Protein AF-A0A8K0RGP4-F1 (afdb_monomer_lite)

Sequence (388 aa):
MAQVFFPNSPVNRLTAEDHAVLAQILTRKLKGIIPSVRKDKTLSLDQILKAAHGAFPLHPSISITADVLPATFLGQLQYRGVIMDYVRTGTPISQWDPRIILAYFTSNVDKNRNFHKAYEQTRARLYSIYVEHHTDGFSEFDMSYLHACMEYHEHSTVFDPQHPTHHQIKFLQLFLKNPDRLVLRKGNLSSSINKHSRTHINKQRAMYGSTFNARTKMYLSFLVPECITEVEQSEVTGKPVKKKEKRGKRGSKKKGGKSQQADPTIFDKPSAPLDPASAVPSRTNIMYEGHRIKDCAASMPMVKALIAPMPGLKVVDTIILDDESAFDGASLAQALGLVEDEDDDDEDDGNIDGDGDMEMTDEPEGDPLAALKKIVGLDTDHMLIFSF

Secondary structure (DSSP, 8-state):
------TT-GGGG--HHHHHHHHHHHHHHTTT--HHHHHHH---HHHHHH---S-TTS-TTS---TTTGGGSHHHHHHHHHHHHHHHHHT--GGGS-HHHHHHHHHSTT-TTS-S-TTSHHHHHHHHHHHHHHTTT---HHHHHHHHHHHHHTT-TTT--TTSTTHHHHHHHHHHHH-GGGSPPPPHHHHHHHHHHHHHHHHHHHHHHTTT--HHHHHHHHHHSPPPP-THHHHHHS-----PPP-PPP-----------PPPTTSTTS------GGGSS--S--EEEEHHHHHHHHHH-HHHHHHTS--TTEEEE-----S-TT---HHHHHHHTT------------------------PPPPP-HHHHHHHHHT--GGGSS----

Foldseek 3Di:
DDDPPPVPQLLVLQDPVNLVLLQVLVCVLCPPPDPVCCVQAHDDSVCLLVPPAQQPVDDRPFDDDLLRNLLHNLNLLQLSAVLLVCQVVQPFPLPDDLSSVLNVQNDPLALQRHLEPVRLNNLLLLLVQLVCVVVVNHDPLSVLSLLQSCLSVVPVVRADSNCSCVSVSVNSVVCSVPVLVSDGDDPVLSVVSNVCSQVVLVVCCVPCVVVDDPVSVSSSCVSPNPDPDPPVVCVVDVDDDDDDDDDDDDDDDDDDDDDDDDDDPPRRGDPRPCPVVNVDPDDAQSEDACPSQVVSCVSRSSSVSSLRDHPRHDYDDPPPPPDPPDDPVVVVCVVVVVDDDPDDDDDDDDDDDDDDDDDDDDDDDDDSVVVVCVVSVDDPPPPDDDDD

Structure (mmCIF, N/CA/C/O backbone):
data_AF-A0A8K0RGP4-F1
#
_entry.id   AF-A0A8K0RGP4-F1
#
loop_
_atom_site.group_PDB
_atom_site.id
_atom_site.type_symbol
_atom_site.label_atom_id
_atom_site.label_alt_id
_atom_site.label_comp_id
_atom_site.label_asym_id
_atom_site.label_entity_id
_atom_site.label_seq_id
_atom_site.pdbx_PDB_ins_code
_atom_site.Cartn_x
_atom_site.Cartn_y
_atom_site.Cartn_z
_atom_site.occupancy
_atom_site.B_iso_or_equiv
_atom_site.auth_seq_id
_atom_site.auth_comp_id
_atom_site.auth_asym_id
_atom_site.auth_atom_id
_atom_site.pdbx_PDB_model_num
ATOM 1 N N . MET A 1 1 ? -7.879 -31.063 20.573 1.00 36.78 1 MET A N 1
ATOM 2 C CA . MET A 1 1 ? -7.426 -29.770 21.129 1.00 36.78 1 MET A CA 1
ATOM 3 C C . MET A 1 1 ? -8.660 -29.013 21.587 1.00 36.78 1 MET A C 1
ATOM 5 O O . MET A 1 1 ? -9.479 -28.672 20.745 1.00 36.78 1 MET A O 1
ATOM 9 N N . ALA A 1 2 ? -8.860 -28.864 22.896 1.00 31.50 2 ALA A N 1
ATOM 10 C CA . ALA A 1 2 ? -10.028 -28.180 23.447 1.00 31.50 2 ALA A CA 1
ATOM 11 C C . ALA A 1 2 ? -9.876 -26.661 23.267 1.00 31.50 2 ALA A C 1
ATOM 13 O O . ALA A 1 2 ? -8.855 -26.097 23.660 1.00 31.50 2 ALA A O 1
ATOM 14 N N . GLN A 1 3 ? -10.870 -26.007 22.660 1.00 38.22 3 GLN A N 1
ATOM 15 C CA . GLN A 1 3 ? -10.985 -24.549 22.683 1.00 38.22 3 GLN A CA 1
ATOM 16 C C . GLN A 1 3 ? -11.236 -24.122 24.130 1.00 38.22 3 GLN A C 1
ATOM 18 O O . GLN A 1 3 ? -12.297 -24.389 24.689 1.00 38.22 3 GLN A O 1
ATOM 23 N N . VAL A 1 4 ? -10.245 -23.480 24.742 1.00 37.91 4 VAL A N 1
ATOM 24 C CA . VAL A 1 4 ? -10.411 -22.810 26.030 1.00 37.91 4 VAL A CA 1
ATOM 25 C C . VAL A 1 4 ? -11.297 -21.590 25.782 1.00 37.91 4 VAL A C 1
ATOM 27 O O . VAL A 1 4 ? -10.834 -20.554 25.310 1.00 37.91 4 VAL A O 1
ATOM 30 N N . PHE A 1 5 ? -12.598 -21.733 26.034 1.00 40.06 5 PHE A N 1
ATOM 31 C CA . PHE A 1 5 ? -13.513 -20.602 26.119 1.00 40.06 5 PHE A CA 1
ATOM 32 C C . PHE A 1 5 ? -13.148 -19.823 27.379 1.00 40.06 5 PHE A C 1
ATOM 34 O O . PHE A 1 5 ? -13.415 -20.280 28.486 1.00 40.06 5 PHE A O 1
ATOM 41 N N . PHE A 1 6 ? -12.514 -18.663 27.225 1.00 45.84 6 PHE A N 1
ATOM 42 C CA . PHE A 1 6 ? -12.402 -17.698 28.312 1.00 45.84 6 PHE A CA 1
ATOM 43 C C . PHE A 1 6 ? -13.770 -17.011 28.449 1.00 45.84 6 PHE A C 1
ATOM 45 O O . PHE A 1 6 ? -14.118 -16.206 27.580 1.00 45.84 6 PHE A O 1
ATOM 52 N N . PRO A 1 7 ? -14.564 -17.293 29.503 1.00 49.50 7 PRO A N 1
ATOM 53 C CA . PRO A 1 7 ? -15.902 -16.713 29.664 1.00 49.50 7 PRO A CA 1
ATOM 54 C C . PRO A 1 7 ? -15.889 -15.177 29.779 1.00 49.50 7 PRO A C 1
ATOM 56 O O . PRO A 1 7 ? -16.922 -14.545 29.609 1.00 49.50 7 PRO A O 1
ATOM 59 N N . ASN A 1 8 ? -14.710 -14.570 29.964 1.00 60.59 8 ASN A N 1
ATOM 60 C CA . ASN A 1 8 ? -14.512 -13.128 30.101 1.00 60.59 8 ASN A CA 1
ATOM 61 C C . ASN A 1 8 ? -13.836 -12.462 28.888 1.00 60.59 8 ASN A C 1
ATOM 63 O O . ASN A 1 8 ? -13.275 -11.377 29.039 1.00 60.59 8 ASN A O 1
ATOM 67 N N . SER A 1 9 ? -13.848 -13.082 27.699 1.00 70.62 9 SER A N 1
ATOM 68 C CA . SER A 1 9 ? -13.315 -12.423 26.497 1.00 70.62 9 SER A CA 1
ATOM 69 C C . SER A 1 9 ? -14.041 -11.087 26.255 1.00 70.62 9 SER A C 1
ATOM 71 O O . SER A 1 9 ? -15.271 -11.088 26.170 1.00 70.62 9 SER A O 1
ATOM 73 N N . PRO A 1 10 ? -13.326 -9.954 26.110 1.00 75.69 10 PRO A N 1
ATOM 74 C CA . PRO A 1 10 ? -13.925 -8.642 25.845 1.00 75.69 10 PRO A CA 1
ATOM 75 C C . PRO A 1 10 ? -14.835 -8.629 24.611 1.00 75.69 10 PRO A C 1
ATOM 77 O O . PRO A 1 10 ? -15.819 -7.899 24.579 1.00 75.69 10 PRO A O 1
ATOM 80 N N . VAL A 1 11 ? -14.552 -9.493 23.631 1.00 80.19 11 VAL A N 1
ATOM 81 C CA . VAL A 1 11 ? -15.365 -9.681 22.417 1.00 80.19 11 VAL A CA 1
ATOM 82 C C . VAL A 1 11 ? -16.780 -10.162 22.740 1.00 80.19 11 VAL A C 1
ATOM 84 O O . VAL A 1 11 ? -17.727 -9.750 22.080 1.00 80.19 11 VAL A O 1
ATOM 87 N N . ASN A 1 12 ? -16.953 -10.978 23.786 1.00 82.50 12 ASN A N 1
ATOM 88 C CA . ASN A 1 12 ? -18.265 -11.504 24.180 1.00 82.50 12 ASN A CA 1
ATOM 89 C C . ASN A 1 12 ? -19.187 -10.420 24.766 1.00 82.50 12 ASN A C 1
ATOM 91 O O . ASN A 1 12 ? -20.368 -10.679 24.974 1.00 82.50 12 ASN A O 1
ATOM 95 N N . ARG A 1 13 ? -18.655 -9.222 25.054 1.00 83.69 13 ARG A N 1
ATOM 96 C CA . ARG A 1 13 ? -19.431 -8.067 25.531 1.00 83.69 13 ARG A CA 1
ATOM 97 C C . ARG A 1 13 ? -20.025 -7.236 24.391 1.00 83.69 13 ARG A C 1
ATOM 99 O O . ARG A 1 13 ? -20.838 -6.359 24.662 1.00 83.69 13 ARG A O 1
ATOM 106 N N . LEU A 1 14 ? -19.605 -7.476 23.147 1.00 88.69 14 LEU A N 1
ATOM 107 C CA . LEU A 1 14 ? -20.115 -6.761 21.981 1.00 88.69 14 LEU A CA 1
ATOM 108 C C . LEU A 1 14 ? -21.506 -7.282 21.607 1.00 88.69 14 LEU A C 1
ATOM 110 O O . LEU A 1 14 ? -21.703 -8.481 21.404 1.00 88.69 14 LEU A O 1
ATOM 114 N N . THR A 1 15 ? -22.461 -6.370 21.468 1.00 91.31 15 THR A N 1
ATOM 115 C CA . THR A 1 15 ? -23.827 -6.672 21.021 1.00 91.31 15 THR A CA 1
ATOM 116 C C . THR A 1 15 ? -23.883 -6.900 19.507 1.00 91.31 15 THR A C 1
ATOM 118 O O . THR A 1 15 ? -22.927 -6.616 18.779 1.00 91.31 15 THR A O 1
ATOM 121 N N . ALA A 1 16 ? -25.012 -7.394 18.990 1.00 91.12 16 ALA A N 1
ATOM 122 C CA . ALA A 1 16 ? -25.226 -7.498 17.542 1.00 91.12 16 ALA A CA 1
ATOM 123 C C . ALA A 1 16 ? -25.144 -6.128 16.838 1.00 91.12 16 ALA A C 1
ATOM 125 O O . ALA A 1 16 ? -24.640 -6.038 15.717 1.00 91.12 16 ALA A O 1
ATOM 126 N N . GLU A 1 17 ? -25.580 -5.062 17.512 1.00 90.69 17 GLU A N 1
ATOM 127 C CA . GLU A 1 17 ? -25.478 -3.687 17.019 1.00 90.69 17 GLU A CA 1
ATOM 128 C C . GLU A 1 17 ? -24.018 -3.235 16.944 1.00 90.69 17 GLU A C 1
ATOM 130 O O . GLU A 1 17 ? -23.591 -2.727 15.907 1.00 90.69 17 GLU A O 1
ATOM 135 N N . ASP A 1 18 ? -23.215 -3.519 17.975 1.00 91.94 18 ASP A N 1
ATOM 136 C CA . ASP A 1 18 ? -21.784 -3.195 17.977 1.00 91.94 18 ASP A CA 1
ATOM 137 C C . ASP A 1 18 ? -21.062 -3.890 16.805 1.00 91.94 18 ASP A C 1
ATOM 139 O O . ASP A 1 18 ? -20.262 -3.274 16.097 1.00 91.94 18 ASP A O 1
ATOM 143 N N . HIS A 1 19 ? -21.394 -5.158 16.530 1.00 93.62 19 HIS A N 1
ATOM 144 C CA . HIS A 1 19 ? -20.865 -5.887 15.371 1.00 93.62 19 HIS A CA 1
ATOM 145 C C . HIS A 1 19 ? -21.281 -5.243 14.043 1.00 93.62 19 HIS A C 1
ATOM 147 O O . HIS A 1 19 ? -20.444 -5.079 13.151 1.00 93.62 19 HIS A O 1
ATOM 153 N N . ALA A 1 20 ? -22.552 -4.857 13.902 1.00 93.19 20 ALA A N 1
ATOM 154 C CA . ALA A 1 20 ? -23.049 -4.193 12.701 1.00 93.19 20 ALA A CA 1
ATOM 155 C C . ALA A 1 20 ? -22.327 -2.859 12.461 1.00 93.19 20 ALA A C 1
ATOM 157 O O . ALA A 1 20 ? -21.924 -2.562 11.334 1.00 93.19 20 ALA A O 1
ATOM 158 N N . VAL A 1 21 ? -22.090 -2.084 13.519 1.00 92.94 21 VAL A N 1
ATOM 159 C CA . VAL A 1 21 ? -21.375 -0.811 13.437 1.00 92.94 21 VAL A CA 1
ATOM 160 C C . VAL A 1 21 ? -19.903 -1.019 13.077 1.00 92.94 21 VAL A C 1
ATOM 162 O O . VAL A 1 21 ? -19.409 -0.390 12.140 1.00 92.94 21 VAL A O 1
ATOM 165 N N . LEU A 1 22 ? -19.203 -1.959 13.720 1.00 94.81 22 LEU A N 1
ATOM 166 C CA . LEU A 1 22 ? -17.821 -2.301 13.358 1.00 94.81 22 LEU A CA 1
ATOM 167 C C . LEU A 1 22 ? -17.712 -2.785 11.901 1.00 94.81 22 LEU A C 1
ATOM 169 O O . LEU A 1 22 ? -16.762 -2.423 11.199 1.00 94.81 22 LEU A O 1
ATOM 173 N N . ALA A 1 23 ? -18.702 -3.534 11.406 1.00 95.44 23 ALA A N 1
ATOM 174 C CA . ALA A 1 23 ? -18.767 -3.962 10.009 1.00 95.44 23 ALA A CA 1
ATOM 175 C C . ALA A 1 23 ? -18.948 -2.777 9.046 1.00 95.44 23 ALA A C 1
ATOM 177 O O . ALA A 1 23 ? -18.311 -2.738 7.986 1.00 95.44 23 ALA A O 1
ATOM 178 N N . GLN A 1 24 ? -19.769 -1.788 9.410 1.00 93.75 24 GLN A N 1
ATOM 179 C CA . GLN A 1 24 ? -19.926 -0.554 8.635 1.00 93.75 24 GLN A CA 1
ATOM 180 C C . GLN A 1 24 ? -18.626 0.260 8.601 1.00 93.75 24 GLN A C 1
ATOM 182 O O . GLN A 1 24 ? -18.207 0.701 7.526 1.00 93.75 24 GLN A O 1
ATOM 187 N N . ILE A 1 25 ? -17.943 0.408 9.743 1.00 93.69 25 ILE A N 1
ATOM 188 C CA . ILE A 1 25 ? -16.651 1.106 9.830 1.00 93.69 25 ILE A CA 1
ATOM 189 C C . ILE A 1 25 ? -15.614 0.413 8.943 1.00 93.69 25 ILE A C 1
ATOM 191 O O . ILE A 1 25 ? -14.947 1.073 8.139 1.00 93.69 25 ILE A O 1
ATOM 195 N N . LEU A 1 26 ? -15.510 -0.917 9.036 1.00 94.44 26 LEU A N 1
ATOM 196 C CA . LEU A 1 26 ? -14.594 -1.704 8.215 1.00 94.44 26 LEU A CA 1
ATOM 197 C C . LEU A 1 26 ? -14.911 -1.524 6.730 1.00 94.44 26 LEU A C 1
ATOM 199 O O . LEU A 1 26 ? -14.029 -1.186 5.945 1.00 94.44 26 LEU A O 1
ATOM 203 N N . THR A 1 27 ? -16.178 -1.666 6.344 1.00 92.56 27 THR A N 1
ATOM 204 C CA . THR A 1 27 ? -16.625 -1.484 4.956 1.00 92.56 27 THR A CA 1
ATOM 205 C C . THR A 1 27 ? -16.232 -0.112 4.416 1.00 92.56 27 THR A C 1
ATOM 207 O O . THR A 1 27 ? -15.730 -0.010 3.295 1.00 92.56 27 THR A O 1
ATOM 210 N N . ARG A 1 28 ? -16.386 0.940 5.227 1.00 89.25 28 ARG A N 1
ATOM 211 C CA . ARG A 1 28 ? -15.993 2.302 4.859 1.00 89.25 28 ARG A CA 1
ATOM 212 C C . ARG A 1 28 ? -14.479 2.446 4.709 1.00 89.25 28 ARG A C 1
ATOM 214 O O . ARG A 1 28 ? -14.036 2.996 3.701 1.00 89.25 28 ARG A O 1
ATOM 221 N N . LYS A 1 29 ? -13.677 1.921 5.644 1.00 90.88 29 LYS A N 1
ATOM 222 C CA . LYS A 1 29 ? -12.203 1.944 5.544 1.00 90.88 29 LYS A CA 1
ATOM 223 C C . LYS A 1 29 ? -11.685 1.132 4.347 1.00 90.88 29 LYS A C 1
ATOM 225 O O . LYS A 1 29 ? -10.670 1.502 3.762 1.00 90.88 29 LYS A O 1
ATOM 230 N N . LEU A 1 30 ? -12.394 0.072 3.945 1.00 90.38 30 LEU A N 1
ATOM 231 C CA . LEU A 1 30 ? -12.051 -0.779 2.797 1.00 90.38 30 LEU A CA 1
ATOM 232 C C . LEU A 1 30 ? -12.727 -0.361 1.475 1.00 90.38 30 LEU A C 1
ATOM 234 O O . LEU A 1 30 ? -12.628 -1.092 0.476 1.00 90.38 30 LEU A O 1
ATOM 238 N N . LYS A 1 31 ? -13.430 0.779 1.431 1.00 86.62 31 LYS A N 1
ATOM 239 C CA . LYS A 1 31 ? -14.081 1.277 0.210 1.00 86.62 31 LYS A CA 1
ATOM 240 C C . LYS A 1 31 ? -13.027 1.552 -0.872 1.00 86.62 31 LYS A C 1
ATOM 242 O O . LYS A 1 31 ? -11.994 2.159 -0.606 1.00 86.62 31 LYS A O 1
ATOM 247 N N . GLY A 1 32 ? -13.291 1.092 -2.097 1.00 80.19 32 GLY A N 1
ATOM 248 C CA . GLY A 1 32 ? -12.409 1.290 -3.257 1.00 80.19 32 GLY A CA 1
ATOM 249 C C . GLY A 1 32 ? -11.268 0.273 -3.399 1.00 80.19 32 GLY A C 1
ATOM 250 O O . GLY A 1 32 ? -10.581 0.272 -4.419 1.00 80.19 32 GLY A O 1
ATOM 251 N N . ILE A 1 33 ? -11.086 -0.630 -2.430 1.00 84.75 33 ILE A N 1
ATOM 252 C CA . ILE A 1 33 ? -10.091 -1.705 -2.534 1.00 84.75 33 ILE A CA 1
ATOM 253 C C . ILE A 1 33 ? -10.548 -2.747 -3.557 1.00 84.75 33 ILE A C 1
ATOM 255 O O . ILE A 1 33 ? -11.650 -3.288 -3.448 1.00 84.75 33 ILE A O 1
ATOM 259 N N . ILE A 1 34 ? -9.678 -3.061 -4.521 1.00 84.81 34 ILE A N 1
ATOM 260 C CA . ILE A 1 34 ? -9.925 -4.091 -5.538 1.00 84.81 34 ILE A CA 1
ATOM 261 C C . ILE A 1 34 ? -10.124 -5.451 -4.838 1.00 84.81 34 ILE A C 1
ATOM 263 O O . ILE A 1 34 ? -9.324 -5.784 -3.961 1.00 84.81 34 ILE A O 1
ATOM 267 N N . PRO A 1 35 ? -11.125 -6.272 -5.222 1.00 85.44 35 PRO A N 1
ATOM 268 C CA . PRO A 1 35 ? -11.434 -7.527 -4.530 1.00 85.44 35 PRO A CA 1
ATOM 269 C C . PRO A 1 35 ? -10.246 -8.480 -4.344 1.00 85.44 35 PRO A C 1
ATOM 271 O O . PRO A 1 35 ? -10.107 -9.067 -3.274 1.00 85.44 35 PRO A O 1
ATOM 274 N N . SER A 1 36 ? -9.364 -8.599 -5.343 1.00 83.38 36 SER A N 1
ATOM 275 C CA . SER A 1 36 ? -8.157 -9.431 -5.242 1.00 83.38 36 SER A CA 1
ATOM 276 C C . SER A 1 36 ? -7.201 -8.923 -4.160 1.00 83.38 36 SER A C 1
ATOM 278 O O . SER A 1 36 ? -6.768 -9.692 -3.315 1.00 83.38 36 SER A O 1
ATOM 280 N N . VAL A 1 37 ? -6.952 -7.610 -4.114 1.00 87.50 37 VAL A N 1
ATOM 281 C CA . VAL A 1 37 ? -6.100 -6.986 -3.089 1.00 87.50 37 VAL A CA 1
ATOM 282 C C . VAL A 1 37 ? -6.733 -7.115 -1.705 1.00 87.50 37 VAL A C 1
ATOM 284 O O . VAL A 1 37 ? -6.041 -7.368 -0.726 1.00 87.50 37 VAL A O 1
ATOM 287 N N . ARG A 1 38 ? -8.062 -6.972 -1.614 1.00 87.12 38 ARG A N 1
ATOM 288 C CA . ARG A 1 38 ? -8.801 -7.126 -0.355 1.00 87.12 38 ARG A CA 1
ATOM 289 C C . ARG A 1 38 ? -8.580 -8.516 0.240 1.00 87.12 38 ARG A C 1
ATOM 291 O O . ARG A 1 38 ? -8.298 -8.615 1.428 1.00 87.12 38 ARG A O 1
ATOM 298 N N . LYS A 1 39 ? -8.678 -9.566 -0.577 1.00 86.31 39 LYS A N 1
ATOM 299 C CA . LYS A 1 39 ? -8.470 -10.946 -0.126 1.00 86.31 39 LYS A CA 1
ATOM 300 C C . LYS A 1 39 ? -7.059 -11.170 0.430 1.00 86.31 39 LYS A C 1
ATOM 302 O O . LYS A 1 39 ? -6.919 -11.850 1.439 1.00 86.31 39 LYS A O 1
ATOM 307 N N . ASP A 1 40 ? -6.051 -10.578 -0.205 1.00 87.31 40 ASP A N 1
ATOM 308 C CA . ASP A 1 40 ? -4.647 -10.871 0.102 1.00 87.31 40 ASP A CA 1
ATOM 309 C C . ASP A 1 40 ? -4.058 -9.959 1.191 1.00 87.31 40 ASP A C 1
ATOM 311 O O . ASP A 1 40 ? -3.086 -10.322 1.849 1.00 87.31 40 ASP A O 1
ATOM 315 N N . LYS A 1 41 ? -4.611 -8.752 1.372 1.00 91.31 41 LYS A N 1
ATOM 316 C CA . LYS A 1 41 ? -4.006 -7.692 2.198 1.00 91.31 41 LYS A CA 1
ATOM 317 C C . LYS A 1 41 ? -4.930 -7.132 3.281 1.00 91.31 41 LYS A C 1
ATOM 319 O O . LYS A 1 41 ? -4.548 -6.186 3.964 1.00 91.31 41 LYS A O 1
ATOM 324 N N . THR A 1 42 ? -6.127 -7.696 3.474 1.00 92.94 42 THR A N 1
ATOM 325 C CA . THR A 1 42 ? -7.062 -7.265 4.535 1.00 92.94 42 THR A CA 1
ATOM 326 C C . THR A 1 42 ? -7.659 -8.449 5.298 1.00 92.94 42 THR A C 1
ATOM 328 O O . THR A 1 42 ? -7.584 -9.587 4.841 1.00 92.94 42 THR A O 1
ATOM 331 N N . LEU A 1 43 ? -8.261 -8.176 6.457 1.00 93.94 43 LEU A N 1
ATOM 332 C CA . LEU A 1 43 ? -8.976 -9.159 7.272 1.00 93.94 43 LEU A CA 1
ATOM 333 C C . LEU A 1 43 ? -10.479 -8.857 7.293 1.00 93.94 43 LEU A C 1
ATOM 335 O O . LEU A 1 43 ? -10.896 -7.698 7.274 1.00 93.94 43 LEU A O 1
ATOM 339 N N . SER A 1 44 ? -11.292 -9.911 7.369 1.00 94.25 44 SER A N 1
ATOM 340 C CA . SER A 1 44 ? -12.722 -9.805 7.691 1.00 94.25 44 SER A CA 1
ATOM 341 C C . SER A 1 44 ? -12.936 -9.351 9.138 1.00 94.25 44 SER A C 1
ATOM 343 O O . SER A 1 44 ? -12.032 -9.466 9.966 1.00 94.25 44 SER A O 1
ATOM 345 N N . LEU A 1 45 ? -14.141 -8.872 9.468 1.00 95.06 45 LEU A N 1
ATOM 346 C CA . LEU A 1 45 ? -14.460 -8.466 10.840 1.00 95.06 45 LEU A CA 1
ATOM 347 C C . LEU A 1 45 ? -14.258 -9.618 11.835 1.00 95.06 45 LEU A C 1
ATOM 349 O O . LEU A 1 45 ? -13.604 -9.428 12.853 1.00 95.06 45 LEU A O 1
ATOM 353 N N . ASP A 1 46 ? -14.717 -10.826 11.510 1.00 93.56 46 ASP A N 1
ATOM 354 C CA . ASP A 1 46 ? -14.531 -11.999 12.373 1.00 93.56 46 ASP A CA 1
ATOM 355 C C . ASP A 1 46 ? -13.053 -12.310 12.620 1.00 93.56 46 ASP A C 1
ATOM 357 O O . ASP A 1 46 ? -12.668 -12.705 13.720 1.00 93.56 46 ASP A O 1
ATOM 361 N N . GLN A 1 47 ? -12.209 -12.129 11.601 1.00 93.56 47 GLN A N 1
ATOM 362 C CA . GLN A 1 47 ? -10.765 -12.285 11.744 1.00 93.56 47 GLN A CA 1
ATOM 363 C C . GLN A 1 47 ? -10.168 -11.164 12.591 1.00 93.56 47 GLN A C 1
ATOM 365 O O . GLN A 1 47 ? -9.345 -11.461 13.442 1.00 93.56 47 GLN A O 1
ATOM 370 N N . ILE A 1 48 ? -10.595 -9.909 12.421 1.00 94.00 48 ILE A N 1
ATOM 371 C CA . ILE A 1 48 ? -10.174 -8.767 13.253 1.00 94.00 48 ILE A CA 1
ATOM 372 C C . ILE A 1 48 ? -10.512 -9.011 14.727 1.00 94.00 48 ILE A C 1
ATOM 374 O O . ILE A 1 48 ? -9.666 -8.791 15.590 1.00 94.00 48 ILE A O 1
ATOM 378 N N . LEU A 1 49 ? -11.721 -9.502 15.014 1.00 92.06 49 LEU A N 1
ATOM 379 C CA . LEU A 1 49 ? -12.190 -9.784 16.373 1.00 92.06 49 LEU A CA 1
ATOM 380 C C . LEU A 1 49 ? -11.487 -10.994 17.011 1.00 92.06 49 LEU A C 1
ATOM 382 O O . LEU A 1 49 ? -11.464 -11.123 18.231 1.00 92.06 49 LEU A O 1
ATOM 386 N N . LYS A 1 50 ? -10.898 -11.885 16.208 1.00 89.00 50 LYS A N 1
ATOM 387 C CA . LYS A 1 50 ? -10.138 -13.057 16.682 1.00 89.00 50 LYS A CA 1
ATOM 388 C C . LYS A 1 50 ? -8.622 -12.871 16.601 1.00 89.00 50 LYS A C 1
ATOM 390 O O . LYS A 1 50 ? -7.881 -13.689 17.143 1.00 89.00 50 LYS A O 1
ATOM 395 N N . ALA A 1 51 ? -8.148 -11.851 15.889 1.00 81.94 51 ALA A N 1
ATOM 396 C CA . ALA A 1 51 ? -6.737 -11.661 15.597 1.00 81.94 51 ALA A CA 1
ATOM 397 C C . ALA A 1 51 ? -5.974 -11.307 16.874 1.00 81.94 51 ALA A C 1
ATOM 399 O O . ALA A 1 51 ? -6.137 -10.228 17.438 1.00 81.94 51 ALA A O 1
ATOM 400 N N . ALA A 1 52 ? -5.089 -12.214 17.284 1.00 62.59 52 ALA A N 1
ATOM 401 C CA . ALA A 1 52 ? -4.168 -11.979 18.388 1.00 62.59 52 ALA A CA 1
ATOM 402 C C . ALA A 1 52 ? -2.936 -11.155 17.967 1.00 62.59 52 ALA A C 1
ATOM 404 O O . ALA A 1 52 ? -2.313 -10.519 18.812 1.00 62.59 52 ALA A O 1
ATOM 405 N N . HIS A 1 53 ? -2.574 -11.148 16.675 1.00 76.50 53 HIS A N 1
ATOM 406 C CA . HIS A 1 53 ? -1.376 -10.469 16.171 1.00 76.50 53 HIS A CA 1
ATOM 407 C C . HIS A 1 53 ? -1.712 -9.369 15.154 1.00 76.50 53 HIS A C 1
ATOM 409 O O . HIS A 1 53 ? -2.565 -9.525 14.283 1.00 76.50 53 HIS A O 1
ATOM 415 N N . GLY A 1 54 ? -0.994 -8.248 15.246 1.00 86.06 54 GLY A N 1
ATOM 416 C CA . GLY A 1 54 ? -1.160 -7.094 14.359 1.00 86.06 54 GLY A CA 1
ATOM 417 C C . GLY A 1 54 ? -0.356 -7.154 13.052 1.00 86.06 54 GLY A C 1
ATOM 418 O O . GLY A 1 54 ? -0.509 -6.274 12.215 1.00 86.06 54 GLY A O 1
ATOM 419 N N . ALA A 1 55 ? 0.510 -8.162 12.881 1.00 90.31 55 ALA A N 1
ATOM 420 C CA . ALA A 1 55 ? 1.532 -8.182 11.827 1.00 90.31 55 ALA A CA 1
ATOM 421 C C . ALA A 1 55 ? 0.987 -8.432 10.409 1.00 90.31 55 ALA A C 1
ATOM 423 O O . ALA A 1 55 ? 1.688 -8.174 9.436 1.00 90.31 55 ALA A O 1
ATOM 424 N N . PHE A 1 56 ? -0.255 -8.909 10.273 1.00 91.94 56 PHE A N 1
ATOM 425 C CA . PHE A 1 56 ? -0.857 -9.233 8.976 1.00 91.94 56 PHE A CA 1
ATOM 426 C C . PHE A 1 56 ? -0.743 -8.049 7.988 1.00 91.94 56 PHE A C 1
ATOM 428 O O . PHE A 1 56 ? -1.006 -6.920 8.400 1.00 91.94 56 PHE A O 1
ATOM 435 N N . PRO A 1 57 ? -0.391 -8.249 6.702 1.00 91.25 57 PRO A N 1
ATOM 436 C CA . PRO A 1 57 ? -0.258 -9.530 5.998 1.00 91.25 57 PRO A CA 1
ATOM 437 C C . PRO A 1 57 ? 1.059 -10.273 6.244 1.00 91.25 57 PRO A C 1
ATOM 439 O O . PRO A 1 57 ? 1.204 -11.391 5.768 1.00 91.25 57 PRO A O 1
ATOM 442 N N . LEU A 1 58 ? 1.992 -9.686 6.993 1.00 90.31 58 LEU A N 1
ATOM 443 C CA . LEU A 1 58 ? 3.269 -10.318 7.292 1.00 90.31 58 LEU A CA 1
ATOM 444 C C . LEU A 1 58 ? 3.100 -11.521 8.228 1.00 90.31 58 LEU A C 1
ATOM 446 O O . LEU A 1 58 ? 2.102 -11.653 8.949 1.00 90.31 58 LEU A O 1
ATOM 450 N N . HIS A 1 59 ? 4.124 -12.378 8.249 1.00 89.25 59 HIS A N 1
ATOM 451 C CA . HIS A 1 59 ? 4.142 -13.562 9.098 1.00 89.25 59 HIS A CA 1
ATOM 452 C C . HIS A 1 59 ? 3.978 -13.188 10.591 1.00 89.25 59 HIS A C 1
ATOM 454 O O . HIS A 1 59 ? 4.619 -12.241 11.055 1.00 89.25 59 HIS A O 1
ATOM 460 N N . PRO A 1 60 ? 3.185 -13.936 11.386 1.00 86.88 60 PRO A N 1
ATOM 461 C CA . PRO A 1 60 ? 2.917 -13.610 12.793 1.00 86.88 60 PRO A CA 1
ATOM 462 C C . PRO A 1 60 ? 4.155 -13.546 13.699 1.00 86.88 60 PRO A C 1
ATOM 464 O O . PRO A 1 60 ? 4.090 -12.955 14.772 1.00 86.88 60 PRO A O 1
ATOM 467 N N . SER A 1 61 ? 5.270 -14.164 13.292 1.00 88.31 61 SER A N 1
ATOM 468 C CA . SER A 1 61 ? 6.539 -14.125 14.036 1.00 88.31 61 SER A CA 1
ATOM 469 C C . SER A 1 61 ? 7.290 -12.799 13.905 1.00 88.31 61 SER A C 1
ATOM 471 O O . SER A 1 61 ? 8.271 -12.591 14.615 1.00 88.31 61 SER A O 1
ATOM 473 N N . ILE A 1 62 ? 6.888 -11.929 12.975 1.00 90.19 62 ILE A N 1
ATOM 474 C CA . ILE A 1 62 ? 7.528 -10.632 12.773 1.00 90.19 62 ILE A CA 1
ATOM 475 C C . ILE A 1 62 ? 7.096 -9.679 13.887 1.00 90.19 62 ILE A C 1
ATOM 477 O O . ILE A 1 62 ? 5.905 -9.463 14.121 1.00 90.19 62 ILE A O 1
ATOM 481 N N . SER A 1 63 ? 8.083 -9.086 14.559 1.00 90.12 63 SER A N 1
ATOM 482 C CA . SER A 1 63 ? 7.842 -8.076 15.587 1.00 90.12 63 SER A CA 1
ATOM 483 C C . SER A 1 63 ? 7.329 -6.778 14.962 1.00 90.12 63 SER A C 1
ATOM 485 O O . SER A 1 63 ? 7.898 -6.265 13.998 1.00 90.12 63 SER A O 1
ATOM 487 N N . ILE A 1 64 ? 6.255 -6.227 15.526 1.00 91.56 64 ILE A N 1
ATOM 488 C CA . ILE A 1 64 ? 5.647 -4.982 15.050 1.00 91.56 64 ILE A CA 1
ATOM 489 C C . ILE A 1 64 ? 6.391 -3.806 15.681 1.00 91.56 64 ILE A C 1
ATOM 491 O O . ILE A 1 64 ? 6.035 -3.324 16.755 1.00 91.56 64 ILE A O 1
ATOM 495 N N . THR A 1 65 ? 7.440 -3.346 15.008 1.00 93.81 65 THR A N 1
ATOM 496 C CA . THR A 1 65 ? 8.137 -2.104 15.360 1.00 93.81 65 THR A CA 1
ATOM 497 C C . THR A 1 65 ? 7.430 -0.888 14.752 1.00 93.81 65 THR A C 1
ATOM 499 O O . THR A 1 65 ? 6.518 -1.023 13.930 1.00 93.81 65 THR A O 1
ATOM 502 N N . ALA A 1 66 ? 7.861 0.320 15.128 1.00 92.88 66 ALA A N 1
ATOM 503 C CA . ALA A 1 66 ? 7.310 1.570 14.596 1.00 92.88 66 ALA A CA 1
ATOM 504 C C . ALA A 1 66 ? 7.421 1.688 13.063 1.00 92.88 66 ALA A C 1
ATOM 506 O O . ALA A 1 66 ? 6.557 2.303 12.441 1.00 92.88 66 ALA A O 1
ATOM 507 N N . ASP A 1 67 ? 8.442 1.066 12.472 1.00 93.25 67 ASP A N 1
ATOM 508 C CA . ASP A 1 67 ? 8.732 1.106 11.035 1.00 93.25 67 ASP A CA 1
ATOM 509 C C . ASP A 1 67 ? 8.023 -0.005 10.244 1.00 93.25 67 ASP A C 1
ATOM 511 O O . ASP A 1 67 ? 7.854 0.092 9.028 1.00 93.25 67 ASP A O 1
ATOM 515 N N . VAL A 1 68 ? 7.587 -1.065 10.931 1.00 95.88 68 VAL A N 1
ATOM 516 C CA . VAL A 1 68 ? 6.838 -2.181 10.334 1.00 95.88 68 VAL A CA 1
ATOM 517 C C . VAL A 1 68 ? 5.338 -1.937 10.421 1.00 95.88 68 VAL A C 1
ATOM 519 O O . VAL A 1 68 ? 4.619 -2.216 9.461 1.00 95.88 68 VAL A O 1
ATOM 522 N N . LEU A 1 69 ? 4.863 -1.371 11.539 1.00 96.06 69 LEU A N 1
ATOM 523 C CA . LEU A 1 69 ? 3.449 -1.082 11.783 1.00 96.06 69 LEU A CA 1
ATOM 524 C C . LEU A 1 69 ? 2.739 -0.478 10.559 1.00 96.06 69 LEU A C 1
ATOM 526 O O . LEU A 1 69 ? 1.696 -1.016 10.188 1.00 96.06 69 LEU A O 1
ATOM 530 N N . PRO A 1 70 ? 3.263 0.559 9.877 1.00 96.69 70 PRO A N 1
ATOM 531 C CA . PRO A 1 70 ? 2.524 1.215 8.805 1.00 96.69 70 PRO A CA 1
ATOM 532 C C . PRO A 1 70 ? 2.319 0.340 7.564 1.00 96.69 70 PRO A C 1
ATOM 534 O O . PRO A 1 70 ? 1.373 0.578 6.820 1.00 96.69 70 PRO A O 1
ATOM 537 N N . ALA A 1 71 ? 3.157 -0.681 7.356 1.00 95.81 71 ALA A N 1
ATOM 538 C CA . ALA A 1 71 ? 3.014 -1.632 6.254 1.00 95.81 71 ALA A CA 1
ATOM 539 C C . ALA A 1 71 ? 2.005 -2.760 6.547 1.00 95.81 71 ALA A C 1
ATOM 541 O O . ALA A 1 71 ? 1.576 -3.467 5.632 1.00 95.81 71 ALA A O 1
ATOM 542 N N . THR A 1 72 ? 1.600 -2.927 7.809 1.00 96.12 72 THR A N 1
ATOM 543 C CA . THR A 1 72 ? 0.600 -3.922 8.226 1.00 96.12 72 THR A CA 1
ATOM 544 C C . THR A 1 72 ? -0.828 -3.418 8.004 1.00 96.12 72 THR A C 1
ATOM 546 O O . THR A 1 72 ? -1.088 -2.217 7.942 1.00 96.12 72 THR A O 1
ATOM 549 N N . PHE A 1 73 ? -1.795 -4.332 7.959 1.00 95.69 73 PHE A N 1
ATOM 550 C CA . PHE A 1 73 ? -3.217 -4.001 7.926 1.00 95.69 73 PHE A CA 1
ATOM 551 C C . PHE A 1 73 ? -3.657 -3.227 9.178 1.00 95.69 73 PHE A C 1
ATOM 553 O O . PHE A 1 73 ? -4.475 -2.314 9.075 1.00 95.69 73 PHE A O 1
ATOM 560 N N . LEU A 1 74 ? -3.055 -3.520 10.339 1.00 95.94 74 LEU A N 1
ATOM 561 C CA . LEU A 1 74 ? -3.243 -2.745 11.567 1.00 95.94 74 LEU A CA 1
ATOM 562 C C . LEU A 1 74 ? -2.885 -1.267 11.346 1.00 95.94 74 LEU A C 1
ATOM 564 O O . LEU A 1 74 ? -3.702 -0.383 11.605 1.00 95.94 74 LEU A O 1
ATOM 568 N N . GLY A 1 75 ? -1.690 -1.000 10.810 1.00 96.25 75 GLY A N 1
ATOM 569 C CA . GLY A 1 75 ? -1.243 0.357 10.498 1.00 96.25 75 GLY A CA 1
ATOM 570 C C . GLY A 1 75 ? -2.110 1.032 9.441 1.00 96.25 75 GLY A C 1
ATOM 571 O O . GLY A 1 75 ? -2.486 2.190 9.604 1.00 96.25 75 GLY A O 1
ATOM 572 N N . GLN A 1 76 ? -2.510 0.309 8.393 1.00 94.69 76 GLN A N 1
ATOM 573 C CA . GLN A 1 76 ? -3.403 0.847 7.364 1.00 94.69 76 GLN A CA 1
ATOM 574 C C . GLN A 1 76 ? -4.748 1.307 7.947 1.00 94.69 76 GLN A C 1
ATOM 576 O O . GLN A 1 76 ? -5.233 2.378 7.582 1.00 94.69 76 GLN A O 1
ATOM 581 N N . LEU A 1 77 ? -5.347 0.542 8.871 1.00 95.31 77 LEU A N 1
ATOM 582 C CA . LEU A 1 77 ? -6.580 0.942 9.561 1.00 95.31 77 LEU A CA 1
ATOM 583 C C . LEU A 1 77 ? -6.361 2.177 10.448 1.00 95.31 77 LEU A C 1
ATOM 585 O O . LEU A 1 77 ? -7.175 3.109 10.406 1.00 95.31 77 LEU A O 1
ATOM 589 N N . GLN A 1 78 ? -5.250 2.188 11.194 1.00 95.81 78 GLN A N 1
ATOM 590 C CA . GLN A 1 78 ? -4.878 3.245 12.133 1.00 95.81 78 GLN A CA 1
ATOM 591 C C . GLN A 1 78 ? -4.623 4.585 11.433 1.00 95.81 78 GLN A C 1
ATOM 593 O O . GLN A 1 78 ? -5.143 5.611 11.863 1.00 95.81 78 GLN A O 1
ATOM 598 N N . TYR A 1 79 ? -3.858 4.588 10.339 1.00 96.00 79 TYR A N 1
ATOM 599 C CA . TYR A 1 79 ? -3.468 5.811 9.632 1.00 96.00 79 TYR A CA 1
ATOM 600 C C . TYR A 1 79 ? -4.498 6.284 8.596 1.00 96.00 79 TYR A C 1
ATOM 602 O O . TYR A 1 79 ? -4.372 7.394 8.081 1.00 96.00 79 TYR A O 1
ATOM 610 N N . ARG A 1 80 ? -5.545 5.495 8.301 1.00 92.31 80 ARG A N 1
ATOM 611 C CA . ARG A 1 80 ? -6.524 5.805 7.241 1.00 92.31 80 ARG A CA 1
ATOM 612 C C . ARG A 1 80 ? -7.139 7.200 7.361 1.00 92.31 80 ARG A C 1
ATOM 614 O O . ARG A 1 80 ? -7.285 7.864 6.341 1.00 92.31 80 ARG A O 1
ATOM 621 N N . GLY A 1 81 ? -7.528 7.619 8.566 1.00 91.00 81 GLY A N 1
ATOM 622 C CA . GLY A 1 81 ? -8.156 8.926 8.775 1.00 91.00 81 GLY A CA 1
ATOM 623 C C . GLY A 1 81 ? -7.224 10.078 8.449 1.00 91.00 81 GLY A C 1
ATOM 624 O O . GLY A 1 81 ? -7.568 10.910 7.620 1.00 91.00 81 GLY A O 1
ATOM 625 N N . VAL A 1 82 ? -6.014 10.052 9.014 1.00 93.69 82 VAL A N 1
ATOM 626 C CA . VAL A 1 82 ? -5.000 11.092 8.790 1.00 93.69 82 VAL A CA 1
ATOM 627 C C . VAL A 1 82 ? -4.623 11.185 7.314 1.00 93.69 82 VAL A C 1
ATOM 629 O O . VAL A 1 82 ? -4.541 12.278 6.768 1.00 93.69 82 VAL A O 1
ATOM 632 N N . ILE A 1 83 ? -4.474 10.041 6.639 1.00 93.19 83 ILE A N 1
ATOM 633 C CA . ILE A 1 83 ? -4.239 10.016 5.194 1.00 93.19 83 ILE A CA 1
ATOM 634 C C . ILE A 1 83 ? -5.392 10.697 4.443 1.00 93.19 83 ILE A C 1
ATOM 636 O O . ILE A 1 83 ? -5.151 11.515 3.560 1.00 93.19 83 ILE A O 1
ATOM 640 N N . MET A 1 84 ? -6.645 10.348 4.760 1.00 89.62 84 MET A N 1
ATOM 641 C CA . MET A 1 84 ? -7.809 10.952 4.105 1.00 89.62 84 MET A CA 1
ATOM 642 C C . MET A 1 84 ? -7.875 12.460 4.344 1.00 89.62 84 MET A C 1
ATOM 644 O O . MET A 1 84 ? -8.196 13.195 3.413 1.00 89.62 84 MET A O 1
ATOM 648 N N . ASP A 1 85 ? -7.552 12.914 5.553 1.00 90.00 85 ASP A N 1
ATOM 649 C CA . ASP A 1 85 ? -7.506 14.335 5.874 1.00 90.00 85 ASP A CA 1
ATOM 650 C C . ASP A 1 85 ? -6.422 15.054 5.082 1.00 90.00 85 ASP A C 1
ATOM 652 O O . ASP A 1 85 ? -6.749 16.021 4.405 1.00 90.00 85 ASP A O 1
ATOM 656 N N . TYR A 1 86 ? -5.187 14.548 5.054 1.00 92.56 86 TYR A N 1
ATOM 657 C CA . TYR A 1 86 ? -4.112 15.174 4.282 1.00 92.56 86 TYR A CA 1
ATOM 658 C C . TYR A 1 86 ? -4.387 15.221 2.777 1.00 92.56 86 TYR A C 1
ATOM 660 O O . TYR A 1 86 ? -4.070 16.213 2.122 1.00 92.56 86 TYR A O 1
ATOM 668 N N . VAL A 1 87 ? -4.994 14.170 2.214 1.00 87.94 87 VAL A N 1
ATOM 669 C CA . VAL A 1 87 ? -5.441 14.183 0.814 1.00 87.94 87 VAL A CA 1
ATOM 670 C C . VAL A 1 87 ? -6.503 15.266 0.611 1.00 87.94 87 VAL A C 1
ATOM 672 O O . VAL A 1 87 ? -6.408 16.045 -0.333 1.00 87.94 87 VAL A O 1
ATOM 675 N N . ARG A 1 88 ? -7.504 15.332 1.496 1.00 85.75 88 ARG A N 1
ATOM 676 C CA . ARG A 1 88 ? -8.614 16.291 1.414 1.00 85.75 88 ARG A CA 1
ATOM 677 C C . ARG A 1 88 ? -8.145 17.738 1.545 1.00 85.75 88 ARG A C 1
ATOM 679 O O . ARG A 1 88 ? -8.634 18.591 0.816 1.00 85.75 88 ARG A O 1
ATOM 686 N N . THR A 1 89 ? -7.215 18.017 2.454 1.00 87.00 89 THR A N 1
ATOM 687 C CA . THR A 1 89 ? -6.654 19.359 2.669 1.00 87.00 89 THR A CA 1
ATOM 688 C C . THR A 1 89 ? -5.569 19.717 1.659 1.00 87.00 89 THR A C 1
ATOM 690 O O . THR A 1 89 ? -5.083 20.844 1.667 1.00 87.00 89 THR A O 1
ATOM 693 N N . GLY A 1 90 ? -5.167 18.781 0.791 1.00 86.75 90 GLY A N 1
ATOM 694 C CA . GLY A 1 90 ? -4.089 18.995 -0.169 1.00 86.75 90 GLY A CA 1
ATOM 695 C C . GLY A 1 90 ? -2.735 19.239 0.498 1.00 86.75 90 GLY A C 1
ATOM 696 O O . GLY A 1 90 ? -1.900 19.935 -0.077 1.00 86.75 90 GLY A O 1
ATOM 697 N N . THR A 1 91 ? -2.519 18.696 1.701 1.00 88.31 91 THR A N 1
ATOM 698 C CA . THR A 1 91 ? -1.257 18.845 2.434 1.00 88.31 91 THR A CA 1
ATOM 699 C C . THR A 1 91 ? -0.117 18.259 1.594 1.00 88.31 91 THR A C 1
ATOM 701 O O . THR A 1 91 ? -0.205 17.082 1.225 1.00 88.31 91 THR A O 1
ATOM 704 N N . PRO A 1 92 ? 0.951 19.025 1.297 1.00 89.12 92 PRO A N 1
ATOM 705 C CA . PRO A 1 92 ? 2.080 18.534 0.512 1.00 89.12 92 PRO A CA 1
ATOM 706 C C . PRO A 1 92 ? 2.707 17.290 1.140 1.00 89.12 92 PRO A C 1
ATOM 708 O O . PRO A 1 92 ? 2.902 17.237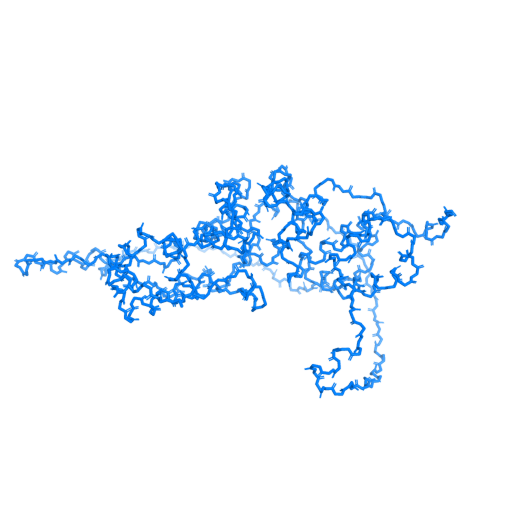 2.354 1.00 89.12 92 PRO A O 1
ATOM 711 N N . ILE A 1 93 ? 3.048 16.292 0.322 1.00 89.25 93 ILE A N 1
ATOM 712 C CA . ILE A 1 93 ? 3.596 15.011 0.809 1.00 89.25 93 ILE A CA 1
ATOM 713 C C . ILE A 1 93 ? 4.919 15.199 1.559 1.00 89.25 93 ILE A C 1
ATOM 715 O O . ILE A 1 93 ? 5.214 14.444 2.483 1.00 89.25 93 ILE A O 1
ATOM 719 N N . SER A 1 94 ? 5.691 16.224 1.197 1.00 87.19 94 SER A N 1
ATOM 720 C CA . SER A 1 94 ? 6.925 16.624 1.879 1.00 87.19 94 SER A CA 1
ATOM 721 C C . SER A 1 94 ? 6.729 16.953 3.368 1.00 87.19 94 SER A C 1
ATOM 723 O O . SER A 1 94 ? 7.685 16.872 4.136 1.00 87.19 94 SER A O 1
ATOM 725 N N . GLN A 1 95 ? 5.502 17.278 3.791 1.00 90.56 95 GLN A N 1
ATOM 726 C CA . GLN A 1 95 ? 5.148 17.596 5.179 1.00 90.56 95 GLN A CA 1
ATOM 727 C C . GLN A 1 95 ? 4.587 16.395 5.959 1.00 90.56 95 GLN A C 1
ATOM 729 O O . GLN A 1 95 ? 4.281 16.521 7.144 1.00 90.56 95 GLN A O 1
ATOM 734 N N . TRP A 1 96 ? 4.398 15.240 5.317 1.00 93.81 96 TRP A N 1
ATOM 735 C CA . TRP A 1 96 ? 3.786 14.078 5.960 1.00 93.81 96 TRP A CA 1
ATOM 736 C C . TRP A 1 96 ? 4.818 13.295 6.777 1.00 93.81 96 TRP A C 1
ATOM 738 O O . TRP A 1 96 ? 5.979 13.166 6.392 1.00 93.81 96 TRP A O 1
ATOM 748 N N . ASP A 1 97 ? 4.373 12.683 7.877 1.00 94.81 97 ASP A N 1
ATOM 749 C CA . ASP A 1 97 ? 5.197 11.723 8.615 1.00 94.81 97 ASP A CA 1
ATOM 750 C C . ASP A 1 97 ? 5.543 10.516 7.711 1.00 94.81 97 ASP A C 1
ATOM 752 O O . ASP A 1 97 ? 4.633 9.936 7.104 1.00 94.81 97 ASP A O 1
ATOM 756 N N . PRO A 1 98 ? 6.815 10.074 7.631 1.00 94.75 98 PRO A N 1
ATOM 757 C CA . PRO A 1 98 ? 7.217 8.943 6.791 1.00 94.75 98 PRO A CA 1
ATOM 758 C C . PRO A 1 98 ? 6.415 7.658 7.031 1.00 94.75 98 PRO A C 1
ATOM 760 O O . PRO A 1 98 ? 6.170 6.899 6.092 1.00 94.75 98 PRO A O 1
ATOM 763 N N . ARG A 1 99 ? 5.942 7.425 8.262 1.00 96.06 99 ARG A N 1
ATOM 764 C CA . ARG A 1 99 ? 5.080 6.285 8.607 1.00 96.06 99 ARG A CA 1
ATOM 765 C C . ARG A 1 99 ? 3.717 6.409 7.938 1.00 96.06 99 ARG A C 1
ATOM 767 O O . ARG A 1 99 ? 3.203 5.429 7.409 1.00 96.06 99 ARG A O 1
ATOM 774 N N . ILE A 1 100 ? 3.149 7.613 7.892 1.00 96.25 100 ILE A N 1
ATOM 775 C CA . ILE A 1 100 ? 1.886 7.881 7.190 1.00 96.25 100 ILE A CA 1
ATOM 776 C C . ILE A 1 100 ? 2.071 7.675 5.687 1.00 96.25 100 ILE A C 1
ATOM 778 O O . ILE A 1 100 ? 1.198 7.094 5.049 1.00 96.25 100 ILE A O 1
ATOM 782 N N . ILE A 1 101 ? 3.210 8.082 5.122 1.00 95.69 101 ILE A N 1
ATOM 783 C CA . ILE A 1 101 ? 3.515 7.851 3.704 1.00 95.69 101 ILE A CA 1
ATOM 784 C C . ILE A 1 101 ? 3.665 6.348 3.422 1.00 95.69 101 ILE A C 1
ATOM 786 O O . ILE A 1 101 ? 3.123 5.851 2.437 1.00 95.69 101 ILE A O 1
ATOM 790 N N . LEU A 1 102 ? 4.326 5.585 4.296 1.00 97.06 102 LEU A N 1
ATOM 791 C CA . LEU A 1 102 ? 4.402 4.130 4.144 1.00 97.06 102 LEU A CA 1
ATOM 792 C C . LEU A 1 102 ? 3.013 3.489 4.188 1.00 97.06 102 LEU A C 1
ATOM 794 O O . LEU A 1 102 ? 2.673 2.693 3.311 1.00 97.06 102 LEU A O 1
ATOM 798 N N . ALA A 1 103 ? 2.180 3.886 5.152 1.00 96.19 103 ALA A N 1
ATOM 799 C CA . ALA A 1 103 ? 0.785 3.466 5.194 1.00 96.19 103 ALA A CA 1
ATOM 800 C C . ALA A 1 103 ? 0.034 3.895 3.927 1.00 96.19 103 ALA A C 1
ATOM 802 O O . ALA A 1 103 ? -0.730 3.108 3.389 1.00 96.19 103 ALA A O 1
ATOM 803 N N . TYR A 1 104 ? 0.286 5.084 3.378 1.00 94.88 104 TYR A N 1
ATOM 804 C CA . TYR A 1 104 ? -0.316 5.554 2.130 1.00 94.88 104 TYR A CA 1
ATOM 805 C C . TYR A 1 104 ? 0.004 4.633 0.948 1.00 94.88 104 TYR A C 1
ATOM 807 O O . TYR A 1 104 ? -0.930 4.155 0.312 1.00 94.88 104 TYR A O 1
ATOM 815 N N . PHE A 1 105 ? 1.281 4.312 0.705 1.00 94.75 105 PHE A N 1
ATOM 816 C CA . PHE A 1 105 ? 1.707 3.461 -0.420 1.00 94.75 105 PHE A CA 1
ATOM 817 C C . PHE A 1 105 ? 1.343 1.980 -0.268 1.00 94.75 105 PHE A C 1
ATOM 819 O O . PHE A 1 105 ? 1.234 1.259 -1.264 1.00 94.75 105 PHE A O 1
ATOM 826 N N . THR A 1 106 ? 1.201 1.503 0.967 1.00 92.94 106 THR A N 1
ATOM 827 C CA . THR A 1 106 ? 0.798 0.118 1.256 1.00 92.94 106 THR A CA 1
ATOM 828 C C . THR A 1 106 ? -0.717 -0.028 1.350 1.00 92.94 106 THR A C 1
ATOM 830 O O . THR A 1 106 ? -1.249 -1.112 1.094 1.00 92.94 106 THR A O 1
ATOM 833 N N . SER A 1 107 ? -1.414 1.070 1.656 1.00 85.62 107 SER A N 1
ATOM 834 C CA . SER A 1 107 ? -2.864 1.184 1.616 1.00 85.62 107 SER A CA 1
ATOM 835 C C . SER A 1 107 ? -3.370 1.461 0.210 1.00 85.62 107 SER A C 1
ATOM 837 O O . SER A 1 107 ? -2.705 2.009 -0.659 1.00 85.62 107 SER A O 1
ATOM 839 N N . ASN A 1 108 ? -4.642 1.172 0.018 1.00 76.25 108 ASN A N 1
ATOM 840 C CA . ASN A 1 108 ? -5.319 1.325 -1.260 1.00 76.25 108 ASN A CA 1
ATOM 841 C C . ASN A 1 108 ? -6.067 2.664 -1.361 1.00 76.25 108 ASN A C 1
ATOM 843 O O . ASN A 1 108 ? -7.095 2.747 -2.030 1.00 76.25 108 ASN A O 1
ATOM 847 N N . VAL A 1 109 ? -5.607 3.691 -0.635 1.00 80.00 109 VAL A N 1
ATOM 848 C CA . VAL A 1 109 ? -6.177 5.048 -0.706 1.00 80.00 109 VAL A CA 1
ATOM 849 C C . VAL A 1 109 ? -5.950 5.636 -2.098 1.00 80.00 109 VAL A C 1
ATOM 851 O O . VAL A 1 109 ? -6.878 6.173 -2.695 1.00 80.00 109 VAL A O 1
ATOM 854 N N . ASP A 1 110 ? -4.736 5.485 -2.628 1.00 84.25 110 ASP A N 1
ATOM 855 C CA . ASP A 1 110 ? -4.359 5.964 -3.951 1.00 84.25 110 ASP A CA 1
ATOM 856 C C . ASP A 1 110 ? -3.973 4.800 -4.858 1.00 84.25 110 ASP A C 1
ATOM 858 O O . ASP A 1 110 ? -2.885 4.232 -4.776 1.00 84.25 110 ASP A O 1
ATOM 862 N N . LYS A 1 111 ? -4.868 4.471 -5.789 1.00 82.81 111 LYS A N 1
ATOM 863 C CA . LYS A 1 111 ? -4.621 3.447 -6.811 1.00 82.81 111 LYS A CA 1
ATOM 864 C C . LYS A 1 111 ? -3.462 3.790 -7.758 1.00 82.81 111 LYS A C 1
ATOM 866 O O . LYS A 1 111 ? -3.027 2.921 -8.509 1.00 82.81 111 LYS A O 1
ATOM 871 N N . ASN A 1 112 ? -3.002 5.041 -7.784 1.00 85.44 112 ASN A N 1
ATOM 872 C CA . ASN A 1 112 ? -1.938 5.500 -8.669 1.00 85.44 112 ASN A CA 1
ATOM 873 C C . ASN A 1 112 ? -0.554 5.465 -8.005 1.00 85.44 112 ASN A C 1
ATOM 875 O O . ASN A 1 112 ? 0.448 5.364 -8.713 1.00 85.44 112 ASN A O 1
ATOM 879 N N . ARG A 1 113 ? -0.490 5.517 -6.669 1.00 89.06 113 ARG A N 1
ATOM 880 C CA . ARG A 1 113 ? 0.748 5.503 -5.874 1.00 89.06 113 ARG A CA 1
ATOM 881 C C . ARG A 1 113 ? 0.679 4.381 -4.843 1.00 89.06 113 ARG A C 1
ATOM 883 O O . ARG A 1 113 ? 0.307 4.590 -3.696 1.00 89.06 113 ARG A O 1
ATOM 890 N N . ASN A 1 114 ? 1.014 3.171 -5.280 1.00 93.38 114 ASN A N 1
ATOM 891 C CA . ASN A 1 114 ? 0.921 1.974 -4.450 1.00 93.38 114 ASN A CA 1
ATOM 892 C C . ASN A 1 114 ? 2.000 0.946 -4.840 1.00 93.38 114 ASN A C 1
ATOM 894 O O . ASN A 1 114 ? 2.464 0.948 -5.983 1.00 93.38 114 ASN A O 1
ATOM 898 N N . PHE A 1 115 ? 2.403 0.065 -3.922 1.00 95.44 115 PHE A N 1
ATOM 899 C CA . PHE A 1 115 ? 3.390 -0.998 -4.193 1.00 95.44 115 PHE A CA 1
ATOM 900 C C . PHE A 1 115 ? 2.795 -2.271 -4.830 1.00 95.44 115 PHE A C 1
ATOM 902 O O . PHE A 1 115 ? 3.509 -3.171 -5.276 1.00 95.44 115 PHE A O 1
ATOM 909 N N . HIS A 1 116 ? 1.471 -2.379 -4.910 1.00 93.94 116 HIS A N 1
ATOM 910 C CA . HIS A 1 116 ? 0.776 -3.571 -5.366 1.00 93.94 116 HIS A CA 1
ATOM 911 C C . HIS A 1 116 ? 0.628 -3.628 -6.892 1.00 93.94 116 HIS A C 1
ATOM 913 O O . HIS A 1 116 ? -0.027 -2.799 -7.520 1.00 93.94 116 HIS A O 1
ATOM 919 N N . LYS A 1 117 ? 1.091 -4.727 -7.502 1.00 92.12 117 LYS A N 1
ATOM 920 C CA . LYS A 1 117 ? 0.971 -5.012 -8.949 1.00 92.12 117 LYS A CA 1
ATOM 921 C C . LYS A 1 117 ? -0.467 -5.146 -9.491 1.00 92.12 117 LYS A C 1
ATOM 923 O O . LYS A 1 117 ? -0.666 -5.345 -10.689 1.00 92.12 117 LYS A O 1
ATOM 928 N N . ALA A 1 118 ? -1.487 -5.058 -8.637 1.00 89.69 118 ALA A N 1
ATOM 929 C CA . ALA A 1 118 ? -2.884 -5.064 -9.074 1.00 89.69 118 ALA A CA 1
ATOM 930 C C . ALA A 1 118 ? -3.270 -3.709 -9.688 1.00 89.69 118 ALA A C 1
ATOM 932 O O . ALA A 1 118 ? -4.192 -3.642 -10.505 1.00 89.69 118 ALA A O 1
ATOM 933 N N . TYR A 1 119 ? -2.513 -2.658 -9.372 1.00 90.00 119 TYR A N 1
ATOM 934 C CA . TYR A 1 119 ? -2.730 -1.314 -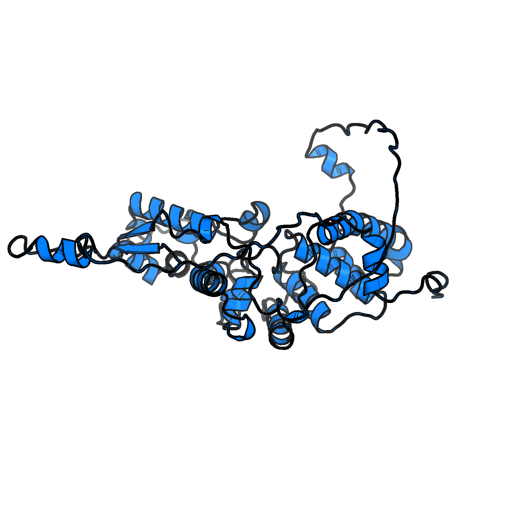9.872 1.00 90.00 119 TYR A CA 1
ATOM 935 C C . TYR A 1 119 ? -2.033 -1.059 -11.204 1.00 90.00 119 TYR A C 1
ATOM 937 O O . TYR A 1 119 ? -0.909 -1.493 -11.458 1.00 90.00 119 TYR A O 1
ATOM 945 N N . GLU A 1 120 ? -2.737 -0.348 -12.080 1.00 89.62 120 GLU A N 1
ATOM 946 C CA . GLU A 1 120 ? -2.308 -0.097 -13.452 1.00 89.62 120 GLU A CA 1
ATOM 947 C C . GLU A 1 120 ? -1.040 0.761 -13.527 1.00 89.62 120 GLU A C 1
ATOM 949 O O . GLU A 1 120 ? -0.122 0.417 -14.275 1.00 89.62 120 GLU A O 1
ATOM 954 N N . GLN A 1 121 ? -0.971 1.829 -12.724 1.00 90.38 121 GLN A N 1
ATOM 955 C CA . GLN A 1 121 ? 0.186 2.726 -12.652 1.00 90.38 121 GLN A CA 1
ATOM 956 C C . GLN A 1 121 ? 1.425 1.996 -12.135 1.00 90.38 121 GLN A C 1
ATOM 958 O O . GLN A 1 121 ? 2.483 2.083 -12.755 1.00 90.38 121 GLN A O 1
ATOM 963 N N . THR A 1 122 ? 1.278 1.202 -11.070 1.00 93.31 122 THR A N 1
ATOM 964 C CA . THR A 1 122 ? 2.359 0.373 -10.524 1.00 93.31 122 THR A CA 1
ATOM 965 C C . THR A 1 122 ? 2.911 -0.565 -11.594 1.00 93.31 122 THR A C 1
ATOM 967 O O . THR A 1 122 ? 4.112 -0.563 -11.843 1.00 93.31 122 THR A O 1
ATOM 970 N N . ARG A 1 123 ? 2.057 -1.311 -12.311 1.00 92.06 123 ARG A N 1
ATOM 971 C CA . ARG A 1 123 ? 2.519 -2.195 -13.400 1.00 92.06 123 ARG A CA 1
ATOM 972 C C . ARG A 1 123 ? 3.216 -1.440 -14.532 1.00 92.06 123 ARG A C 1
ATOM 974 O O . ARG A 1 123 ? 4.277 -1.872 -14.980 1.00 92.06 123 ARG A O 1
ATOM 981 N N . ALA A 1 124 ? 2.646 -0.320 -14.979 1.00 91.12 124 ALA A N 1
ATOM 982 C CA . ALA A 1 124 ? 3.216 0.468 -16.067 1.00 91.12 124 ALA A CA 1
ATOM 983 C C . ALA A 1 124 ? 4.587 1.044 -15.682 1.00 91.12 124 ALA A C 1
ATOM 985 O O . ALA A 1 124 ? 5.524 1.017 -16.485 1.00 91.12 124 ALA A O 1
ATOM 986 N N . ARG A 1 125 ? 4.725 1.517 -14.436 1.00 92.00 125 ARG A N 1
ATOM 987 C CA . ARG A 1 125 ? 5.992 2.006 -13.894 1.00 92.00 125 ARG A CA 1
ATOM 988 C C . ARG A 1 125 ? 7.017 0.887 -13.801 1.00 92.00 125 ARG A C 1
ATOM 990 O O . ARG A 1 125 ? 8.088 1.026 -14.371 1.00 92.00 125 ARG A O 1
ATOM 997 N N . LEU A 1 126 ? 6.670 -0.234 -13.175 1.00 93.25 126 LEU A N 1
ATOM 998 C CA . LEU A 1 126 ? 7.564 -1.382 -13.039 1.00 93.25 126 LEU A CA 1
ATOM 999 C C . LEU A 1 126 ? 8.080 -1.892 -14.398 1.00 93.25 126 LEU A C 1
ATOM 1001 O O . LEU A 1 126 ? 9.256 -2.222 -14.527 1.00 93.25 126 LEU A O 1
ATOM 1005 N N . TYR A 1 127 ? 7.234 -1.894 -15.431 1.00 91.19 127 TYR A N 1
ATOM 1006 C CA . TYR A 1 127 ? 7.673 -2.216 -16.789 1.00 91.19 127 TYR A CA 1
ATOM 1007 C C . TYR A 1 127 ? 8.614 -1.161 -17.388 1.00 91.19 127 TYR A C 1
ATOM 1009 O O . TYR A 1 127 ? 9.569 -1.516 -18.069 1.00 91.19 127 TYR A O 1
ATOM 1017 N N . SER A 1 128 ? 8.367 0.125 -17.136 1.00 89.50 128 SER A N 1
ATOM 1018 C CA . SER A 1 128 ? 9.247 1.201 -17.616 1.00 89.50 128 SER A CA 1
ATOM 1019 C C . SER A 1 128 ? 10.640 1.094 -16.992 1.00 89.50 128 SER A C 1
ATOM 1021 O O . SER A 1 128 ? 11.624 1.131 -17.717 1.00 89.50 128 SER A O 1
ATOM 1023 N N . ILE A 1 129 ? 10.705 0.823 -15.683 1.00 90.88 129 ILE A N 1
ATOM 1024 C CA . ILE A 1 129 ? 11.958 0.581 -14.949 1.00 90.88 129 ILE A CA 1
ATOM 1025 C C . ILE A 1 129 ? 12.720 -0.599 -15.560 1.00 90.88 129 ILE A C 1
ATOM 1027 O O . ILE A 1 129 ? 13.931 -0.537 -15.747 1.00 90.88 129 ILE A O 1
ATOM 1031 N N . TYR A 1 130 ? 12.009 -1.673 -15.911 1.00 88.31 130 TYR A N 1
ATOM 1032 C CA . TYR A 1 130 ? 12.604 -2.820 -16.594 1.00 88.31 130 TYR A CA 1
ATOM 1033 C C . TYR A 1 130 ? 13.201 -2.459 -17.959 1.00 88.31 130 TYR A C 1
ATOM 1035 O O . TYR A 1 130 ? 14.311 -2.885 -18.263 1.00 88.31 130 TYR A O 1
ATOM 1043 N N . VAL A 1 131 ? 12.491 -1.677 -18.776 1.00 85.69 131 VAL A N 1
ATOM 1044 C CA . VAL A 1 131 ? 13.005 -1.236 -20.081 1.00 85.69 131 VAL A CA 1
ATOM 1045 C C . VAL A 1 131 ? 14.234 -0.340 -19.905 1.00 85.69 131 VAL A C 1
ATOM 1047 O O . VAL A 1 131 ? 15.244 -0.582 -20.556 1.00 85.69 131 VAL A O 1
ATOM 1050 N N . GLU A 1 132 ? 14.182 0.631 -18.992 1.00 85.06 132 GLU A N 1
ATOM 1051 C CA . GLU A 1 132 ? 15.284 1.565 -18.710 1.00 85.06 132 GLU A CA 1
ATOM 1052 C C . GLU A 1 132 ? 16.531 0.859 -18.158 1.00 85.06 132 GLU A C 1
ATOM 1054 O O . GLU A 1 132 ? 17.656 1.226 -18.498 1.00 85.06 132 GLU A O 1
ATOM 1059 N N . HIS A 1 133 ? 16.349 -0.200 -17.361 1.00 80.69 133 HIS A N 1
ATOM 1060 C CA . HIS A 1 133 ? 17.443 -1.057 -16.894 1.00 80.69 133 HIS A CA 1
ATOM 1061 C C . HIS A 1 133 ? 18.199 -1.731 -18.051 1.00 80.69 133 HIS A C 1
ATOM 1063 O O . HIS A 1 133 ? 19.374 -2.052 -17.908 1.00 80.69 133 HIS A O 1
ATOM 1069 N N . HIS A 1 134 ? 17.553 -1.949 -19.198 1.00 73.94 134 HIS A N 1
ATOM 1070 C CA . HIS A 1 134 ? 18.182 -2.539 -20.383 1.00 73.94 134 HIS A CA 1
ATOM 1071 C C . HIS A 1 134 ? 18.771 -1.517 -21.357 1.00 73.94 134 HIS A C 1
ATOM 1073 O O . HIS A 1 134 ? 19.390 -1.916 -22.340 1.00 73.94 134 HIS A O 1
ATOM 1079 N N . THR A 1 135 ? 18.593 -0.223 -21.098 1.00 76.19 135 THR A N 1
ATOM 1080 C CA . THR A 1 135 ? 19.112 0.865 -21.935 1.00 76.19 135 THR A CA 1
ATOM 1081 C C . THR A 1 135 ? 20.043 1.795 -21.151 1.00 76.19 135 THR A C 1
ATOM 1083 O O . THR A 1 135 ? 20.149 2.966 -21.497 1.00 76.19 135 THR A O 1
ATOM 1086 N N . ASP A 1 136 ? 20.649 1.303 -20.061 1.00 70.31 136 ASP A N 1
ATOM 1087 C CA . ASP A 1 136 ? 21.560 2.032 -19.158 1.00 70.31 136 ASP A CA 1
ATOM 1088 C C . ASP A 1 136 ? 21.011 3.358 -18.582 1.00 70.31 136 ASP A C 1
ATOM 1090 O O . ASP A 1 136 ? 21.760 4.208 -18.107 1.00 70.31 136 ASP A O 1
ATOM 1094 N N . GLY A 1 137 ? 19.684 3.531 -18.570 1.00 70.25 137 GLY A N 1
ATOM 1095 C CA . GLY A 1 137 ? 19.006 4.758 -18.126 1.00 70.25 137 GLY A CA 1
ATOM 1096 C C . GLY A 1 137 ? 18.420 4.695 -16.712 1.00 70.25 137 GLY A C 1
ATOM 1097 O O . GLY A 1 137 ? 17.708 5.611 -16.302 1.00 70.25 137 GLY A O 1
ATOM 1098 N N . PHE A 1 138 ? 18.655 3.610 -15.970 1.00 78.44 138 PHE A N 1
ATOM 1099 C CA . PHE A 1 138 ? 17.988 3.376 -14.689 1.00 78.44 138 PHE A CA 1
ATOM 1100 C C . PHE A 1 138 ? 18.576 4.226 -13.557 1.00 78.44 138 PHE A C 1
ATOM 1102 O O . PHE A 1 138 ? 19.787 4.391 -13.423 1.00 78.44 138 PHE A O 1
ATOM 1109 N N . SER A 1 139 ? 17.706 4.724 -12.679 1.00 89.31 139 SER A N 1
ATOM 1110 C CA . SER A 1 139 ? 18.115 5.521 -11.525 1.00 89.31 139 SER A CA 1
ATOM 1111 C C . SER A 1 139 ? 17.987 4.762 -10.206 1.00 89.31 139 SER A C 1
ATOM 1113 O O . SER A 1 139 ? 17.186 3.833 -10.085 1.00 89.31 139 SER A O 1
ATOM 1115 N N . GLU A 1 140 ? 18.729 5.184 -9.174 1.00 93.12 140 GLU A N 1
ATOM 1116 C CA . GLU A 1 140 ? 18.599 4.593 -7.832 1.00 93.12 140 GLU A CA 1
ATOM 1117 C C . GLU A 1 140 ? 17.157 4.684 -7.302 1.00 93.12 140 GLU A C 1
ATOM 1119 O O . GLU A 1 140 ? 16.657 3.741 -6.686 1.00 93.12 140 GLU A O 1
ATOM 1124 N N . PHE A 1 141 ? 16.464 5.787 -7.603 1.00 94.06 141 PHE A N 1
ATOM 1125 C CA . PHE A 1 141 ? 15.061 5.986 -7.250 1.00 94.06 141 PHE A CA 1
ATOM 1126 C C . PHE A 1 141 ? 14.177 4.863 -7.804 1.00 94.06 141 PHE A C 1
ATOM 1128 O O . PHE A 1 141 ? 13.433 4.220 -7.064 1.00 94.06 141 PHE A O 1
ATOM 1135 N N . ASP A 1 142 ? 14.306 4.579 -9.095 1.00 93.19 142 ASP A N 1
ATOM 1136 C CA . ASP A 1 142 ? 13.493 3.584 -9.785 1.00 93.19 142 ASP A CA 1
ATOM 1137 C C . ASP A 1 142 ? 13.794 2.163 -9.306 1.00 93.19 142 ASP A C 1
ATOM 1139 O O . ASP A 1 142 ? 12.879 1.382 -9.039 1.00 93.19 142 ASP A O 1
ATOM 1143 N N . MET A 1 143 ? 15.070 1.850 -9.080 1.00 92.25 143 MET A N 1
ATOM 1144 C CA . MET A 1 143 ? 15.465 0.561 -8.514 1.00 92.25 143 MET A CA 1
ATOM 1145 C C . MET A 1 143 ? 14.930 0.366 -7.097 1.00 92.25 143 MET A C 1
ATOM 1147 O O . MET A 1 143 ? 14.428 -0.712 -6.780 1.00 92.25 143 MET A O 1
ATOM 1151 N N . SER A 1 144 ? 14.971 1.410 -6.263 1.00 96.19 144 SER A N 1
ATOM 1152 C CA . SER A 1 144 ? 14.401 1.343 -4.917 1.00 96.19 144 SER A CA 1
ATOM 1153 C C . SER A 1 144 ? 12.890 1.096 -4.948 1.00 96.19 144 SER A C 1
ATOM 1155 O O . SER A 1 144 ? 12.397 0.302 -4.154 1.00 96.19 144 SER A O 1
ATOM 1157 N N . TYR A 1 145 ? 12.162 1.683 -5.908 1.00 96.75 145 TYR A N 1
ATOM 1158 C CA . TYR A 1 145 ? 10.727 1.444 -6.070 1.00 96.75 145 TYR A CA 1
ATOM 1159 C C . TYR A 1 145 ? 10.424 0.009 -6.519 1.00 96.75 145 TYR A C 1
ATOM 1161 O O . TYR A 1 145 ? 9.506 -0.625 -5.995 1.00 96.75 145 TYR A O 1
ATOM 1169 N N . LEU A 1 146 ? 11.203 -0.531 -7.464 1.00 95.75 146 LEU A N 1
ATOM 1170 C CA . LEU A 1 146 ? 11.090 -1.927 -7.889 1.00 95.75 146 LEU A CA 1
ATOM 1171 C C . LEU A 1 146 ? 11.329 -2.884 -6.715 1.00 95.75 146 LEU A C 1
ATOM 1173 O O . LEU A 1 146 ? 10.521 -3.785 -6.493 1.00 95.75 146 LEU A O 1
ATOM 1177 N N . HIS A 1 147 ? 12.390 -2.664 -5.935 1.00 96.69 147 HIS A N 1
ATOM 1178 C CA . HIS A 1 147 ? 12.681 -3.469 -4.748 1.00 96.69 147 HIS A CA 1
ATOM 1179 C C . HIS A 1 147 ? 11.616 -3.322 -3.661 1.00 96.69 147 HIS A C 1
ATOM 1181 O O . HIS A 1 147 ? 11.198 -4.333 -3.113 1.00 96.69 147 HIS A O 1
ATOM 1187 N N . ALA A 1 148 ? 11.098 -2.117 -3.411 1.00 97.88 148 ALA A N 1
ATOM 1188 C CA . ALA A 1 148 ? 9.986 -1.899 -2.485 1.00 97.88 148 ALA A CA 1
ATOM 1189 C C . ALA A 1 148 ? 8.727 -2.678 -2.905 1.00 97.88 148 ALA A C 1
ATOM 1191 O O . ALA A 1 148 ? 8.068 -3.302 -2.075 1.00 97.88 148 ALA A O 1
ATOM 1192 N N . CYS A 1 149 ? 8.413 -2.708 -4.205 1.00 97.38 149 CYS A N 1
ATOM 1193 C CA . CYS A 1 149 ? 7.313 -3.520 -4.725 1.00 97.38 149 CYS A CA 1
ATOM 1194 C C . CYS A 1 149 ? 7.589 -5.022 -4.572 1.00 97.38 149 CYS A C 1
ATOM 1196 O O . CYS A 1 149 ? 6.678 -5.780 -4.258 1.00 97.38 149 CYS A O 1
ATOM 1198 N N . MET A 1 150 ? 8.822 -5.477 -4.802 1.00 96.75 150 MET A N 1
ATOM 1199 C CA . MET A 1 150 ? 9.200 -6.880 -4.601 1.00 96.75 150 MET A CA 1
ATOM 1200 C C . MET A 1 150 ? 9.092 -7.294 -3.130 1.00 96.75 150 MET A C 1
ATOM 1202 O O . MET A 1 150 ? 8.521 -8.343 -2.841 1.00 96.75 150 MET A O 1
ATOM 1206 N N . GLU A 1 151 ? 9.573 -6.451 -2.218 1.00 96.94 151 GLU A N 1
ATOM 1207 C CA . GLU A 1 151 ? 9.484 -6.632 -0.768 1.00 96.94 151 GLU A CA 1
ATOM 1208 C C . GLU A 1 151 ? 8.025 -6.678 -0.291 1.00 96.94 151 GLU A C 1
ATOM 1210 O O . GLU A 1 151 ? 7.647 -7.591 0.433 1.00 96.94 151 GLU A O 1
ATOM 1215 N N . TYR A 1 152 ? 7.162 -5.780 -0.781 1.00 95.81 152 TYR A N 1
ATOM 1216 C CA . TYR A 1 152 ? 5.724 -5.775 -0.466 1.00 95.81 152 TYR A CA 1
ATOM 1217 C C . TYR A 1 152 ? 4.990 -7.071 -0.883 1.00 95.81 152 TYR A C 1
ATOM 1219 O O . TYR A 1 152 ? 3.944 -7.433 -0.329 1.00 95.81 152 TYR A O 1
ATOM 1227 N N . HIS A 1 153 ? 5.515 -7.762 -1.897 1.00 94.06 153 HIS A N 1
ATOM 1228 C CA . HIS A 1 153 ? 5.032 -9.058 -2.390 1.00 94.06 153 HIS A CA 1
ATOM 1229 C C . HIS A 1 153 ? 5.827 -10.243 -1.824 1.00 94.06 153 HIS A C 1
ATOM 1231 O O . HIS A 1 153 ? 5.678 -11.350 -2.335 1.00 94.06 153 HIS A O 1
ATOM 1237 N N . GLU A 1 154 ? 6.670 -10.016 -0.813 1.00 93.81 154 GLU A N 1
ATOM 1238 C CA . GLU A 1 154 ? 7.477 -11.042 -0.140 1.00 93.81 154 GLU A CA 1
ATOM 1239 C C . GLU A 1 154 ? 8.334 -11.861 -1.124 1.00 93.81 154 GLU A C 1
ATOM 1241 O O . GLU A 1 154 ? 8.530 -13.067 -0.980 1.00 93.81 154 GLU A O 1
ATOM 1246 N N . HIS A 1 155 ? 8.843 -11.210 -2.179 1.00 93.81 155 HIS A N 1
ATOM 1247 C CA . HIS A 1 155 ? 9.665 -11.886 -3.178 1.00 93.81 155 HIS A CA 1
ATOM 1248 C C . HIS A 1 155 ? 10.978 -12.366 -2.544 1.00 93.81 155 HIS A C 1
ATOM 1250 O O . HIS A 1 155 ? 11.763 -11.558 -2.046 1.00 93.81 155 HIS A O 1
ATOM 1256 N N . SER A 1 156 ? 11.247 -13.670 -2.630 1.00 90.94 156 SER A N 1
ATOM 1257 C CA . SER A 1 156 ? 12.307 -14.378 -1.887 1.00 90.94 156 SER A CA 1
ATOM 1258 C C . SER A 1 156 ? 13.726 -13.831 -2.052 1.00 90.94 156 SER A C 1
ATOM 1260 O O . SER A 1 156 ? 14.581 -14.064 -1.209 1.00 90.94 156 SER A O 1
ATOM 1262 N N . THR A 1 157 ? 13.998 -13.119 -3.141 1.00 91.06 157 THR A N 1
ATOM 1263 C CA . THR A 1 157 ? 15.320 -12.544 -3.422 1.00 91.06 157 THR A CA 1
ATOM 1264 C C . THR A 1 157 ? 15.573 -11.188 -2.765 1.00 91.06 157 THR A C 1
ATOM 1266 O O . THR A 1 157 ? 16.708 -10.724 -2.781 1.00 91.06 157 THR A O 1
ATOM 1269 N N . VAL A 1 158 ? 14.527 -10.522 -2.271 1.00 93.31 158 VAL A N 1
ATOM 1270 C CA . VAL A 1 158 ? 14.587 -9.152 -1.729 1.00 93.31 158 VAL A CA 1
ATOM 1271 C C . VAL A 1 158 ? 14.024 -9.094 -0.311 1.00 93.31 158 VAL A C 1
ATOM 1273 O O . VAL A 1 158 ? 14.478 -8.291 0.493 1.00 93.31 158 VAL A O 1
ATOM 1276 N N . PHE A 1 159 ? 13.036 -9.930 0.002 1.00 95.19 159 PHE A N 1
ATOM 1277 C CA . PHE A 1 159 ? 12.372 -9.911 1.296 1.00 95.19 159 PHE A CA 1
ATOM 1278 C C . PHE A 1 159 ? 13.238 -10.538 2.394 1.00 95.19 159 PHE A C 1
ATOM 1280 O O . PHE A 1 159 ? 13.587 -11.716 2.320 1.00 95.19 159 PHE A O 1
ATOM 1287 N N . ASP A 1 160 ? 13.519 -9.756 3.435 1.00 94.75 160 ASP A N 1
ATOM 1288 C CA . ASP A 1 160 ? 14.150 -10.205 4.673 1.00 94.75 160 ASP A CA 1
ATOM 1289 C C . ASP A 1 160 ? 13.132 -10.127 5.829 1.00 94.75 160 ASP A C 1
ATOM 1291 O O . ASP A 1 160 ? 12.719 -9.027 6.202 1.00 94.75 160 ASP A O 1
ATOM 1295 N N . PRO A 1 161 ? 12.730 -11.257 6.443 1.00 92.94 161 PRO A N 1
ATOM 1296 C CA . PRO A 1 161 ? 11.815 -11.258 7.583 1.00 92.94 161 PRO A CA 1
ATOM 1297 C C . PRO A 1 161 ? 12.313 -10.478 8.811 1.00 92.94 161 PRO A C 1
ATOM 1299 O O . PRO A 1 161 ? 11.491 -10.077 9.635 1.00 92.94 161 PRO A O 1
ATOM 1302 N N . GLN A 1 162 ? 13.628 -10.272 8.967 1.00 93.00 162 GLN A N 1
ATOM 1303 C CA . GLN A 1 162 ? 14.181 -9.449 10.051 1.00 93.00 162 GLN A CA 1
ATOM 1304 C C . GLN A 1 162 ? 13.997 -7.952 9.776 1.00 93.00 162 GLN A C 1
ATOM 1306 O O . GLN A 1 162 ? 13.876 -7.152 10.709 1.00 93.00 162 GLN A O 1
ATOM 1311 N N . HIS A 1 163 ? 13.930 -7.576 8.498 1.00 95.12 163 HIS A N 1
ATOM 1312 C CA . HIS A 1 163 ? 13.802 -6.203 8.024 1.00 95.12 163 HIS A CA 1
ATOM 1313 C C . HIS A 1 163 ? 12.735 -6.095 6.914 1.00 95.12 163 HIS A C 1
ATOM 1315 O O . HIS A 1 163 ? 13.045 -5.706 5.788 1.00 95.12 163 HIS A O 1
ATOM 1321 N N . PRO A 1 164 ? 11.454 -6.391 7.212 1.00 94.88 164 PRO A N 1
ATOM 1322 C CA . PRO A 1 164 ? 10.415 -6.634 6.200 1.00 94.88 164 PRO A CA 1
ATOM 1323 C C . PRO A 1 164 ? 9.960 -5.381 5.432 1.00 94.88 164 PRO A C 1
ATOM 1325 O O . PRO A 1 164 ? 9.135 -5.476 4.523 1.00 94.88 164 PRO A O 1
ATOM 1328 N N . THR A 1 165 ? 10.446 -4.203 5.824 1.00 96.94 165 THR A N 1
ATOM 1329 C CA . THR A 1 165 ? 10.138 -2.903 5.211 1.00 96.94 165 THR A CA 1
ATOM 1330 C C . THR A 1 165 ? 11.398 -2.143 4.777 1.00 96.94 165 THR A C 1
ATOM 1332 O O . THR A 1 165 ? 11.325 -0.945 4.499 1.00 96.94 165 THR A O 1
ATOM 1335 N N . HIS A 1 166 ? 12.561 -2.804 4.720 1.00 97.12 166 HIS A N 1
ATOM 1336 C CA . HIS A 1 166 ? 13.851 -2.184 4.403 1.00 97.12 166 HIS A CA 1
ATOM 1337 C C . HIS A 1 166 ? 13.826 -1.394 3.086 1.00 97.12 166 HIS A C 1
ATOM 1339 O O . HIS A 1 166 ? 14.154 -0.203 3.045 1.00 97.12 166 HIS A O 1
ATOM 1345 N N . HIS A 1 167 ? 13.416 -2.041 1.997 1.00 98.00 167 HIS A N 1
ATOM 1346 C CA . HIS A 1 167 ? 13.389 -1.441 0.670 1.00 98.00 167 HIS A CA 1
ATOM 1347 C C . HIS A 1 167 ? 12.261 -0.424 0.519 1.00 98.00 167 HIS A C 1
ATOM 1349 O O . HIS A 1 167 ? 12.458 0.605 -0.130 1.00 98.00 167 HIS A O 1
ATOM 1355 N N . GLN A 1 168 ? 11.109 -0.666 1.146 1.00 97.88 168 GLN A N 1
ATOM 1356 C CA . GLN A 1 168 ? 10.017 0.304 1.207 1.00 97.88 168 GLN A CA 1
ATOM 1357 C C . GLN A 1 168 ? 10.472 1.608 1.871 1.00 97.88 168 GLN A C 1
ATOM 1359 O O . GLN A 1 168 ? 10.296 2.677 1.290 1.00 97.88 168 GLN A O 1
ATOM 1364 N N . ILE A 1 169 ? 11.133 1.539 3.029 1.00 97.38 169 ILE A N 1
ATOM 1365 C CA . ILE A 1 169 ? 11.661 2.719 3.730 1.00 97.38 169 ILE A CA 1
ATOM 1366 C C . ILE A 1 169 ? 12.737 3.416 2.895 1.00 97.38 169 ILE A C 1
ATOM 1368 O O . ILE A 1 169 ? 12.697 4.640 2.753 1.00 97.38 169 ILE A O 1
ATOM 1372 N N . LYS A 1 170 ? 13.660 2.659 2.283 1.00 97.50 170 LYS A N 1
ATOM 1373 C CA . LYS A 1 170 ? 14.681 3.230 1.391 1.00 97.50 170 LYS A CA 1
ATOM 1374 C C . LYS A 1 170 ? 14.047 4.015 0.238 1.00 97.50 170 LYS A C 1
ATOM 1376 O O . LYS A 1 170 ? 14.472 5.135 -0.049 1.00 97.50 170 LYS A O 1
ATOM 1381 N N . PHE A 1 171 ? 13.022 3.459 -0.409 1.00 97.56 171 PHE A N 1
ATOM 1382 C CA . PHE A 1 171 ? 12.288 4.164 -1.458 1.00 97.56 171 PHE A CA 1
ATOM 1383 C C . PHE A 1 171 ? 11.665 5.463 -0.935 1.00 97.56 171 PHE A C 1
ATOM 1385 O O . PHE A 1 171 ? 11.818 6.506 -1.568 1.00 97.56 171 PHE A O 1
ATOM 1392 N N . LEU A 1 172 ? 11.016 5.434 0.232 1.00 96.06 172 LEU A N 1
ATOM 1393 C CA . LEU A 1 172 ? 10.388 6.626 0.806 1.00 96.06 172 LEU A CA 1
ATOM 1394 C C . LEU A 1 172 ? 11.395 7.735 1.116 1.00 96.06 172 LEU A C 1
ATOM 1396 O O . LEU A 1 172 ? 11.107 8.902 0.864 1.00 96.06 172 LEU A O 1
ATOM 1400 N N . GLN A 1 173 ? 12.592 7.387 1.590 1.00 95.88 173 GLN A N 1
ATOM 1401 C CA . GLN A 1 173 ? 13.671 8.356 1.798 1.00 95.88 173 GLN A CA 1
ATOM 1402 C C . GLN A 1 173 ? 14.093 9.039 0.490 1.00 95.88 173 GLN A C 1
ATOM 1404 O O . GLN A 1 173 ? 14.367 10.238 0.479 1.00 95.88 173 GLN A O 1
ATOM 1409 N N . LEU A 1 174 ? 14.147 8.297 -0.621 1.00 95.69 174 LEU A N 1
ATOM 1410 C CA . LEU A 1 174 ? 14.466 8.853 -1.938 1.00 95.69 174 LEU A CA 1
ATOM 1411 C C . LEU A 1 174 ? 13.297 9.658 -2.526 1.00 95.69 174 LEU A C 1
ATOM 1413 O O . LEU A 1 174 ? 13.525 10.669 -3.189 1.00 95.69 174 LEU A O 1
ATOM 1417 N N . PHE A 1 175 ? 12.062 9.236 -2.252 1.00 94.44 175 PHE A N 1
ATOM 1418 C CA . PHE A 1 175 ? 10.830 9.910 -2.658 1.00 94.44 175 PHE A CA 1
ATOM 1419 C C . PHE A 1 175 ? 10.626 11.241 -1.957 1.00 94.44 175 PHE A C 1
ATOM 1421 O O . PHE A 1 175 ? 10.352 12.222 -2.631 1.00 94.44 175 PHE A O 1
ATOM 1428 N N . LEU A 1 176 ? 10.865 11.322 -0.652 1.00 92.38 176 LEU A N 1
ATOM 1429 C CA . LEU A 1 176 ? 10.803 12.587 0.079 1.00 92.38 176 LEU A CA 1
ATOM 1430 C C . LEU A 1 176 ? 11.838 13.608 -0.408 1.00 92.38 176 LEU A C 1
ATOM 1432 O O . LEU A 1 176 ? 11.579 14.805 -0.376 1.00 92.38 176 LEU A O 1
ATOM 1436 N N . LYS A 1 177 ? 12.996 13.145 -0.893 1.00 92.31 177 LYS A N 1
ATOM 1437 C CA . LYS A 1 177 ? 14.014 14.022 -1.488 1.00 92.31 177 LYS A CA 1
ATOM 1438 C C . LYS A 1 177 ? 13.631 14.517 -2.882 1.00 92.31 177 LYS A C 1
ATOM 1440 O O . LYS A 1 177 ? 14.082 15.583 -3.277 1.00 92.31 177 LYS A O 1
ATOM 1445 N N . ASN A 1 178 ? 12.878 13.724 -3.647 1.00 89.31 178 ASN A N 1
ATOM 1446 C CA . ASN A 1 178 ? 12.550 14.021 -5.043 1.00 89.31 17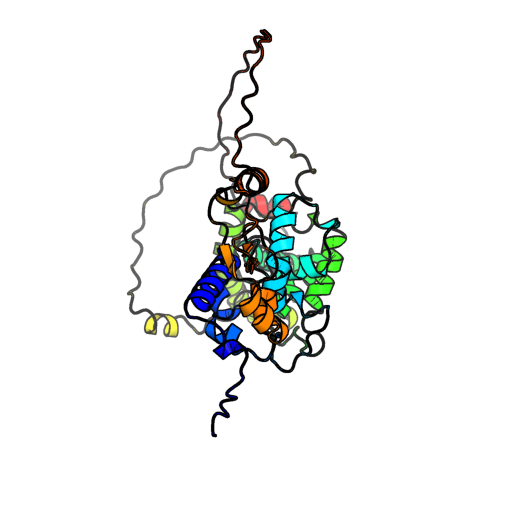8 ASN A CA 1
ATOM 1447 C C . ASN A 1 178 ? 11.134 13.520 -5.402 1.00 89.31 178 ASN A C 1
ATOM 1449 O O . ASN A 1 178 ? 11.004 12.573 -6.193 1.00 89.31 178 ASN A O 1
ATOM 1453 N N . PRO A 1 179 ? 10.068 14.116 -4.838 1.00 86.75 179 PRO A N 1
ATOM 1454 C CA . PRO A 1 179 ? 8.703 13.615 -5.017 1.00 86.75 179 PRO A CA 1
ATOM 1455 C C . PRO A 1 179 ? 8.264 13.639 -6.487 1.00 86.75 179 PRO A C 1
ATOM 1457 O O . PRO A 1 179 ? 7.587 12.716 -6.950 1.00 86.75 179 PRO A O 1
ATOM 1460 N N . ASP A 1 180 ? 8.757 14.614 -7.255 1.00 84.38 180 ASP A N 1
ATOM 1461 C CA . ASP A 1 180 ? 8.451 14.805 -8.677 1.00 84.38 180 ASP A CA 1
ATOM 1462 C C . ASP A 1 180 ? 8.906 13.643 -9.566 1.00 84.38 180 ASP A C 1
ATOM 1464 O O . ASP A 1 180 ? 8.385 13.443 -10.663 1.00 84.38 180 ASP A O 1
ATOM 1468 N N . ARG A 1 181 ? 9.841 12.805 -9.098 1.00 85.62 181 ARG A N 1
ATOM 1469 C CA . ARG A 1 181 ? 10.269 11.614 -9.851 1.00 85.62 181 ARG A CA 1
ATOM 1470 C C . ARG A 1 181 ? 9.191 10.539 -9.905 1.00 85.62 181 ARG A C 1
ATOM 1472 O O . ARG A 1 181 ? 9.212 9.672 -10.792 1.00 85.62 181 ARG A O 1
ATOM 1479 N N . LEU A 1 182 ? 8.209 10.588 -9.004 1.00 86.12 182 LEU A N 1
ATOM 1480 C CA . LEU A 1 182 ? 7.045 9.715 -9.051 1.00 86.12 182 LEU A CA 1
ATOM 1481 C C . LEU A 1 182 ? 5.949 10.269 -9.979 1.00 86.12 182 LEU A C 1
ATOM 1483 O O . LEU A 1 182 ? 4.803 10.467 -9.575 1.00 86.12 182 LEU A O 1
ATOM 1487 N N . VAL A 1 183 ? 6.298 10.487 -11.250 1.00 80.25 183 VAL A N 1
ATOM 1488 C CA . VAL A 1 183 ? 5.364 10.991 -12.265 1.00 80.25 183 VAL A CA 1
ATOM 1489 C C . VAL A 1 183 ? 4.238 9.988 -12.513 1.00 80.25 183 VAL A C 1
ATOM 1491 O O . VAL A 1 183 ? 4.478 8.823 -12.855 1.00 80.25 183 VAL A O 1
ATOM 1494 N N . LEU A 1 184 ? 2.999 10.460 -12.381 1.00 80.31 184 LEU A N 1
ATOM 1495 C CA . LEU A 1 184 ? 1.816 9.705 -12.772 1.00 80.31 184 LEU A CA 1
ATOM 1496 C C . LEU A 1 184 ? 1.632 9.782 -14.284 1.00 80.31 184 LEU A C 1
ATOM 1498 O O . LEU A 1 184 ? 1.628 10.859 -14.878 1.00 80.31 184 LEU A O 1
ATOM 1502 N N . ARG A 1 185 ? 1.470 8.626 -14.927 1.00 77.81 185 ARG A N 1
ATOM 1503 C CA . ARG A 1 185 ? 1.283 8.565 -16.378 1.00 77.81 185 ARG A CA 1
ATOM 1504 C C . ARG A 1 185 ? -0.193 8.786 -16.712 1.00 77.81 185 ARG A C 1
ATOM 1506 O O . ARG A 1 185 ? -1.064 8.249 -16.026 1.00 77.81 185 ARG A O 1
ATOM 1513 N N . LYS A 1 186 ? -0.488 9.536 -17.783 1.00 78.38 186 LYS A N 1
ATOM 1514 C CA . LYS A 1 186 ? -1.865 9.686 -18.298 1.00 78.38 186 LYS A CA 1
ATOM 1515 C C . LYS A 1 186 ? -2.491 8.298 -18.529 1.00 78.38 186 LYS A C 1
ATOM 1517 O O . LYS A 1 186 ? -1.800 7.391 -18.999 1.00 78.38 186 LYS A O 1
ATOM 1522 N N . GLY A 1 187 ? -3.784 8.134 -18.228 1.00 72.00 187 GLY A N 1
ATOM 1523 C CA . GLY A 1 187 ? -4.466 6.826 -18.224 1.00 72.00 187 GLY A CA 1
ATOM 1524 C C . GLY A 1 187 ? -4.262 6.009 -19.508 1.00 72.00 187 GLY A C 1
ATOM 1525 O O . GLY A 1 187 ? -3.857 4.849 -19.448 1.00 72.00 187 GLY A O 1
ATOM 1526 N N . ASN A 1 188 ? -4.401 6.645 -20.674 1.00 82.25 188 ASN A N 1
ATOM 1527 C CA . ASN A 1 188 ? -4.214 5.993 -21.975 1.00 82.25 188 ASN A CA 1
ATOM 1528 C C . ASN A 1 188 ? -2.797 5.425 -22.170 1.00 82.25 188 ASN A C 1
ATOM 1530 O O . ASN A 1 188 ? -2.623 4.354 -22.760 1.00 82.25 188 ASN A O 1
ATOM 1534 N N . LEU A 1 189 ? -1.775 6.110 -21.645 1.00 82.12 189 LEU A N 1
ATOM 1535 C CA . LEU A 1 189 ? -0.388 5.662 -21.741 1.00 82.12 189 LEU A CA 1
ATOM 1536 C C . LEU A 1 189 ? -0.143 4.441 -20.848 1.00 82.12 189 LEU A C 1
ATOM 1538 O O . LEU A 1 189 ? 0.433 3.460 -21.316 1.00 82.12 189 LEU A O 1
ATOM 1542 N N . SER A 1 190 ? -0.611 4.465 -19.597 1.00 84.12 190 SER A N 1
ATOM 1543 C CA . SER A 1 190 ? -0.495 3.326 -18.672 1.00 84.12 190 SER A CA 1
ATOM 1544 C C . SER A 1 190 ? -1.173 2.072 -19.224 1.00 84.12 190 SER A C 1
ATOM 1546 O O . SER A 1 190 ? -0.588 0.984 -19.200 1.00 84.12 190 SER A O 1
ATOM 1548 N N . SER A 1 191 ? -2.362 2.227 -19.806 1.00 83.19 191 SER A N 1
ATOM 1549 C CA . SER A 1 191 ? -3.113 1.133 -20.419 1.00 83.19 191 SER A CA 1
ATOM 1550 C C . SER A 1 191 ? -2.380 0.563 -21.630 1.00 83.19 191 SER A C 1
ATOM 1552 O O . SER A 1 191 ? -2.253 -0.657 -21.769 1.00 83.19 191 SER A O 1
ATOM 1554 N N . SER A 1 192 ? -1.833 1.435 -22.482 1.00 84.94 192 SER A N 1
ATOM 1555 C CA . SER A 1 192 ? -1.029 1.023 -23.634 1.00 84.94 192 SER A CA 1
ATOM 1556 C C . SER A 1 192 ? 0.231 0.266 -23.207 1.00 84.94 192 SER A C 1
ATOM 1558 O O . SER A 1 192 ? 0.484 -0.826 -23.719 1.00 84.94 192 SER A O 1
ATOM 1560 N N . ILE A 1 193 ? 0.982 0.777 -22.226 1.00 86.88 193 ILE A N 1
ATOM 1561 C CA . ILE A 1 193 ? 2.178 0.110 -21.695 1.00 86.88 193 ILE A CA 1
ATOM 1562 C C . ILE A 1 193 ? 1.824 -1.290 -21.190 1.00 86.88 193 ILE A C 1
ATOM 1564 O O . ILE A 1 193 ? 2.440 -2.276 -21.595 1.00 86.88 193 ILE A O 1
ATOM 1568 N N . ASN A 1 194 ? 0.788 -1.396 -20.359 1.00 86.00 194 ASN A N 1
ATOM 1569 C CA . ASN A 1 194 ? 0.379 -2.665 -19.763 1.00 86.00 194 ASN A CA 1
ATOM 1570 C C . ASN A 1 194 ? -0.107 -3.691 -20.792 1.00 86.00 194 ASN A C 1
ATOM 1572 O O . ASN A 1 194 ? 0.123 -4.888 -20.630 1.00 86.00 194 ASN A O 1
ATOM 1576 N N . LYS A 1 195 ? -0.755 -3.242 -21.871 1.00 85.12 195 LYS A N 1
ATOM 1577 C CA . LYS A 1 195 ? -1.184 -4.125 -22.961 1.00 85.12 195 LYS A CA 1
ATOM 1578 C C . LYS A 1 195 ? 0.002 -4.752 -23.701 1.00 85.12 195 LYS A C 1
ATOM 1580 O O . LYS A 1 195 ? -0.095 -5.895 -24.145 1.00 85.12 195 LYS A O 1
ATOM 1585 N N . HIS A 1 196 ? 1.106 -4.020 -23.846 1.00 85.69 196 HIS A N 1
ATOM 1586 C CA . HIS A 1 196 ? 2.273 -4.477 -24.604 1.00 85.69 196 HIS A CA 1
ATOM 1587 C C . HIS A 1 196 ? 3.329 -5.169 -23.734 1.00 85.69 196 HIS A C 1
ATOM 1589 O O . HIS A 1 196 ? 4.067 -6.011 -24.249 1.00 85.69 196 HIS A O 1
ATOM 1595 N N . SER A 1 197 ? 3.377 -4.874 -22.431 1.00 87.44 197 SER A N 1
ATOM 1596 C CA . SER A 1 197 ? 4.422 -5.357 -21.523 1.00 87.44 197 SER A CA 1
ATOM 1597 C C . SER A 1 197 ? 4.520 -6.880 -21.474 1.00 87.44 197 SER A C 1
ATOM 1599 O O . SER A 1 197 ? 5.603 -7.430 -21.655 1.00 87.44 197 SER A O 1
ATOM 1601 N N . ARG A 1 198 ? 3.392 -7.580 -21.306 1.00 83.56 198 ARG A N 1
ATOM 1602 C CA . ARG A 1 198 ? 3.363 -9.050 -21.215 1.00 83.56 198 ARG A CA 1
ATOM 1603 C C . ARG A 1 198 ? 3.838 -9.718 -22.502 1.00 83.56 198 ARG A C 1
ATOM 1605 O O . ARG A 1 198 ? 4.662 -10.626 -22.453 1.00 83.56 198 ARG A O 1
ATOM 1612 N N . THR A 1 199 ? 3.352 -9.248 -23.649 1.00 86.44 199 THR A N 1
ATOM 1613 C CA . THR A 1 199 ? 3.756 -9.760 -24.966 1.00 86.44 199 THR A CA 1
ATOM 1614 C C . THR A 1 199 ? 5.244 -9.530 -25.205 1.00 86.44 199 THR A C 1
ATOM 1616 O O . THR A 1 199 ? 5.938 -10.438 -25.656 1.00 86.44 199 THR A O 1
ATOM 1619 N N . HIS A 1 200 ? 5.744 -8.338 -24.869 1.00 87.06 200 HIS A N 1
ATOM 1620 C CA . HIS A 1 200 ? 7.158 -8.013 -25.009 1.00 87.06 200 HIS A CA 1
ATOM 1621 C C . HIS A 1 200 ? 8.029 -8.888 -24.101 1.00 87.06 200 HIS A C 1
ATOM 1623 O O . HIS A 1 200 ? 8.948 -9.529 -24.595 1.00 87.06 200 HIS A O 1
ATOM 1629 N N . ILE A 1 201 ? 7.700 -8.996 -22.810 1.00 88.00 201 ILE A N 1
ATOM 1630 C CA . ILE A 1 201 ? 8.436 -9.833 -21.851 1.00 88.00 201 ILE A CA 1
ATOM 1631 C C . ILE A 1 201 ? 8.461 -11.299 -22.293 1.00 88.00 201 ILE A C 1
ATOM 1633 O O . ILE A 1 201 ? 9.518 -11.926 -22.290 1.00 88.00 201 ILE A O 1
ATOM 1637 N N . ASN A 1 202 ? 7.325 -11.850 -22.723 1.00 87.31 202 ASN A N 1
ATOM 1638 C CA . ASN A 1 202 ? 7.266 -13.237 -23.184 1.00 87.31 202 ASN A CA 1
ATOM 1639 C C . ASN A 1 202 ? 8.099 -13.457 -24.454 1.00 87.31 202 ASN A C 1
ATOM 1641 O O . ASN A 1 202 ? 8.793 -14.465 -24.564 1.00 87.31 202 ASN A O 1
ATOM 1645 N N . LYS A 1 203 ? 8.093 -12.497 -25.388 1.00 87.69 203 LYS A N 1
ATOM 1646 C CA . LYS A 1 203 ? 8.952 -12.534 -26.579 1.00 87.69 203 LYS A CA 1
ATOM 1647 C C . LYS A 1 203 ? 10.437 -12.487 -26.201 1.00 87.69 203 LYS A C 1
ATOM 1649 O O . LYS A 1 203 ? 11.214 -13.283 -26.716 1.00 87.69 203 LYS A O 1
ATOM 1654 N N . GLN A 1 204 ? 10.813 -11.600 -25.281 1.00 85.75 204 GLN A N 1
ATOM 1655 C CA . GLN A 1 204 ? 12.181 -11.471 -24.774 1.00 85.75 204 GLN A CA 1
ATOM 1656 C C . GLN A 1 204 ? 12.656 -12.768 -24.103 1.00 85.75 204 GLN A C 1
ATOM 1658 O O . GLN A 1 204 ? 13.754 -13.235 -24.386 1.00 85.75 204 GLN A O 1
ATOM 1663 N N . ARG A 1 205 ? 11.807 -13.416 -23.295 1.00 87.12 205 ARG A N 1
ATOM 1664 C CA . ARG A 1 205 ? 12.095 -14.738 -22.714 1.00 87.12 205 ARG A CA 1
ATOM 1665 C C . ARG A 1 205 ? 12.326 -15.817 -23.762 1.00 87.12 205 ARG A C 1
ATOM 1667 O O . ARG A 1 205 ? 13.284 -16.569 -23.642 1.00 87.12 205 ARG A O 1
ATOM 1674 N N . ALA A 1 206 ? 11.468 -15.888 -24.776 1.00 87.12 206 ALA A N 1
ATOM 1675 C CA . ALA A 1 206 ? 11.595 -16.893 -25.827 1.00 87.12 206 ALA A CA 1
ATOM 1676 C C . ALA A 1 206 ? 12.877 -16.714 -26.657 1.00 87.12 206 ALA A C 1
ATOM 1678 O O . ALA A 1 206 ? 13.469 -17.698 -27.084 1.00 87.12 206 ALA A O 1
ATOM 1679 N N . MET A 1 207 ? 13.306 -15.467 -26.879 1.00 86.31 207 MET A N 1
ATOM 1680 C CA . MET A 1 207 ? 14.485 -15.157 -27.695 1.00 86.31 207 MET A CA 1
ATOM 1681 C C . MET A 1 207 ? 15.801 -15.225 -26.916 1.00 86.31 207 MET A C 1
ATOM 1683 O O . MET A 1 207 ? 16.792 -15.720 -27.441 1.00 86.31 207 MET A O 1
ATOM 1687 N N . TYR A 1 208 ? 15.817 -14.726 -25.679 1.00 85.88 208 TYR A N 1
ATOM 1688 C CA . TYR A 1 208 ? 17.047 -14.443 -24.929 1.00 85.88 208 TYR A CA 1
ATOM 1689 C C . TYR A 1 208 ? 17.014 -14.982 -23.489 1.00 85.88 208 TYR A C 1
ATOM 1691 O O . TYR A 1 208 ? 17.880 -14.672 -22.675 1.00 85.88 208 TYR A O 1
ATOM 1699 N N . GLY A 1 209 ? 16.023 -15.807 -23.136 1.00 83.12 209 GLY A N 1
ATOM 1700 C CA . GLY A 1 209 ? 15.833 -16.295 -21.766 1.00 83.12 209 GLY A CA 1
ATOM 1701 C C . GLY A 1 209 ? 17.059 -16.997 -21.175 1.00 83.12 209 GLY A C 1
ATOM 1702 O O . GLY A 1 209 ? 17.353 -16.837 -19.988 1.00 83.12 209 GLY A O 1
ATOM 1703 N N . SER A 1 210 ? 17.808 -17.735 -21.999 1.00 85.88 210 SER A N 1
ATOM 1704 C CA . SER A 1 210 ? 19.035 -18.421 -21.583 1.00 85.88 210 SER A CA 1
ATOM 1705 C C . SER A 1 210 ? 20.182 -17.455 -21.274 1.00 85.88 210 SER A C 1
ATOM 1707 O O . SER A 1 210 ? 20.934 -17.712 -20.334 1.00 85.88 210 SER A O 1
ATOM 1709 N N . THR A 1 211 ? 20.277 -16.333 -21.994 1.00 87.19 211 THR A N 1
ATOM 1710 C CA . THR A 1 211 ? 21.375 -15.358 -21.886 1.00 87.19 211 THR A CA 1
ATOM 1711 C C . THR A 1 211 ? 21.142 -14.300 -20.810 1.00 87.19 211 THR A C 1
ATOM 1713 O O . THR A 1 211 ? 22.076 -13.600 -20.421 1.00 87.19 211 THR A O 1
ATOM 1716 N N . PHE A 1 212 ? 19.926 -14.192 -20.267 1.00 86.38 212 PHE A N 1
ATOM 1717 C CA . PHE A 1 212 ? 19.661 -13.273 -19.164 1.00 86.38 212 PHE A CA 1
ATOM 1718 C C . PHE A 1 212 ? 20.494 -13.603 -17.921 1.00 86.38 212 PHE A C 1
ATOM 1720 O O . PHE A 1 212 ? 20.499 -14.734 -17.419 1.00 86.38 212 PHE A O 1
ATOM 1727 N N . ASN A 1 213 ? 21.129 -12.570 -17.365 1.00 88.31 213 ASN A N 1
ATOM 1728 C CA . ASN A 1 213 ? 21.754 -12.652 -16.052 1.00 88.31 213 ASN A CA 1
ATOM 1729 C C . ASN A 1 213 ? 20.702 -12.895 -14.949 1.00 88.31 213 ASN A C 1
ATOM 1731 O O . ASN A 1 213 ? 19.500 -12.673 -15.134 1.00 88.31 213 ASN A O 1
ATOM 1735 N N . ALA A 1 214 ? 21.157 -13.347 -13.777 1.00 87.06 214 ALA A N 1
ATOM 1736 C CA . ALA A 1 214 ? 20.278 -13.703 -12.660 1.00 87.06 214 ALA A CA 1
ATOM 1737 C C . ALA A 1 214 ? 19.355 -12.546 -12.232 1.00 87.06 214 ALA A C 1
ATOM 1739 O O . ALA A 1 214 ? 18.171 -12.755 -11.974 1.00 87.06 214 ALA A O 1
ATOM 1740 N N . ARG A 1 215 ? 19.875 -11.312 -12.231 1.00 86.25 215 ARG A N 1
ATOM 1741 C CA . ARG A 1 215 ? 19.117 -10.107 -11.871 1.00 86.25 215 ARG A CA 1
ATOM 1742 C C . ARG A 1 215 ? 17.956 -9.848 -12.839 1.00 86.25 215 ARG A C 1
ATOM 1744 O O . ARG A 1 215 ? 16.839 -9.590 -12.406 1.00 86.25 215 ARG A O 1
ATOM 1751 N N . THR A 1 216 ? 18.195 -9.973 -14.141 1.00 86.56 216 THR A N 1
ATOM 1752 C CA . THR A 1 216 ? 17.165 -9.804 -15.177 1.00 86.56 216 THR A CA 1
ATOM 1753 C C . THR A 1 216 ? 16.095 -10.885 -15.062 1.00 86.56 216 THR A C 1
ATOM 1755 O O . THR A 1 216 ? 14.905 -10.577 -15.089 1.00 86.56 216 THR A O 1
ATOM 1758 N N . LYS A 1 217 ? 16.503 -12.148 -14.867 1.00 86.88 217 LYS A N 1
ATOM 1759 C CA . LYS A 1 217 ? 15.575 -13.272 -14.650 1.00 86.88 217 LYS A CA 1
ATOM 1760 C C . LYS A 1 217 ? 14.660 -13.016 -13.452 1.00 86.88 217 LYS A C 1
ATOM 1762 O O . LYS A 1 217 ? 13.449 -13.172 -13.575 1.00 86.88 217 LYS A O 1
ATOM 1767 N N . MET A 1 218 ? 15.233 -12.539 -12.348 1.00 88.94 218 MET A N 1
ATOM 1768 C CA . MET A 1 218 ? 14.513 -12.161 -11.131 1.00 88.94 218 MET A CA 1
ATOM 1769 C C . MET A 1 218 ? 13.489 -11.035 -11.366 1.00 88.94 218 MET A C 1
ATOM 1771 O O . MET A 1 218 ? 12.354 -11.121 -10.900 1.00 88.94 218 MET A O 1
ATOM 1775 N N . TYR A 1 219 ? 13.839 -9.974 -12.101 1.00 90.25 219 TYR A N 1
ATOM 1776 C CA . TYR A 1 219 ? 12.867 -8.917 -12.410 1.00 90.25 219 TYR A CA 1
ATOM 1777 C C . TYR A 1 219 ? 11.752 -9.425 -13.313 1.00 90.25 219 TYR A C 1
ATOM 1779 O O . TYR A 1 219 ? 10.578 -9.170 -13.051 1.00 90.25 219 TYR A O 1
ATOM 1787 N N . LEU A 1 220 ? 12.091 -10.200 -14.340 1.00 88.00 220 LEU A N 1
ATOM 1788 C CA . LEU A 1 220 ? 11.095 -10.768 -15.235 1.00 88.00 220 LEU A CA 1
ATOM 1789 C C . LEU A 1 220 ? 10.121 -11.689 -14.496 1.00 88.00 220 LEU A C 1
ATOM 1791 O O . LEU A 1 220 ? 8.913 -11.565 -14.707 1.00 88.00 220 LEU A O 1
ATOM 1795 N N . SER A 1 221 ? 10.609 -12.583 -13.624 1.00 86.44 221 SER A N 1
ATOM 1796 C CA . SER A 1 221 ? 9.752 -13.471 -12.822 1.00 86.44 221 SER A CA 1
ATOM 1797 C C . SER A 1 221 ? 8.805 -12.686 -11.918 1.00 86.44 221 SER A C 1
ATOM 1799 O O . SER A 1 221 ? 7.648 -13.070 -11.763 1.00 86.44 221 SER A O 1
ATOM 1801 N N . PHE A 1 222 ? 9.251 -11.550 -11.378 1.00 90.50 222 PHE A N 1
ATOM 1802 C CA . PHE A 1 222 ? 8.394 -10.679 -10.584 1.00 90.50 222 PHE A CA 1
ATOM 1803 C C . PHE A 1 222 ? 7.333 -9.946 -11.423 1.00 90.50 222 PHE A C 1
ATOM 1805 O O . PHE A 1 222 ? 6.161 -9.901 -11.033 1.00 90.50 222 PHE A O 1
ATOM 1812 N N . LEU A 1 223 ? 7.723 -9.354 -12.556 1.00 88.38 223 LEU A N 1
ATOM 1813 C CA . LEU A 1 223 ? 6.851 -8.517 -13.390 1.00 88.38 223 LEU A CA 1
ATOM 1814 C C . LEU A 1 223 ? 5.751 -9.323 -14.075 1.00 88.38 223 LEU A C 1
ATOM 1816 O O . LEU A 1 223 ? 4.587 -8.922 -14.089 1.00 88.38 223 LEU A O 1
ATOM 1820 N N . VAL A 1 224 ? 6.133 -10.458 -14.650 1.00 84.81 224 VAL A N 1
ATOM 1821 C CA . VAL A 1 224 ? 5.244 -11.389 -15.335 1.00 84.81 224 VAL A CA 1
ATOM 1822 C C . VAL A 1 224 ? 5.703 -12.774 -14.907 1.00 84.81 224 VAL A C 1
ATOM 1824 O O . VAL A 1 224 ? 6.623 -13.292 -15.528 1.00 84.81 224 VAL A O 1
ATOM 1827 N N . PRO A 1 225 ? 5.125 -13.393 -13.867 1.00 76.38 225 PRO A N 1
ATOM 1828 C CA . PRO A 1 225 ? 5.448 -14.775 -13.524 1.00 76.38 225 PRO A CA 1
ATOM 1829 C C . PRO A 1 225 ? 5.362 -15.661 -14.768 1.00 76.38 225 PRO A C 1
ATOM 1831 O O . PRO A 1 225 ? 4.525 -15.409 -15.642 1.00 76.38 225 PRO A O 1
ATOM 1834 N N . GLU A 1 226 ? 6.264 -16.634 -14.903 1.00 67.31 226 GLU A N 1
ATOM 1835 C CA . GLU A 1 226 ? 6.181 -17.591 -16.005 1.00 67.31 226 GLU A CA 1
ATOM 1836 C C . GLU A 1 226 ? 4.794 -18.226 -15.965 1.00 67.31 226 GLU A C 1
ATOM 1838 O O . GLU A 1 226 ? 4.373 -18.783 -14.951 1.00 67.31 226 GLU A O 1
ATOM 1843 N N . CYS A 1 227 ? 4.026 -18.044 -17.039 1.00 51.34 227 CYS A N 1
ATOM 1844 C CA . CYS A 1 227 ? 2.769 -18.751 -17.146 1.00 51.34 227 CYS A CA 1
ATOM 1845 C C . CYS A 1 227 ? 3.104 -20.227 -17.244 1.00 51.34 227 CYS A C 1
ATOM 1847 O O . CYS A 1 227 ? 3.731 -20.649 -18.215 1.00 51.34 227 CYS A O 1
ATOM 1849 N N . ILE A 1 228 ? 2.607 -20.995 -16.279 1.00 43.31 228 ILE A N 1
ATOM 1850 C CA . ILE A 1 228 ? 2.236 -22.373 -16.553 1.00 43.31 228 ILE A CA 1
ATOM 1851 C C . ILE A 1 228 ? 1.349 -22.302 -17.804 1.00 43.31 228 ILE A C 1
ATOM 1853 O O . ILE A 1 228 ? 0.445 -21.465 -17.896 1.00 43.31 228 ILE A O 1
ATOM 1857 N N . THR A 1 229 ? 1.756 -23.034 -18.834 1.00 38.78 229 THR A N 1
ATOM 1858 C CA . THR A 1 229 ? 1.221 -22.991 -20.198 1.00 38.78 229 THR A CA 1
ATOM 1859 C C . THR A 1 229 ? -0.308 -22.918 -20.247 1.00 38.78 229 THR A C 1
ATOM 1861 O O . THR A 1 229 ? -0.989 -23.491 -19.402 1.00 38.78 229 THR A O 1
ATOM 1864 N N . GLU A 1 230 ? -0.848 -22.270 -21.288 1.00 41.50 230 GLU A N 1
ATOM 1865 C CA . GLU A 1 230 ? -2.288 -22.053 -21.559 1.00 41.50 230 GLU A CA 1
ATOM 1866 C C . GLU A 1 230 ? -3.181 -23.313 -21.483 1.00 41.50 230 GLU A C 1
ATOM 1868 O O . GLU A 1 230 ? -4.406 -23.195 -21.459 1.00 41.50 230 GLU A O 1
ATOM 1873 N N . VAL A 1 231 ? -2.585 -24.504 -21.384 1.00 41.12 231 VAL A N 1
ATOM 1874 C CA . VAL A 1 231 ? -3.258 -25.778 -21.113 1.00 41.12 231 VAL A CA 1
ATOM 1875 C C . VAL A 1 231 ? -4.055 -25.726 -19.796 1.00 41.12 231 VAL A C 1
ATOM 1877 O O . VAL A 1 231 ? -5.222 -26.107 -19.796 1.00 41.12 231 VAL A O 1
ATOM 1880 N N . GLU A 1 232 ? -3.530 -25.134 -18.717 1.00 40.28 232 GLU A N 1
ATOM 1881 C CA . GLU A 1 232 ? -4.212 -25.144 -17.404 1.00 40.28 232 GLU A CA 1
ATOM 1882 C C . GLU A 1 232 ? -5.307 -24.068 -17.239 1.00 40.28 232 GLU A C 1
ATOM 1884 O O . GLU A 1 232 ? -6.231 -24.227 -16.443 1.00 40.28 232 GLU A O 1
ATOM 1889 N N . GLN A 1 233 ? -5.284 -22.974 -18.013 1.00 40.03 233 GLN A N 1
ATOM 1890 C CA . GLN A 1 233 ? -6.347 -21.949 -17.941 1.00 40.03 233 GLN A CA 1
ATOM 1891 C C . GLN A 1 233 ? -7.629 -22.353 -18.686 1.00 40.03 233 GLN A C 1
ATOM 1893 O O . GLN A 1 233 ? -8.707 -21.819 -18.397 1.00 40.03 233 GLN A O 1
ATOM 1898 N N . SER A 1 234 ? -7.527 -23.312 -19.611 1.00 39.59 234 SER A N 1
ATOM 1899 C CA . SER A 1 234 ? -8.677 -23.857 -20.338 1.00 39.59 234 SER A CA 1
ATOM 1900 C C . SER A 1 234 ? -9.533 -24.810 -19.491 1.00 39.59 234 SER A C 1
ATOM 1902 O O . SER A 1 234 ? -10.740 -24.892 -19.712 1.00 39.59 234 SER A O 1
ATOM 1904 N N . GLU A 1 235 ? -8.954 -25.439 -18.463 1.00 39.44 235 GLU A N 1
ATOM 1905 C CA . GLU A 1 235 ? -9.682 -26.341 -17.560 1.00 39.44 235 GLU A CA 1
ATOM 1906 C C . GLU A 1 235 ? -10.451 -25.596 -16.457 1.00 39.44 235 GLU A C 1
ATOM 1908 O O . GLU A 1 235 ? -11.509 -26.047 -16.025 1.00 39.44 235 GLU A O 1
ATOM 1913 N N . VAL A 1 236 ? -9.993 -24.407 -16.043 1.00 41.97 236 VAL A N 1
ATOM 1914 C CA . VAL A 1 236 ? -10.638 -23.635 -14.958 1.00 41.97 236 VAL A CA 1
ATOM 1915 C C . VAL A 1 236 ? -11.744 -22.703 -15.465 1.00 41.97 236 VAL A C 1
ATOM 1917 O O . VAL A 1 236 ? -12.646 -22.320 -14.720 1.00 41.97 236 VAL A O 1
ATOM 1920 N N . THR A 1 237 ? -11.738 -22.347 -16.750 1.00 41.53 237 THR A N 1
ATOM 1921 C CA . THR A 1 237 ? -12.819 -21.559 -17.349 1.00 41.53 237 THR A CA 1
ATOM 1922 C C . THR A 1 237 ? -13.262 -22.220 -18.642 1.00 41.53 237 THR A C 1
ATOM 1924 O O . THR A 1 237 ? -12.700 -21.953 -19.695 1.00 41.53 237 THR A O 1
ATOM 1927 N N . GLY A 1 238 ? -14.284 -23.079 -18.573 1.00 38.12 238 GLY A N 1
ATOM 1928 C CA . GLY A 1 238 ? -14.882 -23.788 -19.716 1.00 38.12 238 GLY A CA 1
ATOM 1929 C C . GLY A 1 238 ? -15.562 -22.881 -20.756 1.00 38.12 238 GLY A C 1
ATOM 1930 O O . GLY A 1 238 ? -16.696 -23.123 -21.160 1.00 38.12 238 GLY A O 1
ATOM 1931 N N . LYS A 1 239 ? -14.910 -21.795 -21.179 1.00 37.00 239 LYS A N 1
ATOM 1932 C CA . LYS A 1 239 ? -15.369 -20.894 -22.230 1.00 37.00 239 LYS A CA 1
ATOM 1933 C C . LYS A 1 239 ? -14.564 -21.165 -23.501 1.00 37.00 239 LYS A C 1
ATOM 1935 O O . LYS A 1 239 ? -13.371 -20.869 -23.531 1.00 37.00 239 LYS A O 1
ATOM 1940 N N . PRO A 1 240 ? -15.199 -21.671 -24.572 1.00 37.94 240 PRO A N 1
ATOM 1941 C CA . PRO A 1 240 ? -14.516 -21.876 -25.838 1.00 37.94 240 PRO A CA 1
ATOM 1942 C C . PRO A 1 240 ? -14.020 -20.542 -26.407 1.00 37.94 240 PRO A C 1
ATOM 1944 O O . PRO A 1 240 ? -14.722 -19.524 -26.398 1.00 37.94 240 PRO A O 1
ATOM 1947 N N . VAL A 1 241 ? -12.792 -20.570 -26.921 1.00 37.47 241 VAL A N 1
ATOM 1948 C CA . VAL A 1 241 ? -12.121 -19.454 -27.591 1.00 37.47 241 VAL A CA 1
ATOM 1949 C C . VAL A 1 241 ? -12.957 -19.012 -28.795 1.00 37.47 241 VAL A C 1
ATOM 1951 O O . VAL A 1 241 ? -12.983 -19.667 -29.837 1.00 37.47 241 VAL A O 1
ATOM 1954 N N . LYS A 1 242 ? -13.661 -17.880 -28.675 1.00 44.69 242 LYS A N 1
ATOM 1955 C CA . LYS A 1 242 ? -14.374 -17.271 -29.806 1.00 44.69 242 LYS A CA 1
ATOM 1956 C C . LYS A 1 242 ? -13.354 -16.702 -30.797 1.00 44.69 242 LYS A C 1
ATOM 1958 O O . LYS A 1 242 ? -12.672 -15.720 -30.498 1.00 44.69 242 LYS A O 1
ATOM 1963 N N . LYS A 1 243 ? -13.272 -17.299 -31.992 1.00 41.50 243 LYS A N 1
ATOM 1964 C CA . LYS A 1 243 ? -12.551 -16.741 -33.148 1.00 41.50 243 LYS A CA 1
ATOM 1965 C C . LYS A 1 243 ? -13.083 -15.331 -33.438 1.00 41.50 243 LYS A C 1
ATOM 1967 O O . LYS A 1 243 ? -14.260 -15.160 -33.736 1.00 41.50 243 LYS A O 1
ATOM 1972 N N . LYS A 1 244 ? -12.217 -14.318 -33.337 1.00 44.25 244 LYS A N 1
ATOM 1973 C CA . LYS A 1 244 ? -12.528 -12.935 -33.730 1.00 44.25 244 LYS A CA 1
ATOM 1974 C C . LYS A 1 244 ? -12.677 -12.851 -35.250 1.00 44.25 244 LYS A C 1
ATOM 1976 O O . LYS A 1 244 ? -11.703 -13.051 -35.974 1.00 44.25 244 LYS A O 1
ATOM 1981 N N . GLU A 1 245 ? -13.869 -12.497 -35.718 1.00 38.00 245 GLU A N 1
ATOM 1982 C CA . GLU A 1 245 ? -14.081 -12.040 -37.091 1.00 38.00 245 GLU A CA 1
ATOM 1983 C C . GLU A 1 245 ? -13.323 -10.731 -37.353 1.00 38.00 245 GLU A C 1
ATOM 1985 O O . GLU A 1 245 ? -13.295 -9.806 -36.533 1.00 38.00 245 GLU A O 1
ATOM 1990 N N . LYS A 1 246 ? -12.679 -10.670 -38.522 1.00 43.94 246 LYS A N 1
ATOM 1991 C CA . LYS A 1 246 ? -11.921 -9.517 -39.013 1.00 43.94 246 LYS A CA 1
ATOM 1992 C C . LYS A 1 246 ? -12.882 -8.371 -39.342 1.00 43.94 246 LYS A C 1
ATOM 1994 O O . LYS A 1 246 ? -13.530 -8.385 -40.382 1.00 43.94 246 LYS A O 1
ATOM 1999 N N . ARG A 1 247 ? -12.941 -7.348 -38.485 1.00 40.91 247 ARG A N 1
ATOM 2000 C CA . ARG A 1 247 ? -13.654 -6.094 -38.778 1.00 40.91 247 ARG A CA 1
ATOM 2001 C C . ARG A 1 247 ? -12.761 -5.162 -39.610 1.00 40.91 247 ARG A C 1
ATOM 2003 O O . ARG A 1 247 ? -11.591 -4.965 -39.285 1.00 40.91 247 ARG A O 1
ATOM 2010 N N . GLY A 1 248 ? -13.315 -4.648 -40.708 1.00 39.00 248 GLY A N 1
ATOM 2011 C CA . GLY A 1 248 ? -12.613 -3.901 -41.754 1.00 39.00 248 GLY A CA 1
ATOM 2012 C C . GLY A 1 248 ? -12.039 -2.540 -41.336 1.00 39.00 248 GLY A C 1
ATOM 2013 O O . GLY A 1 248 ? -12.558 -1.861 -40.453 1.00 39.00 248 GLY A O 1
ATOM 2014 N N . LYS A 1 249 ? -10.960 -2.155 -42.031 1.00 47.22 249 LYS A N 1
ATOM 2015 C CA . LYS A 1 249 ? -10.268 -0.855 -41.979 1.00 47.22 249 LYS A CA 1
ATOM 2016 C C . LYS A 1 249 ? -11.229 0.306 -42.285 1.00 47.22 249 LYS A C 1
ATOM 2018 O O . LYS A 1 249 ? -11.843 0.319 -43.347 1.00 47.22 249 LYS A O 1
ATOM 2023 N N . ARG A 1 250 ? -11.255 1.337 -41.435 1.00 39.16 250 ARG A N 1
ATOM 2024 C CA . ARG A 1 250 ? -11.687 2.698 -41.808 1.00 39.16 250 ARG A CA 1
ATOM 2025 C C . ARG A 1 250 ? -10.510 3.661 -41.649 1.00 39.16 250 ARG A C 1
ATOM 2027 O O . ARG A 1 250 ? -9.716 3.520 -40.725 1.00 39.16 250 ARG A O 1
ATOM 2034 N N . GLY A 1 251 ? -10.355 4.534 -42.644 1.00 36.16 251 GLY A N 1
ATOM 2035 C CA . GLY A 1 251 ? -9.148 5.311 -42.920 1.00 36.16 251 GLY A CA 1
ATOM 2036 C C . GLY A 1 251 ? -8.949 6.535 -42.027 1.00 36.16 251 GLY A C 1
ATOM 2037 O O . GLY A 1 251 ? -9.901 7.120 -41.521 1.00 36.16 251 GLY A O 1
ATOM 2038 N N . SER A 1 252 ? -7.680 6.915 -41.876 1.00 36.69 252 SER A N 1
ATOM 2039 C CA . SER A 1 252 ? -7.213 8.080 -41.123 1.00 36.69 252 SER A CA 1
ATOM 2040 C C . SER A 1 252 ? -7.146 9.337 -41.992 1.00 36.69 252 SER A C 1
ATOM 2042 O O . SER A 1 252 ? -6.660 9.266 -43.124 1.00 36.69 252 SER A O 1
ATOM 2044 N N . LYS A 1 253 ? -7.465 10.504 -41.427 1.00 36.53 253 LYS A N 1
ATOM 2045 C CA . LYS A 1 253 ? -6.979 11.802 -41.923 1.00 36.53 253 LYS A CA 1
ATOM 2046 C C . LYS A 1 253 ? -6.090 12.455 -40.858 1.00 36.53 253 LYS A C 1
ATOM 2048 O O . LYS A 1 253 ? -6.481 12.555 -39.704 1.00 36.53 253 LYS A O 1
ATOM 2053 N N . LYS A 1 254 ? -4.880 12.849 -41.275 1.00 41.88 254 LYS A N 1
ATOM 2054 C CA . LYS A 1 254 ? -3.825 13.537 -40.505 1.00 41.88 254 LYS A CA 1
ATOM 2055 C C . LYS A 1 254 ? -3.843 15.045 -40.786 1.00 41.88 254 LYS A C 1
ATOM 2057 O O . LYS A 1 254 ? -4.090 15.411 -41.931 1.00 41.88 254 LYS A O 1
ATOM 2062 N N . LYS A 1 255 ? -3.445 15.850 -39.791 1.00 35.84 255 LYS A N 1
ATOM 2063 C CA . LYS A 1 255 ? -2.730 17.161 -39.813 1.00 35.84 255 LYS A CA 1
ATOM 2064 C C . LYS A 1 255 ? -2.612 17.583 -38.328 1.00 35.84 255 LYS A C 1
ATOM 2066 O O . LYS A 1 255 ? -3.573 17.373 -37.614 1.00 35.84 255 LYS A O 1
ATOM 2071 N N . GLY A 1 256 ? -1.547 18.100 -37.715 1.00 33.69 256 GLY A N 1
ATOM 2072 C CA . GLY A 1 256 ? -0.220 18.553 -38.119 1.00 33.69 256 GLY A CA 1
ATOM 2073 C C . GLY A 1 256 ? 0.047 19.935 -37.498 1.00 33.69 256 GLY A C 1
ATOM 2074 O O . GLY A 1 256 ? -0.309 20.912 -38.140 1.00 33.69 256 GLY A O 1
ATOM 2075 N N . GLY A 1 257 ? 0.675 20.037 -36.309 1.00 32.25 257 GLY A N 1
ATOM 2076 C CA . GLY A 1 257 ? 1.288 21.304 -35.854 1.00 32.25 257 GLY A CA 1
ATOM 2077 C C . GLY A 1 257 ? 1.404 21.599 -34.341 1.00 32.25 257 GLY A C 1
ATOM 2078 O O . GLY A 1 257 ? 0.401 21.848 -33.699 1.00 32.25 257 GLY A O 1
ATOM 2079 N N . LYS A 1 258 ? 2.669 21.657 -33.878 1.00 34.75 258 LYS A N 1
ATOM 2080 C CA . LYS A 1 258 ? 3.357 22.507 -32.860 1.00 34.75 258 LYS A CA 1
ATOM 2081 C C . LYS A 1 258 ? 2.882 22.616 -31.389 1.00 34.75 258 LYS A C 1
ATOM 2083 O O . LYS A 1 258 ? 1.717 22.777 -31.077 1.00 34.75 258 LYS A O 1
ATOM 2088 N N . SER A 1 259 ? 3.881 22.557 -30.496 1.00 38.47 259 SER A N 1
ATOM 2089 C CA . SER A 1 259 ? 3.800 22.437 -29.033 1.00 38.47 259 SER A CA 1
ATOM 2090 C C . SER A 1 259 ? 3.933 23.765 -28.286 1.00 38.47 259 SER A C 1
ATOM 2092 O O . SER A 1 259 ? 4.791 24.571 -28.648 1.00 38.47 259 SER A O 1
ATOM 2094 N N . GLN A 1 260 ? 3.228 23.896 -27.162 1.00 37.97 260 GLN A N 1
ATOM 2095 C CA . GLN A 1 260 ? 3.552 24.835 -26.084 1.00 37.97 260 GLN A CA 1
ATOM 2096 C C . GLN A 1 260 ? 3.752 24.079 -24.759 1.00 37.97 260 GLN A C 1
ATOM 2098 O O . GLN A 1 260 ? 3.151 23.030 -24.529 1.00 37.97 260 GLN A O 1
ATOM 2103 N N . GLN A 1 261 ? 4.708 24.571 -23.968 1.00 36.34 261 GLN A N 1
ATOM 2104 C CA . GLN A 1 261 ? 5.228 24.001 -22.722 1.00 36.34 261 GLN A CA 1
ATOM 2105 C C . GLN A 1 261 ? 4.188 24.037 -21.596 1.00 36.34 261 GLN A C 1
ATOM 2107 O O . GLN A 1 261 ? 3.502 25.038 -21.427 1.00 36.34 261 GLN A O 1
ATOM 2112 N N . ALA A 1 262 ? 4.118 22.957 -20.814 1.00 36.16 262 ALA A N 1
ATOM 2113 C CA . ALA A 1 262 ? 3.312 22.876 -19.600 1.00 36.16 262 ALA A CA 1
ATOM 2114 C C . ALA A 1 262 ? 4.112 23.338 -18.371 1.00 36.16 262 ALA A C 1
ATOM 2116 O O . ALA A 1 262 ? 5.298 23.027 -18.237 1.00 36.16 262 ALA A O 1
ATOM 2117 N N . ASP A 1 263 ? 3.417 24.062 -17.500 1.00 34.50 263 ASP A N 1
ATOM 2118 C CA . ASP A 1 263 ? 3.886 24.701 -16.271 1.00 34.50 263 ASP A CA 1
ATOM 2119 C C . ASP A 1 263 ? 4.236 23.661 -15.167 1.00 34.50 263 ASP A C 1
ATOM 2121 O O . ASP A 1 263 ? 3.430 22.762 -14.896 1.00 34.50 263 ASP A O 1
ATOM 2125 N N . PRO A 1 264 ? 5.431 23.713 -14.542 1.00 38.94 264 PRO A N 1
ATOM 2126 C CA . PRO A 1 264 ? 5.954 22.664 -13.652 1.00 38.94 264 PRO A CA 1
ATOM 2127 C C . PRO A 1 264 ? 5.412 22.625 -12.203 1.00 38.94 264 PRO A C 1
ATOM 2129 O O . PRO A 1 264 ? 5.965 21.902 -11.380 1.00 38.94 264 PRO A O 1
ATOM 2132 N N . THR A 1 265 ? 4.342 23.338 -11.842 1.00 37.69 265 THR A N 1
ATOM 2133 C CA . THR A 1 265 ? 3.964 23.558 -10.421 1.00 37.69 265 THR A CA 1
ATOM 2134 C C . THR A 1 265 ? 2.866 22.641 -9.836 1.00 37.69 265 THR A C 1
ATOM 2136 O O . THR A 1 265 ? 2.530 22.756 -8.659 1.00 37.69 265 THR A O 1
ATOM 2139 N N . ILE A 1 266 ? 2.322 21.674 -10.590 1.00 46.78 266 ILE A N 1
ATOM 2140 C CA . ILE A 1 266 ? 1.164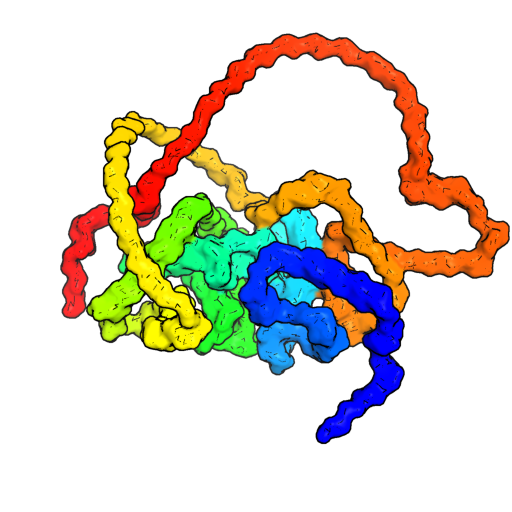 20.838 -10.163 1.00 46.78 266 ILE A CA 1
ATOM 2141 C C . ILE A 1 266 ? 1.565 19.559 -9.374 1.00 46.78 266 ILE A C 1
ATOM 2143 O O . ILE A 1 266 ? 0.710 18.780 -8.952 1.00 46.78 266 ILE A O 1
ATOM 2147 N N . PHE A 1 267 ? 2.854 19.308 -9.132 1.00 50.38 267 PHE A N 1
ATOM 2148 C CA . PHE A 1 267 ? 3.334 17.959 -8.782 1.00 50.38 267 PHE A CA 1
ATOM 2149 C C . PHE A 1 267 ? 3.396 17.605 -7.283 1.00 50.38 267 PHE A C 1
ATOM 2151 O O . PHE A 1 267 ? 3.366 16.413 -6.955 1.00 50.38 267 PHE A O 1
ATOM 2158 N N . ASP A 1 268 ? 3.380 18.587 -6.374 1.00 51.06 268 ASP A N 1
ATOM 2159 C CA . ASP A 1 268 ? 3.558 18.337 -4.927 1.00 51.06 268 ASP A CA 1
ATOM 2160 C C . ASP A 1 268 ? 2.246 18.010 -4.175 1.00 51.06 268 ASP A C 1
ATOM 2162 O O . ASP A 1 268 ? 2.238 17.694 -2.982 1.00 51.06 268 ASP A O 1
ATOM 2166 N N . LYS A 1 269 ? 1.099 18.038 -4.872 1.00 56.66 269 LYS A N 1
ATOM 2167 C CA . LYS A 1 269 ? -0.197 17.692 -4.271 1.00 56.66 269 LYS A CA 1
ATOM 2168 C C . LYS A 1 269 ? -0.426 16.172 -4.282 1.00 56.66 269 LYS A C 1
ATOM 2170 O O . LYS A 1 269 ? -0.197 15.515 -5.305 1.00 56.66 269 LYS A O 1
ATOM 2175 N N . PRO A 1 270 ? -0.906 15.575 -3.175 1.00 58.50 270 PRO A N 1
ATOM 2176 C CA . PRO A 1 270 ? -1.341 14.182 -3.168 1.00 58.50 270 PRO A CA 1
ATOM 2177 C C . PRO A 1 270 ? -2.437 13.977 -4.226 1.00 58.50 270 PRO A C 1
ATOM 2179 O O . PRO A 1 270 ? -3.460 14.651 -4.226 1.00 58.50 270 PRO A O 1
ATOM 2182 N N . SER A 1 271 ? -2.203 13.048 -5.155 1.00 54.81 271 SER A N 1
ATOM 2183 C CA . SER A 1 271 ? -3.056 12.804 -6.332 1.00 54.81 271 SER A CA 1
ATOM 2184 C C . SER A 1 271 ? -4.043 11.645 -6.126 1.00 54.81 271 SER A C 1
ATOM 2186 O O . SER A 1 271 ? -4.592 11.110 -7.100 1.00 54.81 271 SER A O 1
ATOM 2188 N N . ALA A 1 272 ? -4.267 11.220 -4.880 1.00 55.72 272 ALA A N 1
ATOM 2189 C CA . ALA A 1 272 ? -5.290 10.223 -4.608 1.00 55.72 272 ALA A CA 1
ATOM 2190 C C . ALA A 1 272 ? -6.614 10.726 -5.204 1.00 55.72 272 ALA A C 1
ATOM 2192 O O . ALA A 1 272 ? -6.967 11.884 -4.974 1.00 55.72 272 ALA A O 1
ATOM 2193 N N . PRO A 1 273 ? -7.329 9.911 -6.002 1.00 44.50 273 PRO A N 1
ATOM 2194 C CA . PRO A 1 273 ? -8.625 10.317 -6.506 1.00 44.50 273 PRO A CA 1
ATOM 2195 C C . PRO A 1 273 ? -9.520 10.579 -5.297 1.00 44.50 273 PRO A C 1
ATOM 2197 O O . PRO A 1 273 ? -9.950 9.643 -4.620 1.00 44.50 273 PRO A O 1
ATOM 2200 N N . LEU A 1 274 ? -9.768 11.857 -5.012 1.00 46.62 274 LEU A N 1
ATOM 2201 C CA . LEU A 1 274 ? -10.885 12.249 -4.180 1.00 46.62 274 LEU A CA 1
ATOM 2202 C C . LEU A 1 274 ? -12.109 11.725 -4.922 1.00 46.62 274 LEU A C 1
ATOM 2204 O O . LEU A 1 274 ? -12.381 12.126 -6.053 1.00 46.62 274 LEU A O 1
ATOM 2208 N N . ASP A 1 275 ? -12.785 10.742 -4.328 1.00 43.81 275 ASP A N 1
ATOM 2209 C CA . ASP A 1 275 ? -14.127 10.367 -4.761 1.00 43.81 275 ASP A CA 1
ATOM 2210 C C . ASP A 1 275 ? -14.899 11.695 -4.900 1.00 43.81 275 ASP A C 1
ATOM 2212 O O . ASP A 1 275 ? -14.858 12.489 -3.962 1.00 43.81 275 ASP A O 1
ATOM 2216 N N . PRO A 1 276 ? -15.541 12.029 -6.027 1.00 38.31 276 PRO A N 1
ATOM 2217 C CA . PRO A 1 276 ? -16.357 13.240 -6.099 1.00 38.31 276 PRO A CA 1
ATOM 2218 C C . PRO A 1 276 ? -17.463 13.238 -5.023 1.00 38.31 276 PRO A C 1
ATOM 2220 O O . PRO A 1 276 ? -17.884 14.299 -4.574 1.00 38.31 276 PRO A O 1
ATOM 2223 N N . ALA A 1 277 ? -17.833 12.063 -4.485 1.00 39.69 277 ALA A N 1
ATOM 2224 C CA . ALA A 1 277 ? -18.661 11.934 -3.280 1.00 39.69 277 ALA A CA 1
ATOM 2225 C C . ALA A 1 277 ? -17.946 12.290 -1.948 1.00 39.69 277 ALA A C 1
ATOM 2227 O O . ALA A 1 277 ? -18.578 12.314 -0.900 1.00 39.69 277 ALA A O 1
ATOM 2228 N N . SER A 1 278 ? -16.634 12.537 -1.969 1.00 40.84 278 SER A N 1
ATOM 2229 C CA . SER A 1 278 ? -15.795 13.053 -0.873 1.00 40.84 278 SER A CA 1
ATOM 2230 C C . SER A 1 278 ? -15.599 14.572 -0.940 1.00 40.84 278 SER A C 1
ATOM 2232 O O . SER A 1 278 ? -15.127 15.147 0.040 1.00 40.84 278 SER A O 1
ATOM 2234 N N . ALA A 1 279 ? -15.913 15.211 -2.073 1.00 42.06 279 ALA A N 1
ATOM 2235 C CA . ALA A 1 279 ? -15.890 16.668 -2.225 1.00 42.06 279 ALA A CA 1
ATOM 2236 C C . ALA A 1 279 ? -17.187 17.328 -1.718 1.00 42.06 279 ALA A C 1
ATOM 2238 O O . ALA A 1 279 ? -17.218 18.532 -1.489 1.00 42.06 279 ALA A O 1
ATOM 2239 N N . VAL A 1 280 ? -18.240 16.535 -1.491 1.00 39.69 280 VAL A N 1
ATOM 2240 C CA . VAL A 1 280 ? -19.500 16.983 -0.890 1.00 39.69 280 VAL A CA 1
ATOM 2241 C C . VAL A 1 280 ? -19.512 16.604 0.598 1.00 39.69 280 VAL A C 1
ATOM 2243 O O . VAL A 1 280 ? -19.374 15.419 0.917 1.00 39.69 280 VAL A O 1
ATOM 2246 N N . PRO A 1 281 ? -19.701 17.551 1.533 1.00 45.38 281 PRO A N 1
ATOM 2247 C CA . PRO A 1 281 ? -19.815 17.254 2.957 1.00 45.38 281 PRO A CA 1
ATOM 2248 C C . PRO A 1 281 ? -21.201 16.668 3.278 1.00 45.38 281 PRO A C 1
ATOM 2250 O O . PRO A 1 281 ? -22.046 17.332 3.856 1.00 45.38 281 PRO A O 1
ATOM 2253 N N . SER A 1 282 ? -21.484 15.422 2.880 1.00 44.56 282 SER A N 1
ATOM 2254 C CA . SER A 1 282 ? -22.664 14.665 3.344 1.00 44.56 282 SER A CA 1
ATOM 2255 C C . SER A 1 282 ? -22.514 13.172 2.950 1.00 44.56 282 SER A C 1
ATOM 2257 O O . SER A 1 282 ? -21.980 12.883 1.889 1.00 44.56 282 SER A O 1
ATOM 2259 N N . ARG A 1 283 ? -22.932 12.135 3.702 1.00 51.47 283 ARG A N 1
ATOM 2260 C CA . ARG A 1 283 ? -24.194 12.094 4.457 1.00 51.47 283 ARG A CA 1
ATOM 2261 C C . ARG A 1 283 ? -24.391 10.972 5.496 1.00 51.47 283 ARG A C 1
ATOM 2263 O O . ARG A 1 283 ? -25.517 10.773 5.924 1.00 51.47 283 ARG A O 1
ATOM 2270 N N . THR A 1 284 ? -23.374 10.243 5.952 1.00 61.53 284 THR A N 1
ATOM 2271 C CA . THR A 1 284 ? -23.581 9.296 7.074 1.00 61.53 284 THR A CA 1
ATOM 2272 C C . THR A 1 284 ? -22.438 9.383 8.060 1.00 61.53 284 THR A C 1
ATOM 2274 O O . THR A 1 284 ? -21.371 8.799 7.846 1.00 61.53 284 THR A O 1
ATOM 2277 N N . ASN A 1 285 ? -22.656 10.142 9.133 1.00 80.88 285 ASN A N 1
ATOM 2278 C CA . ASN A 1 285 ? -21.864 9.963 10.338 1.00 80.88 285 ASN A CA 1
ATOM 2279 C C . ASN A 1 285 ? -22.112 8.532 10.820 1.00 80.88 285 ASN A C 1
ATOM 2281 O O . ASN A 1 285 ? -23.261 8.155 11.030 1.00 80.88 285 ASN A O 1
ATOM 2285 N N . ILE A 1 286 ? -21.059 7.727 10.944 1.00 82.88 286 ILE A N 1
ATOM 2286 C CA . ILE A 1 286 ? -21.170 6.459 11.660 1.00 82.88 286 ILE A CA 1
ATOM 2287 C C . ILE A 1 286 ? -21.039 6.825 13.129 1.00 82.88 286 ILE A C 1
ATOM 2289 O O . ILE A 1 286 ? -19.968 7.253 13.563 1.00 82.88 286 ILE A O 1
ATOM 2293 N N . MET A 1 287 ? -22.152 6.735 13.844 1.00 84.56 287 MET A N 1
ATOM 2294 C CA . MET A 1 287 ? -22.204 6.914 15.286 1.00 84.56 287 MET A CA 1
ATOM 2295 C C . MET A 1 287 ? -22.058 5.553 15.950 1.00 84.56 287 MET A C 1
ATOM 2297 O O . MET A 1 287 ? -22.620 4.569 15.470 1.00 84.56 287 MET A O 1
ATOM 2301 N N . TYR A 1 288 ? -21.287 5.488 17.027 1.00 82.12 288 TYR A N 1
ATOM 2302 C CA . TYR A 1 288 ? -21.155 4.270 17.812 1.00 82.12 288 TYR A CA 1
ATOM 2303 C C . TYR A 1 288 ? -21.021 4.595 19.290 1.00 82.12 288 TYR A C 1
ATOM 2305 O O . TYR A 1 288 ? -20.441 5.622 19.652 1.00 82.12 288 TYR A O 1
ATOM 2313 N N . GLU A 1 289 ? -21.559 3.714 20.127 1.00 76.31 289 GLU A N 1
ATOM 2314 C CA . GLU A 1 289 ? -21.498 3.869 21.572 1.00 76.31 289 GLU A CA 1
ATOM 2315 C C . GLU A 1 289 ? -20.057 3.685 22.054 1.00 76.31 289 GLU A C 1
ATOM 2317 O O . GLU A 1 289 ? -19.432 2.636 21.854 1.00 76.31 289 GLU A O 1
ATOM 2322 N N . GLY A 1 290 ? -19.514 4.738 22.664 1.00 73.19 290 GLY A N 1
ATOM 2323 C CA . GLY A 1 290 ? -18.105 4.809 23.017 1.00 73.19 290 GLY A CA 1
ATOM 2324 C C . GLY A 1 290 ? -17.687 3.718 23.991 1.00 73.19 290 GLY A C 1
ATOM 2325 O O . GLY A 1 290 ? -16.704 3.035 23.730 1.00 73.19 290 GLY A O 1
ATOM 2326 N N . HIS A 1 291 ? -18.422 3.522 25.086 1.00 80.50 291 HIS A N 1
ATOM 2327 C CA . HIS A 1 291 ? -17.942 2.731 26.222 1.00 80.50 291 HIS A CA 1
ATOM 2328 C C . HIS A 1 291 ? -17.665 1.256 25.887 1.00 80.50 291 HIS A C 1
ATOM 2330 O O . HIS A 1 291 ? -16.521 0.818 26.004 1.00 80.50 291 HIS A O 1
ATOM 2336 N N . ARG A 1 292 ? -18.649 0.493 25.386 1.00 84.62 292 ARG A N 1
ATOM 2337 C CA . ARG A 1 292 ? -18.466 -0.954 25.126 1.00 84.62 292 ARG A CA 1
ATOM 2338 C C . ARG A 1 292 ? -17.382 -1.238 24.086 1.00 84.62 292 ARG A C 1
ATOM 2340 O O . ARG A 1 292 ? -16.534 -2.113 24.276 1.00 84.62 292 ARG A O 1
ATOM 2347 N N . ILE A 1 293 ? -17.394 -0.488 22.984 1.00 87.88 293 ILE A N 1
ATOM 2348 C CA . ILE A 1 293 ? -16.442 -0.680 21.887 1.00 87.88 293 ILE A CA 1
ATOM 2349 C C . ILE A 1 293 ? -15.040 -0.193 22.289 1.00 87.88 293 ILE A C 1
ATOM 2351 O O . ILE A 1 293 ? -14.063 -0.873 21.969 1.00 87.88 293 ILE A O 1
ATOM 2355 N N . LYS A 1 294 ? -14.910 0.930 23.017 1.00 87.00 294 LYS A N 1
ATOM 2356 C CA . LYS A 1 294 ? -13.613 1.417 23.532 1.00 87.00 294 LYS A CA 1
ATOM 2357 C C . LYS A 1 294 ? -13.004 0.429 24.530 1.00 87.00 294 LYS A C 1
ATOM 2359 O O . LYS A 1 294 ? -11.812 0.146 24.425 1.00 87.00 294 LYS A O 1
ATOM 2364 N N . ASP A 1 295 ? -13.803 -0.139 25.432 1.00 85.88 295 ASP A N 1
ATOM 2365 C CA . ASP A 1 295 ? -13.334 -1.129 26.408 1.00 85.88 295 ASP A CA 1
ATOM 2366 C C . ASP A 1 295 ? -12.821 -2.398 25.719 1.00 85.88 295 ASP A C 1
ATOM 2368 O O . ASP A 1 295 ? -11.744 -2.906 26.038 1.00 85.88 295 ASP A O 1
ATOM 2372 N N . CYS A 1 296 ? -13.553 -2.886 24.713 1.00 86.56 296 CYS A N 1
ATOM 2373 C CA . CYS A 1 296 ? -13.101 -3.991 23.873 1.00 86.56 296 CYS A CA 1
ATOM 2374 C C . CYS A 1 296 ? -11.786 -3.635 23.153 1.00 86.56 296 CYS A C 1
ATOM 2376 O O . CYS A 1 296 ? -10.799 -4.374 23.240 1.00 86.56 296 CYS A O 1
ATOM 2378 N N . ALA A 1 297 ? -11.727 -2.456 22.529 1.00 89.06 297 ALA A N 1
ATOM 2379 C CA . ALA A 1 297 ? -10.558 -1.959 21.812 1.00 89.06 297 ALA A CA 1
ATOM 2380 C C . ALA A 1 297 ? -9.310 -1.784 22.693 1.00 89.06 297 ALA A C 1
ATOM 2382 O O . ALA A 1 297 ? -8.196 -1.964 22.200 1.00 89.06 297 ALA A O 1
ATOM 2383 N N . ALA A 1 298 ? -9.458 -1.475 23.985 1.00 87.69 298 ALA A N 1
ATOM 2384 C CA . ALA A 1 298 ? -8.331 -1.291 24.904 1.00 87.69 298 ALA A CA 1
ATOM 2385 C C . ALA A 1 298 ? -7.424 -2.532 24.983 1.00 87.69 298 ALA A C 1
ATOM 2387 O O . ALA A 1 298 ? -6.207 -2.408 25.112 1.00 87.69 298 ALA A O 1
ATOM 2388 N N . SER A 1 299 ? -8.014 -3.718 24.838 1.00 85.81 299 SER A N 1
ATOM 2389 C CA . SER A 1 299 ? -7.316 -5.009 24.871 1.00 85.81 299 SER A CA 1
ATOM 2390 C C . SER A 1 299 ? -7.036 -5.605 23.485 1.00 85.81 299 SER A C 1
ATOM 2392 O O . SER A 1 299 ? -6.366 -6.631 23.378 1.00 85.81 299 SER A O 1
ATOM 2394 N N . MET A 1 300 ? -7.531 -4.971 22.416 1.00 90.44 300 MET A N 1
ATOM 2395 C CA . MET A 1 300 ? -7.536 -5.521 21.059 1.00 90.44 300 MET A CA 1
ATOM 2396 C C . MET A 1 300 ? -6.989 -4.507 20.049 1.00 90.44 300 MET A C 1
ATOM 2398 O O . MET A 1 300 ? -7.746 -3.684 19.523 1.00 90.44 300 MET A O 1
ATOM 2402 N N . PRO A 1 301 ? -5.687 -4.576 19.706 1.00 92.00 301 PRO A N 1
ATOM 2403 C CA . PRO A 1 301 ? -5.043 -3.598 18.830 1.00 92.00 301 PRO A CA 1
ATOM 2404 C C . PRO A 1 301 ? -5.745 -3.413 17.480 1.00 92.00 301 PRO A C 1
ATOM 2406 O O . PRO A 1 301 ? -5.915 -2.286 17.023 1.00 92.00 301 PRO A O 1
ATOM 2409 N N . MET A 1 302 ? -6.207 -4.503 16.860 1.00 94.06 302 MET A N 1
ATOM 2410 C CA . MET A 1 302 ? -6.906 -4.457 15.572 1.00 94.06 302 MET A CA 1
ATOM 2411 C C . MET A 1 302 ? -8.258 -3.735 15.660 1.00 94.06 302 MET A C 1
ATOM 2413 O O . MET A 1 302 ? -8.582 -2.943 14.778 1.00 94.06 302 MET A O 1
ATOM 2417 N N . VAL A 1 303 ? -9.018 -3.938 16.742 1.00 93.81 303 VAL A N 1
ATOM 2418 C CA . VAL A 1 303 ? -10.275 -3.207 16.983 1.00 93.81 303 VAL A CA 1
ATOM 2419 C C . VAL A 1 303 ? -9.980 -1.735 17.265 1.00 93.81 303 VAL A C 1
ATOM 2421 O O . VAL A 1 303 ? -10.626 -0.865 16.689 1.00 93.81 303 VAL A O 1
ATOM 2424 N N . LYS A 1 304 ? -8.941 -1.441 18.057 1.00 93.69 304 LYS A N 1
ATOM 2425 C CA . LYS A 1 304 ? -8.472 -0.070 18.308 1.00 93.69 304 LYS A CA 1
ATOM 2426 C C . LYS A 1 304 ? -8.110 0.669 17.021 1.00 93.69 304 LYS A C 1
ATOM 2428 O O . LYS A 1 304 ? -8.499 1.820 16.851 1.00 93.69 304 LYS A O 1
ATOM 2433 N N . ALA A 1 305 ? -7.400 0.019 16.102 1.00 95.12 305 ALA A N 1
ATOM 2434 C CA . ALA A 1 305 ? -7.078 0.603 14.803 1.00 95.12 305 ALA A CA 1
ATOM 2435 C C . ALA A 1 305 ? -8.310 0.728 13.894 1.00 95.12 305 ALA A C 1
ATOM 2437 O O . ALA A 1 305 ? -8.435 1.705 13.153 1.00 95.12 305 ALA A O 1
ATOM 2438 N N . LEU A 1 306 ? -9.243 -0.227 13.960 1.00 95.00 306 LEU A N 1
ATOM 2439 C CA . LEU A 1 306 ? -10.501 -0.167 13.219 1.00 95.00 306 LEU A CA 1
ATOM 2440 C C . LEU A 1 306 ? -11.346 1.046 13.628 1.00 95.00 306 LEU A C 1
ATOM 2442 O O . LEU A 1 306 ? -11.910 1.701 12.757 1.00 95.00 306 LEU A O 1
ATOM 2446 N N . ILE A 1 307 ? -11.391 1.391 14.914 1.00 94.31 307 ILE A N 1
ATOM 2447 C CA . ILE A 1 307 ? -12.112 2.578 15.400 1.00 94.31 307 ILE A CA 1
ATOM 2448 C C . ILE A 1 307 ? -11.256 3.851 15.414 1.00 94.31 307 ILE A C 1
ATOM 2450 O O . ILE A 1 307 ? -11.709 4.888 15.892 1.00 94.31 307 ILE A O 1
ATOM 2454 N N . ALA A 1 308 ? -10.021 3.798 14.899 1.00 93.81 308 ALA A N 1
ATOM 2455 C CA . ALA A 1 308 ? -9.168 4.978 14.823 1.00 93.81 308 ALA A CA 1
ATOM 2456 C C . ALA A 1 308 ? -9.861 6.090 14.011 1.00 93.81 308 ALA A C 1
ATOM 2458 O O . ALA A 1 308 ? -10.496 5.767 12.989 1.00 93.81 308 ALA A O 1
ATOM 2459 N N . PRO A 1 309 ? -9.712 7.369 14.425 1.00 91.12 309 PRO A N 1
ATOM 2460 C CA . PRO A 1 309 ? -10.425 8.498 13.837 1.00 91.12 309 PRO A CA 1
ATOM 2461 C C . PRO A 1 309 ? -10.362 8.512 12.312 1.00 91.12 309 PRO A C 1
ATOM 2463 O O . PRO A 1 309 ? -9.350 8.158 11.707 1.00 91.12 309 PRO A O 1
ATOM 2466 N N . MET A 1 310 ? -11.469 8.897 11.685 1.00 89.50 310 MET A N 1
ATOM 2467 C CA . MET A 1 310 ? -11.609 9.034 10.238 1.00 89.50 310 MET A CA 1
ATOM 2468 C C . MET A 1 310 ? -12.752 10.015 9.949 1.00 89.50 310 MET A C 1
ATOM 2470 O O . MET A 1 310 ? -13.736 10.004 10.693 1.00 89.50 310 MET A O 1
ATOM 2474 N N . PRO A 1 311 ? -12.688 10.812 8.868 1.00 85.50 311 PRO A N 1
ATOM 2475 C CA . PRO A 1 311 ? -13.774 11.719 8.508 1.00 85.50 311 PRO A CA 1
ATOM 2476 C C . PRO A 1 311 ? -15.152 11.036 8.486 1.00 85.50 311 PRO A C 1
ATOM 2478 O O . PRO A 1 311 ? -15.377 10.066 7.750 1.00 85.50 311 PRO A O 1
ATOM 2481 N N . GLY A 1 312 ? -16.077 11.559 9.300 1.00 84.69 312 GLY A N 1
ATOM 2482 C CA . GLY A 1 312 ? -17.448 11.057 9.460 1.00 84.69 312 GLY A CA 1
ATOM 2483 C C . GLY A 1 312 ? -17.617 9.866 10.413 1.00 84.69 312 GLY A C 1
ATOM 2484 O O . GLY A 1 312 ? -18.675 9.244 10.398 1.00 84.69 312 GLY A O 1
ATOM 2485 N N . LEU A 1 313 ? -16.611 9.515 11.216 1.00 88.38 313 LEU A N 1
ATOM 2486 C CA . LEU A 1 313 ? -16.753 8.599 12.351 1.00 88.38 313 LEU A CA 1
ATOM 2487 C C . LEU A 1 313 ? -16.916 9.426 13.634 1.00 88.38 313 LEU A C 1
ATOM 2489 O O . LEU A 1 313 ? -16.042 10.234 13.944 1.00 88.38 313 LEU A O 1
ATOM 2493 N N . LYS A 1 314 ? -18.026 9.248 14.359 1.00 85.56 314 LYS A N 1
ATOM 2494 C CA . LYS A 1 314 ? -18.325 9.978 15.599 1.00 85.56 314 LYS A CA 1
ATOM 2495 C C . LYS A 1 314 ? -18.559 8.999 16.743 1.00 85.56 314 LYS A C 1
ATOM 2497 O O . LYS A 1 314 ? -19.272 8.012 16.584 1.00 85.56 314 LYS A O 1
ATOM 2502 N N . VAL A 1 315 ? -17.972 9.296 17.895 1.00 84.88 315 VAL A N 1
ATOM 2503 C CA . VAL A 1 315 ? -18.260 8.571 19.132 1.00 84.88 315 VAL A CA 1
ATOM 2504 C C . VAL A 1 315 ? -19.446 9.240 19.806 1.00 84.88 315 VAL A C 1
ATOM 2506 O O . VAL A 1 315 ? -19.441 10.458 19.963 1.00 84.88 315 VAL A O 1
ATOM 2509 N N . VAL A 1 316 ? -20.441 8.451 20.195 1.00 80.94 316 VAL A N 1
ATOM 2510 C CA . VAL A 1 316 ? -21.499 8.893 21.100 1.00 80.94 316 VAL A CA 1
ATOM 2511 C C . VAL A 1 316 ? -21.108 8.389 22.478 1.00 80.94 316 VAL A C 1
ATOM 2513 O O . VAL A 1 316 ? -21.144 7.186 22.742 1.00 80.94 316 VAL A O 1
ATOM 2516 N N . ASP A 1 317 ? -20.648 9.296 23.330 1.00 73.31 317 ASP A N 1
ATOM 2517 C CA . ASP A 1 317 ? -20.526 8.997 24.749 1.00 73.31 317 ASP A CA 1
ATOM 2518 C C . ASP A 1 317 ? -21.926 9.214 25.335 1.00 73.31 317 ASP A C 1
ATOM 2520 O O . ASP A 1 317 ? -22.425 10.338 25.376 1.00 73.31 317 ASP A O 1
ATOM 2524 N N . THR A 1 318 ? -22.617 8.120 25.668 1.00 57.44 318 THR A N 1
ATOM 2525 C CA . THR A 1 318 ? -23.928 8.178 26.314 1.00 57.44 318 THR A CA 1
ATOM 2526 C C . THR A 1 318 ? -23.727 8.851 27.665 1.00 57.44 318 THR A C 1
ATOM 2528 O O . THR A 1 318 ? -23.201 8.240 28.594 1.00 57.44 318 THR A O 1
ATOM 2531 N N . ILE A 1 319 ? -24.091 10.128 27.771 1.00 49.38 319 ILE A N 1
ATOM 2532 C CA . ILE A 1 319 ? -24.224 10.779 29.069 1.00 49.38 319 ILE A CA 1
ATOM 2533 C C . ILE A 1 319 ? -25.447 10.118 29.696 1.00 49.38 319 ILE A C 1
ATOM 2535 O O . ILE A 1 319 ? -26.578 10.405 29.308 1.00 49.38 319 ILE A O 1
ATOM 2539 N N . ILE A 1 320 ? -25.220 9.165 30.598 1.00 48.72 320 ILE A N 1
ATOM 2540 C CA . ILE A 1 320 ? -26.274 8.703 31.494 1.00 48.72 320 ILE A CA 1
ATOM 2541 C C . ILE A 1 320 ? -26.563 9.908 32.387 1.00 48.72 320 ILE A C 1
ATOM 2543 O O . ILE A 1 320 ? -25.784 10.238 33.279 1.00 48.72 320 ILE A O 1
ATOM 2547 N N . LEU A 1 321 ? -27.615 10.651 32.053 1.00 44.81 321 LEU A N 1
ATOM 2548 C CA . LEU A 1 321 ? -28.155 11.676 32.929 1.00 44.81 321 LEU A CA 1
ATOM 2549 C C . LEU A 1 321 ? -28.835 10.926 34.074 1.00 44.81 321 LEU A C 1
ATOM 2551 O O . LEU A 1 321 ? -29.997 10.554 33.965 1.00 44.81 321 LEU A O 1
ATOM 2555 N N . ASP A 1 322 ? -28.089 10.669 35.146 1.00 46.34 322 ASP A N 1
ATOM 2556 C CA . ASP A 1 322 ? -28.607 10.034 36.368 1.00 46.34 322 ASP A CA 1
ATOM 2557 C C . ASP A 1 322 ? -29.602 10.934 37.138 1.00 46.34 322 ASP A C 1
ATOM 2559 O O . ASP A 1 322 ? -30.098 10.544 38.189 1.00 46.34 322 ASP A O 1
ATOM 2563 N N . ASP A 1 323 ? -29.945 12.113 36.610 1.00 47.72 323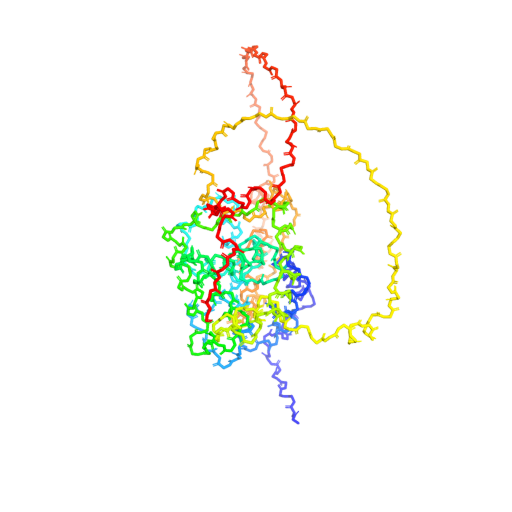 ASP A N 1
ATOM 2564 C CA . ASP A 1 323 ? -30.921 13.030 37.193 1.00 47.72 323 ASP A CA 1
ATOM 2565 C C . ASP A 1 323 ? -31.833 13.625 36.107 1.00 47.72 323 ASP A C 1
ATOM 2567 O O . ASP A 1 323 ? -31.500 14.605 35.437 1.00 47.72 323 ASP A O 1
ATOM 2571 N N . GLU A 1 324 ? -33.044 13.076 35.971 1.00 50.22 324 GLU A N 1
ATOM 2572 C CA . GLU A 1 324 ? -34.133 13.648 35.156 1.00 50.22 324 GLU A CA 1
ATOM 2573 C C . GLU A 1 324 ? -34.651 15.001 35.701 1.00 50.22 324 GLU A C 1
ATOM 2575 O O . GLU A 1 324 ? -35.575 15.589 35.143 1.00 50.22 324 GLU A O 1
ATOM 2580 N N . SER A 1 325 ? -34.073 15.531 36.786 1.00 52.72 325 SER A N 1
ATOM 2581 C CA . SER A 1 325 ? -34.566 16.734 37.467 1.00 52.72 325 SER A CA 1
ATOM 2582 C C . SER A 1 325 ? -33.973 18.060 36.965 1.00 52.72 325 SER A C 1
ATOM 2584 O O . SER A 1 325 ? -34.439 19.117 37.390 1.00 52.72 325 SER A O 1
ATOM 2586 N N . ALA A 1 326 ? -32.988 18.043 36.056 1.00 52.25 326 ALA A N 1
ATOM 2587 C CA . ALA A 1 326 ? -32.260 19.257 35.657 1.00 52.25 326 ALA A CA 1
ATOM 2588 C C . ALA A 1 326 ? -31.992 19.403 34.145 1.00 52.25 326 ALA A C 1
ATOM 2590 O O . ALA A 1 326 ? -31.057 20.103 33.754 1.00 52.25 326 ALA A O 1
ATOM 2591 N N . PHE A 1 327 ? -32.778 18.759 33.275 1.00 48.25 327 PHE A N 1
ATOM 2592 C CA . PHE A 1 327 ? -32.583 18.898 31.829 1.00 48.25 327 PHE A CA 1
ATOM 2593 C C . PHE A 1 327 ? -33.381 20.076 31.254 1.00 48.25 327 PHE A C 1
ATOM 2595 O O . PHE A 1 327 ? -34.555 19.946 30.909 1.00 48.25 327 PHE A O 1
ATOM 2602 N N . ASP A 1 328 ? -32.734 21.237 31.142 1.00 55.47 328 ASP A N 1
ATOM 2603 C CA . ASP A 1 328 ? -33.256 22.370 30.376 1.00 55.47 328 ASP A CA 1
ATOM 2604 C C . ASP A 1 328 ? -33.068 22.100 28.873 1.00 55.47 328 ASP A C 1
ATOM 2606 O O . ASP A 1 328 ? -31.966 22.204 28.324 1.00 55.47 328 ASP A O 1
ATOM 2610 N N . GLY A 1 329 ? -34.154 21.704 28.202 1.00 55.66 329 GLY A N 1
ATOM 2611 C CA . GLY A 1 329 ? -34.165 21.348 26.780 1.00 55.66 329 GLY A CA 1
ATOM 2612 C C . GLY A 1 329 ? -33.669 22.459 25.844 1.00 55.66 329 GLY A C 1
ATOM 2613 O O . GLY A 1 329 ? -33.264 22.161 24.719 1.00 55.66 329 GLY A O 1
ATOM 2614 N N . ALA A 1 330 ? -33.623 23.712 26.309 1.00 56.84 330 ALA A N 1
ATOM 2615 C CA . ALA A 1 330 ? -33.075 24.834 25.554 1.00 56.84 330 ALA A CA 1
ATOM 2616 C C . ALA A 1 330 ? -31.549 24.726 25.350 1.00 56.84 330 ALA A C 1
ATOM 2618 O O . ALA A 1 330 ? -31.040 25.048 24.276 1.00 56.84 330 ALA A O 1
ATOM 2619 N N . SER A 1 331 ? -30.814 24.190 26.332 1.00 57.41 331 SER A N 1
ATOM 2620 C CA . SER A 1 331 ? -29.349 24.069 26.274 1.00 57.41 331 SER A CA 1
ATOM 2621 C C . SER A 1 331 ? -28.881 23.031 25.246 1.00 57.41 331 SER A C 1
ATOM 2623 O O . SER A 1 331 ? -27.889 23.245 24.543 1.00 57.41 331 SER A O 1
ATOM 2625 N N . LEU A 1 332 ? -29.615 21.922 25.101 1.00 52.31 332 LEU A N 1
ATOM 2626 C CA . LEU A 1 332 ? -29.265 20.865 24.149 1.00 52.31 332 LEU A CA 1
ATOM 2627 C C . LEU A 1 332 ? -29.512 21.296 22.696 1.00 52.31 332 LEU A C 1
ATOM 2629 O O . LEU A 1 332 ? -28.703 20.985 21.824 1.00 52.31 332 LEU A O 1
ATOM 2633 N N . ALA A 1 333 ? -30.593 22.035 22.428 1.00 57.34 333 ALA A N 1
ATOM 2634 C CA . ALA A 1 333 ? -30.889 22.557 21.093 1.00 57.34 333 ALA A CA 1
ATOM 2635 C C . ALA A 1 333 ? -29.812 23.549 20.611 1.00 57.34 333 ALA A C 1
ATOM 2637 O O . ALA A 1 333 ? -29.399 23.500 19.450 1.00 57.34 333 ALA A O 1
ATOM 2638 N N . GLN A 1 334 ? -29.288 24.371 21.526 1.00 58.22 334 GLN A N 1
ATOM 2639 C CA . GLN A 1 334 ? -28.198 25.309 21.257 1.00 58.22 334 GLN A CA 1
ATOM 2640 C C . GLN A 1 334 ? -26.850 24.588 21.059 1.00 58.22 334 GLN A C 1
ATOM 2642 O O . GLN A 1 334 ? -26.105 24.908 20.137 1.00 58.22 334 GLN A O 1
ATOM 2647 N N . ALA A 1 335 ? -26.561 23.541 21.845 1.00 58.75 335 ALA A N 1
ATOM 2648 C CA . ALA A 1 335 ? -25.354 22.719 21.683 1.00 58.75 335 ALA A CA 1
ATOM 2649 C C . ALA A 1 335 ? -25.355 21.860 20.401 1.00 58.75 335 ALA A C 1
ATOM 2651 O O . ALA A 1 335 ? -24.293 21.529 19.870 1.00 58.75 335 ALA A O 1
ATOM 2652 N N . LEU A 1 336 ? -26.537 21.493 19.896 1.00 58.84 336 LEU A N 1
ATOM 2653 C CA . LEU A 1 336 ? -26.711 20.749 18.645 1.00 58.84 336 LEU A CA 1
ATOM 2654 C C . LEU A 1 336 ? -26.810 21.650 17.403 1.00 58.84 336 LEU A C 1
ATOM 2656 O O . LEU A 1 336 ? -26.896 21.116 16.297 1.00 58.84 336 LEU A O 1
ATOM 2660 N N . GLY A 1 337 ? -26.758 22.979 17.566 1.00 48.81 337 GLY A N 1
ATOM 2661 C CA . GLY A 1 337 ? -26.801 23.940 16.459 1.00 48.81 337 GLY A CA 1
ATOM 2662 C C . GLY A 1 337 ? -28.128 23.931 15.699 1.00 48.81 337 GLY A C 1
ATOM 2663 O O . GLY A 1 337 ? -28.129 24.080 14.482 1.00 48.81 337 GLY A O 1
ATOM 2664 N N . LEU A 1 338 ? -29.239 23.679 16.401 1.00 59.81 338 LEU A N 1
ATOM 2665 C CA . LEU A 1 338 ? -30.593 23.628 15.830 1.00 59.81 338 LEU A CA 1
ATOM 2666 C C . LEU A 1 338 ? -31.377 24.936 16.018 1.00 59.81 338 LEU A C 1
ATOM 2668 O O . LEU A 1 338 ? -32.577 24.965 15.760 1.00 59.81 338 LEU A O 1
ATOM 2672 N N . VAL A 1 339 ? -30.719 25.994 16.492 1.00 52.25 339 VAL A N 1
ATOM 2673 C CA . VAL A 1 339 ? -31.290 27.342 16.530 1.00 52.25 339 VAL A CA 1
ATOM 2674 C C . VAL A 1 339 ? -30.847 28.027 15.243 1.00 52.25 339 VAL A C 1
ATOM 2676 O O . VAL A 1 339 ? -29.655 28.245 15.043 1.00 52.25 339 VAL A O 1
ATOM 2679 N N . GLU A 1 340 ? -31.793 28.239 14.332 1.00 48.81 340 GLU A N 1
ATOM 2680 C CA . GLU A 1 340 ? -31.585 29.053 13.137 1.00 48.81 340 GLU A CA 1
ATOM 2681 C C . GLU A 1 340 ? -31.556 30.515 13.595 1.00 48.81 340 GLU A C 1
ATOM 2683 O O . GLU A 1 340 ? -32.552 31.019 14.112 1.00 48.81 340 GLU A O 1
ATOM 2688 N N . ASP A 1 341 ? -30.392 31.156 13.482 1.00 49.00 341 ASP A N 1
ATOM 2689 C CA . ASP A 1 341 ? -30.264 32.598 13.669 1.00 49.00 341 ASP A CA 1
ATOM 2690 C C . ASP A 1 341 ? -30.929 33.279 12.459 1.00 49.00 341 ASP A C 1
ATOM 2692 O O . ASP A 1 341 ? -30.453 33.177 11.324 1.00 49.00 341 ASP A O 1
ATOM 2696 N N . GLU A 1 342 ? -32.085 33.901 12.697 1.00 50.62 342 GLU A N 1
ATOM 2697 C CA . GLU A 1 342 ? -32.706 34.860 11.784 1.00 50.62 342 GLU A CA 1
ATOM 2698 C C . GLU A 1 342 ? -31.886 36.155 11.834 1.00 50.62 342 GLU A C 1
ATOM 2700 O O . GLU A 1 342 ? -32.102 36.988 12.712 1.00 50.62 342 GLU A O 1
ATOM 2705 N N . ASP A 1 343 ? -30.935 36.306 10.911 1.00 50.38 343 ASP A N 1
ATOM 2706 C CA . ASP A 1 343 ? -30.312 37.598 10.617 1.00 50.38 343 ASP A CA 1
ATOM 2707 C C . ASP A 1 343 ? -30.871 38.134 9.291 1.00 50.38 343 ASP A C 1
ATOM 2709 O O . ASP A 1 343 ? -30.591 37.621 8.201 1.00 50.38 343 ASP A O 1
ATOM 2713 N N . ASP A 1 344 ? -31.707 39.158 9.454 1.00 49.44 344 ASP A N 1
ATOM 2714 C CA . ASP A 1 344 ? -32.091 40.154 8.463 1.00 49.44 344 ASP A CA 1
ATOM 2715 C C . ASP A 1 344 ? -30.888 41.043 8.069 1.00 49.44 344 ASP A C 1
ATOM 2717 O O . ASP A 1 344 ? -29.869 41.107 8.758 1.00 49.44 344 ASP A O 1
ATOM 2721 N N . ASP A 1 345 ? -31.107 41.782 6.980 1.00 48.19 345 ASP A N 1
ATOM 2722 C CA . ASP A 1 345 ? -30.427 43.006 6.536 1.00 48.19 345 ASP A CA 1
ATOM 2723 C C . ASP A 1 345 ? -29.339 42.893 5.441 1.00 48.19 345 ASP A C 1
ATOM 2725 O O . ASP A 1 345 ? -28.165 42.581 5.643 1.00 48.19 345 ASP A O 1
ATOM 2729 N N . ASP A 1 346 ? -29.815 43.288 4.257 1.00 45.75 346 ASP A N 1
ATOM 2730 C CA . ASP A 1 346 ? -29.361 44.460 3.503 1.00 45.75 346 ASP A CA 1
ATOM 2731 C C . ASP A 1 346 ? -28.502 44.310 2.237 1.00 45.75 346 ASP A C 1
ATOM 2733 O O . ASP A 1 346 ? -27.524 43.573 2.115 1.00 45.75 346 ASP A O 1
ATOM 2737 N N . GLU A 1 347 ? -28.990 45.098 1.279 1.00 50.53 347 GLU A N 1
ATOM 2738 C CA . GLU A 1 347 ? -28.611 45.365 -0.099 1.00 50.53 347 GLU A CA 1
ATOM 2739 C C . GLU A 1 347 ? -27.155 45.839 -0.252 1.00 50.53 347 GLU A C 1
ATOM 2741 O O . GLU A 1 347 ? -26.674 46.656 0.531 1.00 50.53 347 GLU A O 1
ATOM 2746 N N . ASP A 1 348 ? -26.489 45.432 -1.340 1.00 46.66 348 ASP A N 1
ATOM 2747 C CA . ASP A 1 348 ? -25.564 46.337 -2.033 1.00 46.66 348 ASP A CA 1
ATOM 2748 C C . ASP A 1 348 ? -25.483 46.017 -3.535 1.00 46.66 348 ASP A C 1
ATOM 2750 O O . ASP A 1 348 ? -25.311 44.870 -3.966 1.00 46.66 348 ASP A O 1
ATOM 2754 N N . ASP A 1 349 ? -25.624 47.083 -4.314 1.00 50.62 349 ASP A N 1
ATOM 2755 C CA . ASP A 1 349 ? -25.708 47.141 -5.763 1.00 50.62 349 ASP A CA 1
ATOM 2756 C C . ASP A 1 349 ? -24.304 47.267 -6.368 1.00 50.62 349 ASP A C 1
ATOM 2758 O O . ASP A 1 349 ? -23.549 48.189 -6.063 1.00 50.62 349 ASP A O 1
ATOM 2762 N N . GLY A 1 350 ? -23.945 46.386 -7.305 1.00 42.84 350 GLY A N 1
ATOM 2763 C CA . GLY A 1 350 ? -22.595 46.386 -7.875 1.00 42.84 350 GLY A CA 1
ATOM 2764 C C . GLY A 1 350 ? -22.501 45.782 -9.266 1.00 42.84 350 GLY A C 1
ATOM 2765 O O . GLY A 1 350 ? -21.925 44.716 -9.454 1.00 42.84 350 GLY A O 1
ATOM 2766 N N . ASN A 1 351 ? -23.059 46.493 -10.242 1.00 44.66 351 ASN A N 1
ATOM 2767 C CA . ASN A 1 351 ? -22.916 46.264 -11.678 1.00 44.66 351 ASN A CA 1
ATOM 2768 C C . ASN A 1 351 ? -21.430 46.199 -12.105 1.00 44.66 351 ASN A C 1
ATOM 2770 O O . ASN A 1 351 ? -20.704 47.151 -11.833 1.00 44.66 351 ASN A O 1
ATOM 2774 N N . ILE A 1 352 ? -20.996 45.153 -12.822 1.00 42.47 352 ILE A N 1
ATOM 2775 C CA . ILE A 1 352 ? -19.884 45.199 -13.797 1.00 42.47 352 ILE A CA 1
ATOM 2776 C C . ILE A 1 352 ? -20.116 44.113 -14.858 1.00 42.47 352 ILE A C 1
ATOM 2778 O O . ILE A 1 352 ? -20.083 42.912 -14.588 1.00 42.47 352 ILE A O 1
ATOM 2782 N N . ASP A 1 353 ? -20.351 44.594 -16.076 1.00 45.53 353 ASP A N 1
ATOM 2783 C CA . ASP A 1 353 ? -20.370 43.846 -17.324 1.00 45.53 353 ASP A CA 1
ATOM 2784 C C . ASP A 1 353 ? -18.963 43.336 -17.672 1.00 45.53 353 ASP A C 1
ATOM 2786 O O . ASP A 1 353 ? -17.966 44.051 -17.536 1.00 45.53 353 ASP A O 1
ATOM 2790 N N . GLY A 1 354 ? -18.882 42.103 -18.168 1.00 40.03 354 GLY A N 1
ATOM 2791 C CA . GLY A 1 354 ? -17.627 41.491 -18.588 1.00 40.03 354 GLY A CA 1
ATOM 2792 C C . GLY A 1 354 ? -17.860 40.253 -19.441 1.00 40.03 354 GLY A C 1
ATOM 2793 O O . GLY A 1 354 ? -17.684 39.132 -18.969 1.00 40.03 354 GLY A O 1
ATOM 2794 N N . ASP A 1 355 ? -18.260 40.476 -20.692 1.00 46.03 355 ASP A N 1
ATOM 2795 C CA . ASP A 1 355 ? -18.313 39.467 -21.749 1.00 46.03 355 ASP A CA 1
ATOM 2796 C C . ASP A 1 355 ? -16.937 38.809 -21.953 1.00 46.03 355 ASP A C 1
ATOM 2798 O O . ASP A 1 355 ? -15.929 39.480 -22.190 1.00 46.03 355 ASP A O 1
ATOM 2802 N N . GLY A 1 356 ? -16.901 37.478 -21.887 1.00 37.47 356 GLY A N 1
ATOM 2803 C CA . GLY A 1 356 ? -15.718 36.667 -22.161 1.00 37.47 356 GLY A CA 1
ATOM 2804 C C . GLY A 1 356 ? -16.109 35.338 -22.801 1.00 37.47 356 GLY A C 1
ATOM 2805 O O . GLY A 1 356 ? -16.564 34.421 -22.119 1.00 37.47 356 GLY A O 1
ATOM 2806 N N . ASP A 1 357 ? -15.933 35.261 -24.119 1.00 40.44 357 ASP A N 1
ATOM 2807 C CA . ASP A 1 357 ? -16.196 34.107 -24.983 1.00 40.44 357 ASP A CA 1
ATOM 2808 C C . ASP A 1 357 ? -15.551 32.800 -24.472 1.00 40.44 357 ASP A C 1
ATOM 2810 O O . ASP A 1 357 ? -14.331 32.700 -24.326 1.00 40.44 357 ASP A O 1
ATOM 2814 N N . MET A 1 358 ? -16.364 31.755 -24.259 1.00 39.28 358 MET A N 1
ATOM 2815 C CA . MET A 1 358 ? -15.888 30.390 -23.991 1.00 39.28 358 MET A CA 1
ATOM 2816 C C . MET A 1 358 ? -15.744 29.599 -25.294 1.00 39.28 358 MET A C 1
ATOM 2818 O O . MET A 1 358 ? -16.712 29.057 -25.832 1.00 39.28 358 MET A O 1
ATOM 2822 N N . GLU A 1 359 ? -14.507 29.491 -25.774 1.00 35.53 359 GLU A N 1
ATOM 2823 C CA . GLU A 1 359 ? -14.137 28.645 -26.907 1.00 35.53 359 GLU A CA 1
ATOM 2824 C C . GLU A 1 359 ? -13.874 27.201 -26.436 1.00 35.53 359 GLU A C 1
ATOM 2826 O O . GLU A 1 359 ? -12.903 26.889 -25.745 1.00 35.53 359 GLU A O 1
ATOM 2831 N N . MET A 1 360 ? -14.791 26.306 -26.798 1.00 41.53 360 MET A N 1
ATOM 2832 C CA . MET A 1 360 ? -14.726 24.865 -26.555 1.00 41.53 360 MET A CA 1
ATOM 2833 C C . MET A 1 360 ? -13.874 24.187 -27.629 1.00 41.53 360 MET A C 1
ATOM 2835 O O . MET A 1 360 ? -14.321 24.152 -28.771 1.00 41.53 360 MET A O 1
ATOM 2839 N N . THR A 1 361 ? -12.744 23.550 -27.288 1.00 31.11 361 THR A N 1
ATOM 2840 C CA . THR A 1 361 ? -12.244 22.411 -28.089 1.00 31.11 361 THR A CA 1
ATOM 2841 C C . THR A 1 361 ? -11.381 21.419 -27.314 1.00 31.11 361 THR A C 1
ATOM 2843 O O . THR A 1 361 ? -10.534 21.774 -26.497 1.00 31.11 361 THR A O 1
ATOM 2846 N N . ASP A 1 362 ? -11.617 20.159 -27.670 1.00 37.44 362 ASP A N 1
ATOM 2847 C CA . ASP A 1 362 ? -11.127 18.918 -27.097 1.00 37.44 362 ASP A CA 1
ATOM 2848 C C . ASP A 1 362 ? -9.732 18.479 -27.587 1.00 37.44 362 ASP A C 1
ATOM 2850 O O . ASP A 1 362 ? -9.308 18.739 -28.717 1.00 37.44 362 ASP A O 1
ATOM 2854 N N . GLU A 1 363 ? -9.046 17.722 -26.723 1.00 45.75 363 GLU A N 1
ATOM 2855 C CA . GLU A 1 363 ? -7.734 17.101 -26.937 1.00 45.75 363 GLU A CA 1
ATOM 2856 C C . GLU A 1 363 ? -7.758 15.961 -27.989 1.00 45.75 363 GLU A C 1
ATOM 2858 O O . GLU A 1 363 ? -8.591 15.055 -27.903 1.00 45.75 363 GLU A O 1
ATOM 2863 N N . PRO A 1 364 ? -6.785 15.886 -28.923 1.00 37.25 364 PRO A N 1
ATOM 2864 C CA . PRO A 1 364 ? -6.558 14.693 -29.733 1.00 37.25 364 PRO A CA 1
ATOM 2865 C C . PRO A 1 364 ? -5.530 13.736 -29.098 1.00 37.25 364 PRO A C 1
ATOM 2867 O O . PRO A 1 364 ? -4.423 14.118 -28.710 1.00 37.25 364 PRO A O 1
ATOM 2870 N N . GLU A 1 365 ? -5.877 12.447 -29.065 1.00 46.84 365 GLU A N 1
ATOM 2871 C CA . GLU A 1 365 ? -5.011 11.336 -28.656 1.00 46.84 365 GLU A CA 1
ATOM 2872 C C . GLU A 1 365 ? -3.790 11.179 -29.587 1.00 46.84 365 GLU A C 1
ATOM 2874 O O . GLU A 1 365 ? -3.911 10.882 -30.778 1.00 46.84 365 GLU A O 1
ATOM 2879 N N . GLY A 1 366 ? -2.586 11.348 -29.031 1.00 41.56 366 GLY A N 1
ATOM 2880 C CA . GLY A 1 366 ? -1.315 11.089 -29.711 1.00 41.56 366 GLY A CA 1
ATOM 2881 C C . GLY A 1 366 ? -0.897 9.614 -29.679 1.00 41.56 366 GLY A C 1
ATOM 2882 O O . GLY A 1 366 ? -1.148 8.901 -28.708 1.00 41.56 366 GLY A O 1
ATOM 2883 N N . ASP A 1 367 ? -0.207 9.177 -30.737 1.00 50.28 367 ASP A N 1
ATOM 2884 C CA . ASP A 1 367 ? 0.398 7.846 -30.874 1.00 50.28 367 ASP A CA 1
ATOM 2885 C C . ASP A 1 367 ? 1.364 7.549 -29.701 1.00 50.28 367 ASP A C 1
ATOM 2887 O O . ASP A 1 367 ? 2.432 8.171 -29.596 1.00 50.28 367 ASP A O 1
ATOM 2891 N N . PRO A 1 368 ? 1.027 6.595 -28.812 1.00 48.44 368 PRO A N 1
ATOM 2892 C CA . PRO A 1 368 ? 1.784 6.339 -27.590 1.00 48.44 368 PRO A CA 1
ATOM 2893 C C . PRO A 1 368 ? 3.191 5.785 -27.853 1.00 48.44 368 PRO A C 1
ATOM 2895 O O . PRO A 1 368 ? 4.046 5.868 -26.971 1.00 48.44 368 PRO A O 1
ATOM 2898 N N . LEU A 1 369 ? 3.472 5.261 -29.054 1.00 42.97 369 LEU A N 1
ATOM 2899 C CA . LEU A 1 369 ? 4.807 4.771 -29.406 1.00 42.97 369 LEU A CA 1
ATOM 2900 C C . LEU A 1 369 ? 5.783 5.919 -29.715 1.00 42.97 369 LEU A C 1
ATOM 2902 O O . LEU A 1 369 ? 6.976 5.808 -29.437 1.00 42.97 369 LEU A O 1
ATOM 2906 N N . ALA A 1 370 ? 5.287 7.033 -30.257 1.00 47.62 370 ALA A N 1
ATOM 2907 C CA . ALA A 1 370 ? 6.096 8.217 -30.548 1.00 47.62 370 ALA A CA 1
ATOM 2908 C C . ALA A 1 370 ? 6.419 9.025 -29.277 1.00 47.62 370 ALA A C 1
ATOM 2910 O O . ALA A 1 370 ? 7.516 9.572 -29.155 1.00 47.62 370 ALA A O 1
ATOM 2911 N N . ALA A 1 371 ? 5.507 9.041 -28.298 1.00 45.66 371 ALA A N 1
ATOM 2912 C CA . ALA A 1 371 ? 5.744 9.657 -26.990 1.00 45.66 371 ALA A CA 1
ATOM 2913 C C . ALA A 1 371 ? 6.820 8.907 -26.178 1.00 45.66 371 ALA A C 1
ATOM 2915 O O . ALA A 1 371 ? 7.663 9.539 -25.548 1.00 45.66 371 ALA A O 1
ATOM 2916 N N . LEU A 1 372 ? 6.853 7.570 -26.259 1.00 41.41 372 LEU A N 1
ATOM 2917 C CA . LEU A 1 372 ? 7.900 6.740 -25.645 1.00 41.41 372 LEU A CA 1
ATOM 2918 C C . LEU A 1 372 ? 9.287 6.997 -26.259 1.00 41.41 372 LEU A C 1
ATOM 2920 O O . LEU A 1 372 ? 10.262 7.111 -25.527 1.00 41.41 372 LEU A O 1
ATOM 2924 N N . LYS A 1 373 ? 9.381 7.176 -27.582 1.00 46.25 373 LYS A N 1
ATOM 2925 C CA . LYS A 1 373 ? 10.652 7.491 -28.264 1.00 46.25 373 LYS A CA 1
ATOM 2926 C C . LYS A 1 373 ? 11.234 8.849 -27.860 1.00 46.25 373 LYS A C 1
ATOM 2928 O O . LYS A 1 373 ? 12.442 8.974 -27.703 1.00 46.25 373 LYS A O 1
ATOM 2933 N N . LYS A 1 374 ? 10.373 9.854 -27.664 1.00 44.06 374 LYS A N 1
ATOM 2934 C CA . LYS A 1 374 ? 10.790 11.225 -27.327 1.00 44.06 374 LYS A CA 1
ATOM 2935 C C . LYS A 1 374 ? 11.168 11.401 -25.850 1.00 44.06 374 LYS A C 1
ATOM 2937 O O . LYS A 1 374 ? 11.983 12.260 -25.545 1.00 44.06 374 LYS A O 1
ATOM 2942 N N . ILE A 1 375 ? 10.591 10.599 -24.951 1.00 46.38 375 ILE A N 1
ATOM 2943 C CA . ILE A 1 375 ? 10.905 10.626 -23.510 1.00 46.38 375 ILE A CA 1
ATOM 2944 C C . ILE A 1 375 ? 12.203 9.861 -23.199 1.00 46.38 375 ILE A C 1
ATOM 2946 O O . ILE A 1 375 ? 12.908 10.234 -22.271 1.00 46.38 375 ILE A O 1
ATOM 2950 N N . VAL A 1 376 ? 12.536 8.823 -23.976 1.00 43.16 376 VAL A N 1
ATOM 2951 C CA . VAL A 1 376 ? 13.680 7.929 -23.694 1.00 43.16 376 VAL A CA 1
ATOM 2952 C C . VAL A 1 376 ? 14.940 8.290 -24.507 1.00 43.16 376 VAL A C 1
ATOM 2954 O O . VAL A 1 376 ? 16.001 7.733 -24.264 1.00 43.16 376 VAL A O 1
ATOM 2957 N N . GLY A 1 377 ? 14.870 9.243 -25.446 1.00 34.53 377 GLY A N 1
ATOM 2958 C CA . GLY A 1 377 ? 16.059 9.736 -26.164 1.00 34.53 377 GLY A CA 1
ATOM 2959 C C . GLY A 1 377 ? 16.773 8.683 -27.023 1.00 34.53 377 GLY A C 1
ATOM 2960 O O . GLY A 1 377 ? 17.987 8.743 -27.176 1.00 34.53 377 GLY A O 1
ATOM 2961 N N . LEU A 1 378 ? 16.041 7.706 -27.567 1.00 43.22 378 LEU A N 1
ATOM 2962 C CA . LEU A 1 378 ? 16.619 6.617 -28.359 1.00 43.22 378 LEU A CA 1
ATOM 2963 C C . LEU A 1 378 ? 16.483 6.895 -29.859 1.00 43.22 378 LEU A C 1
ATOM 2965 O O . LEU A 1 378 ? 15.381 6.814 -30.411 1.00 43.22 378 LEU A O 1
ATOM 2969 N N . ASP A 1 379 ? 17.615 7.169 -30.509 1.00 37.09 379 ASP A N 1
ATOM 2970 C CA . ASP A 1 379 ? 17.753 7.088 -31.963 1.00 37.09 379 ASP A CA 1
ATOM 2971 C C . ASP A 1 379 ? 17.764 5.616 -32.400 1.00 37.09 379 ASP A C 1
ATOM 2973 O O . ASP A 1 379 ? 18.380 4.748 -31.777 1.00 37.09 379 ASP A O 1
ATOM 2977 N N . THR A 1 380 ? 17.029 5.307 -33.465 1.00 39.25 380 THR A N 1
ATOM 2978 C CA . THR A 1 380 ? 16.753 3.931 -33.911 1.00 39.25 380 THR A CA 1
ATOM 2979 C C . THR A 1 380 ? 17.921 3.207 -34.586 1.00 39.25 380 THR A C 1
ATOM 2981 O O . THR A 1 380 ? 17.733 2.077 -35.034 1.00 39.25 380 THR A O 1
ATOM 2984 N N . ASP A 1 381 ? 19.125 3.776 -34.584 1.00 40.50 381 ASP A N 1
ATOM 2985 C CA . ASP A 1 381 ? 20.290 3.181 -35.252 1.00 40.50 381 ASP A CA 1
ATOM 2986 C C . ASP A 1 381 ? 21.132 2.256 -34.352 1.00 40.50 381 ASP A C 1
ATOM 2988 O O . ASP A 1 381 ? 22.071 1.623 -34.825 1.00 40.50 381 ASP A O 1
ATOM 2992 N N . HIS A 1 382 ? 20.745 2.062 -33.085 1.00 39.72 382 HIS A N 1
ATOM 2993 C CA . HIS A 1 382 ? 21.394 1.098 -32.177 1.00 39.72 382 HIS A CA 1
ATOM 2994 C C . HIS A 1 382 ? 20.604 -0.199 -31.940 1.00 39.72 382 HIS A C 1
ATOM 2996 O O . HIS A 1 382 ? 20.969 -1.004 -31.087 1.00 39.72 382 HIS A O 1
ATOM 3002 N N . MET A 1 383 ? 19.533 -0.455 -32.704 1.00 38.50 383 MET A N 1
ATOM 3003 C CA . MET A 1 383 ? 18.758 -1.702 -32.574 1.00 38.50 383 MET A CA 1
ATOM 3004 C C . MET A 1 383 ? 19.316 -2.895 -33.368 1.00 38.50 383 MET A C 1
ATOM 3006 O O . MET A 1 383 ? 18.639 -3.916 -33.498 1.00 38.50 383 MET A O 1
ATOM 3010 N N . LEU A 1 384 ? 20.544 -2.802 -33.878 1.00 42.94 384 LEU A N 1
ATOM 3011 C CA . LEU A 1 384 ? 21.245 -3.921 -34.493 1.00 42.94 384 LEU A CA 1
ATOM 3012 C C . LEU A 1 384 ? 22.693 -3.965 -34.001 1.00 42.94 384 LEU A C 1
ATOM 3014 O O . LEU A 1 384 ? 23.421 -2.985 -34.104 1.00 42.94 384 LEU A O 1
ATOM 3018 N N . ILE A 1 385 ? 23.081 -5.167 -33.563 1.00 38.59 385 ILE A N 1
ATOM 3019 C CA . ILE A 1 385 ? 24.414 -5.607 -33.127 1.00 38.59 385 ILE A CA 1
ATOM 3020 C C . ILE A 1 385 ? 24.713 -5.314 -31.648 1.00 38.59 385 ILE A C 1
ATOM 3022 O O . ILE A 1 385 ? 25.413 -4.372 -31.302 1.00 38.59 385 ILE A O 1
ATOM 3026 N N . PHE A 1 386 ? 24.267 -6.221 -30.776 1.00 33.59 386 PHE A N 1
ATOM 3027 C CA . PHE A 1 386 ? 25.022 -6.525 -29.561 1.00 33.59 386 PHE A CA 1
ATOM 3028 C C . PHE A 1 386 ? 25.644 -7.905 -29.734 1.00 33.59 386 PHE A C 1
ATOM 3030 O O . PHE A 1 386 ? 24.962 -8.928 -29.664 1.00 33.59 386 PHE A O 1
ATOM 3037 N N . SER A 1 387 ? 26.939 -7.897 -30.037 1.00 31.39 387 SER A N 1
ATOM 3038 C CA . SER A 1 387 ? 27.818 -9.051 -29.910 1.00 31.39 387 SER A CA 1
ATOM 3039 C C . SER A 1 387 ? 27.963 -9.383 -28.423 1.00 31.39 387 SER A C 1
ATOM 3041 O O . SER A 1 387 ? 28.347 -8.514 -27.640 1.00 31.39 387 SER A O 1
ATOM 3043 N N . PHE A 1 388 ? 27.654 -10.625 -28.060 1.00 35.03 388 PHE A N 1
ATOM 3044 C CA . PHE A 1 388 ? 28.193 -11.297 -26.880 1.00 35.03 388 PHE A CA 1
ATOM 3045 C C . PHE A 1 388 ? 29.167 -12.367 -27.352 1.00 35.03 388 PHE A C 1
ATOM 3047 O O . PHE A 1 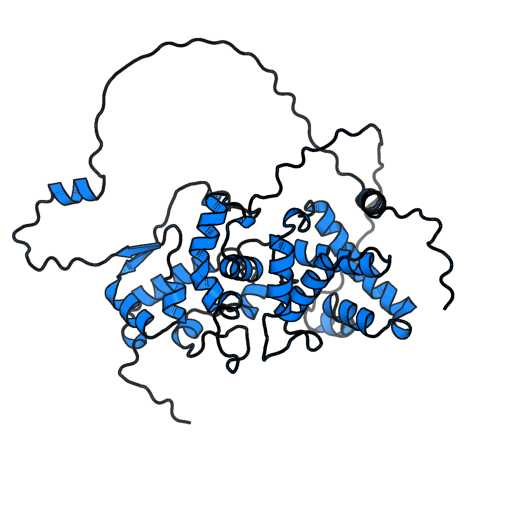388 ? 28.840 -13.021 -28.373 1.00 35.03 388 PHE A O 1
#

Organism: NCBI:txid798071

pLDDT: mean 73.2, std 22.41, range [31.11, 98.0]

Radius of gyration: 27.36 Å; chains: 1; bounding box: 63×77×80 Å